Protein AF-A0A8J3AFG1-F1 (afdb_monomer_lite)

Secondary structure (DSSP, 8-state):
----S--SSSSSSHHHHHSSS-S---PPEEEPPP--S-EEEEE-PPBPHHHHHHHHHHHHHSSS-EEEES---SHHHHHHHHHHHHTT-EEEE-SS-TT-EEEE--TTS-B--SEEEE-TT-HHHHHHHHHHHTTBSS-EEEE--GGGGGS--HHHHHHHHHTT-EEEESSSTTSSSEEEEPPPPP-TT--S---TT-PPPEEEE--TT-HHHHHHHHHHHTTT-EEEEE-SSS---HHHHHHHHHHHHHTT--EEEETTEEEEPP------SEEEPPB-HHHHHHHHHHHHHH-EEEEEEEEESS--SGGGGHHHHHHHTT-EEEEEE-SS-TTEEEEEEEE--TT-TT-PPPP-EEEE-GGGGGGHHHHHHHHTT-SS-EEEES-GGGGGSSS-HHHHHHHHHHHTT-EEEEETTEEEEE---GGG----EE--TT-HHHHHHHHHHHTTSTT-EEETGGGGGGT-TTHHHHHHHHHH-THHHHHTTSTTHHHHHHHHHHHHHHHHHHHHHTT-TT--EEE-TTS-EEEHHHHHHHHHHHHHHHHH-TTSEEEESSS-BPPPSSEEEEEEEEETHHHHTTT-S--EEEEEEEETTEEEEEEEEEGGGTEEEEEETTTEEEEEETTS--EE-------SGGGPEEE-S-SHHHHHTT-HHHHHHHHTTSSEE----HHHHHHHHHTTS-SEEEES---HHHHHTHHHHHHHTTEEEE-TTS-BSS-SSSEEEEETTTHHHHGGGT-

pLDDT: mean 89.52, std 15.1, range [25.89, 98.75]

Radius of gyration: 32.54 Å; chains: 1; bounding box: 108×57×99 Å

Foldseek 3Di:
DDDDDPPDDPDPPVVVVVVVPPPPPFFDWFQQAAQLAAFFEEFAFAFAQLVLLLVLLLCQLAQDKAKEARRDDFPQNVLSVVLSVQQVWDWDADPVHRSIIIIHHDNVSETAAPEERERALRPSCLLASVLVQLRHPWKYWYAYDPVQQPPFQQQLVQQQVLVPWDKAAPDDPRGDTIIITHHPDDPPPDPDDPDPPPDQREGEGACQLHPSSVLNSLSSCQARKYKYAHDHPDDHQPLSNVQSQVSSVQQVWHWDDDDRIITIDHDRGHHDNYDYRARRLLLCLLQLLLLAASFHKYKHFFHFPDDSHLSVCVQVVQVLQPKDWDWDADPVGRRTTIIMITHGHLPDPVGFRAEDAEDESLNNLSSVLSVLLNQQSGPAKYDYFNNLSCCVPLHHVQVLSQVQCVVQQFHKDADNGGIIGGYDPLVRGAADEQECSLPLSSLSSQSSNSNRHPPHIYRNNCSVSNGGNCSVVSSVSRSQHDLCVLLVVDPCNVVVVLVVVLQVLLCVLLVVLQPDPPWDWDADPVRDIDTPSQVVSVVSSVVSCCVPPVPAFEDEDPPHGDDGPQKYKQWGSWWPVVCRVVNHQPIWIWIWMDGRHDTFKIKTGRVSQQKIWIAGVSSAIWMDGHSGHIDGAAAAPDQFQLAFEEEEQDLPLVVVVVLSVLVVVSCVRHVHYDHPDQLVVLVCRLRHVGFKYWYNFADLSSWRNSQRSLVSSQKFKDALVRHGGSPDRIIIIGHPNCCVVCSVSSD

Sequence (747 aa):
MVTDNWYRYTTTMNEAQSQQHNAATTLPLWNAPVAHTSLDATVTVPGSKSLSNRYLILAAMGSRTVELLGLLRSRDTDLMIGALRALGVQVQEDTQDPTHVWVTAPANGVLQGDITIDCGLAGTVMRFVPALAMRTSGPVTFDGDAQAYARPMKPLLDGLEQLGATITYLGEPGFLPFILTPPKQADNTNTVARNAQSTAPQVAIDASGSSQFISGLLFAGARSGLQLTHTGAHTPSLPHIRMTMADLESAHIQVDMHDNTWHVTAGQVQLPERVVVEPDLSNAAPFIGAALLAGGRVRIAHWPEHTTQPGGLLPEYIRAMGAQVTWQADATNSATGTLHVRGFGVHDTNHALHGLGDFDIAAAGEIAPSFAAMLVFADSPTTLHGIAHLRGHETNRLQALVEQITAIGGHAEEIADGIRITPVPLDAMHGTIMQSYADHRMATFGAMIGLVLEGTQVENIATTSKTMPQFVQLWQDMLQGDWVTAVAKSPWHEDIRLAMRLADAADAITTARFAALDLHVEDKPDHTPVSDADRATERAIRDILAQERPQDSIYGEELGKQASRGRRWIIDPIDGTKNYVRVLDAWATLIGLQVDDEIVLGMVSAPMLHTRWFAVRGGGAYMMREGQAPQRIHVSQVGTLDHASLSLSSLSGWKERGNRDRVIALTDQVWRLRGFGDFWQYMLLAQGAIDICAEPELDLYDMAALVPIVEEAGGVFTDLDGNPGPWGGNALATNAQLYQTVFPWFH

InterPro domains:
  IPR000760 Inositol monophosphatase-like [PF00459] (496-726)
  IPR000760 Inositol monophosphatase-like [PR00377] (528-548)
  IPR000760 Inositol monophosphatase-like [PR00377] (550-566)
  IPR000760 Inositol monophosphatase-like [PR00377] (569-585)
  IPR001986 Enolpyruvate transferase domain [PF00275] (37-473)
  IPR006264 3-phosphoshikimate 1-carboxyvinyltransferase [MF_00210] (37-481)
  IPR006264 3-phosphoshikimate 1-carboxyvinyltransferase [TIGR01356] (42-479)
  IPR006264 3-phosphoshikimate 1-carboxyvinyltransferase [cd01556] (39-478)
  IPR013792 RNA 3'-terminal phosphate cyclase/enolpyruvate transferase, alpha/beta [SSF55205] (37-477)
  IPR020583 Inositol monophosphatase, metal-binding site [PS00629] (569-582)
  IPR023193 3-phosphoshikimate 1-carboxyvinyltransferase, conserved site [PS00104] (117-131)
  IPR023193 3-phosphoshikimate 1-carboxyvinyltransferase, conserved site [PS00885] (391-409)
  IPR036968 Enolpyruvate transferase domain superfamily [G3DSA:3.65.10.10] (39-475)
  IPR036968 Enolpyruvate transferase domain superfamily [G3DSA:3.65.10.10] (49-277)

Structure (mmCIF, N/CA/C/O backbone):
data_AF-A0A8J3AFG1-F1
#
_entry.id   AF-A0A8J3AFG1-F1
#
loop_
_atom_site.group_PDB
_atom_site.id
_atom_site.type_symbol
_atom_site.label_atom_id
_atom_site.label_alt_id
_atom_site.label_comp_id
_atom_site.label_asym_id
_atom_site.label_entity_id
_atom_site.label_seq_id
_atom_site.pdbx_PDB_ins_code
_atom_site.Cartn_x
_atom_site.Cartn_y
_atom_site.Cartn_z
_atom_site.occupancy
_atom_site.B_iso_or_equiv
_atom_site.auth_seq_id
_atom_site.auth_comp_id
_atom_site.auth_asym_id
_atom_site.auth_atom_id
_atom_site.pdbx_PDB_model_num
ATOM 1 N N . MET A 1 1 ? -68.985 -14.675 2.557 1.00 30.09 1 MET A N 1
ATOM 2 C CA . MET A 1 1 ? -68.963 -15.173 1.168 1.00 30.09 1 MET A CA 1
ATOM 3 C C . MET A 1 1 ? -68.221 -14.113 0.362 1.00 30.09 1 MET A C 1
ATOM 5 O O . MET A 1 1 ? -68.695 -12.990 0.358 1.00 30.09 1 MET A O 1
ATOM 9 N N . VAL A 1 2 ? -66.953 -14.311 -0.036 1.00 26.03 2 VAL A N 1
ATOM 10 C CA . VAL A 1 2 ? -66.516 -15.304 -1.053 1.00 26.03 2 VAL A CA 1
ATOM 11 C C . VAL A 1 2 ? -67.235 -14.892 -2.353 1.00 26.03 2 VAL A C 1
ATOM 13 O O . VAL A 1 2 ? -68.458 -14.895 -2.356 1.00 26.03 2 VAL A O 1
ATOM 16 N N . THR A 1 3 ? -66.598 -14.398 -3.414 1.00 25.95 3 THR A N 1
ATOM 17 C CA . THR A 1 3 ? -65.304 -14.785 -3.989 1.00 25.95 3 THR A CA 1
ATOM 18 C C . THR A 1 3 ? -64.946 -13.890 -5.184 1.00 25.95 3 THR A C 1
ATOM 20 O O . THR A 1 3 ? -65.800 -13.183 -5.708 1.00 25.95 3 THR A O 1
ATOM 23 N N . ASP A 1 4 ? -63.698 -14.053 -5.633 1.00 31.52 4 ASP A N 1
ATOM 24 C CA . ASP A 1 4 ? -63.202 -13.868 -7.005 1.00 31.52 4 ASP A CA 1
ATOM 25 C C . ASP A 1 4 ? -62.864 -12.452 -7.475 1.00 31.52 4 ASP A C 1
ATOM 27 O O . ASP A 1 4 ? -63.695 -11.758 -8.048 1.00 31.52 4 ASP A O 1
ATOM 31 N N . ASN A 1 5 ? -61.583 -12.073 -7.295 1.00 30.69 5 ASN A N 1
ATOM 32 C CA . ASN A 1 5 ? -60.752 -11.500 -8.378 1.00 30.69 5 ASN A CA 1
ATOM 33 C C . ASN A 1 5 ? -59.281 -11.196 -7.990 1.00 30.69 5 ASN A C 1
ATOM 35 O O . ASN A 1 5 ? -58.756 -10.155 -8.365 1.00 30.69 5 ASN A O 1
ATOM 39 N N . TRP A 1 6 ? -58.571 -12.081 -7.270 1.00 25.89 6 TRP A N 1
ATOM 40 C CA . TRP A 1 6 ? -57.156 -11.822 -6.904 1.00 25.89 6 TRP A CA 1
ATOM 41 C C . TRP A 1 6 ? -56.194 -13.024 -6.993 1.00 25.89 6 TRP A C 1
ATOM 43 O O . TRP A 1 6 ? -55.147 -13.032 -6.356 1.00 25.89 6 TRP A O 1
ATOM 53 N N . TYR A 1 7 ? -56.485 -14.023 -7.832 1.00 26.14 7 TYR A N 1
ATOM 54 C CA . TYR A 1 7 ? -55.545 -15.115 -8.136 1.00 26.14 7 TYR A CA 1
ATOM 55 C C . TYR A 1 7 ? -55.229 -15.154 -9.634 1.00 26.14 7 TYR A C 1
ATOM 57 O O . TYR A 1 7 ? -55.875 -15.891 -10.376 1.00 26.14 7 TYR A O 1
ATOM 65 N N . ARG A 1 8 ? -54.262 -14.336 -10.089 1.00 27.81 8 ARG A N 1
ATOM 66 C CA . ARG A 1 8 ? -53.536 -14.542 -11.369 1.00 27.81 8 ARG A CA 1
ATOM 67 C C . ARG A 1 8 ? -52.281 -13.678 -11.595 1.00 27.81 8 ARG A C 1
ATOM 69 O O . ARG A 1 8 ? -51.837 -13.566 -12.729 1.00 27.81 8 ARG A O 1
ATOM 76 N N . TYR A 1 9 ? -51.670 -13.124 -10.544 1.00 28.69 9 TYR A N 1
ATOM 77 C CA . TYR A 1 9 ? -50.439 -12.317 -10.668 1.00 28.69 9 TYR A CA 1
ATOM 78 C C . TYR A 1 9 ? -49.296 -12.731 -9.724 1.00 28.69 9 TYR A C 1
ATOM 80 O O . TYR A 1 9 ? -48.397 -11.944 -9.459 1.00 28.69 9 TYR A O 1
ATOM 88 N N . THR A 1 10 ? -49.291 -13.972 -9.230 1.00 29.23 10 THR A N 1
ATOM 89 C CA . THR A 1 10 ? -48.293 -14.438 -8.242 1.00 29.23 10 THR A CA 1
ATOM 90 C C . THR A 1 10 ? -47.669 -15.801 -8.554 1.00 29.23 10 THR A C 1
ATOM 92 O O . THR A 1 10 ? -47.127 -16.445 -7.664 1.00 29.23 10 THR A O 1
ATOM 95 N N . THR A 1 11 ? -47.672 -16.250 -9.814 1.00 28.83 11 THR A N 1
ATOM 96 C CA . THR A 1 11 ? -47.038 -17.544 -10.170 1.00 28.83 11 THR A CA 1
ATOM 97 C C . THR A 1 11 ? -46.051 -17.474 -11.338 1.00 28.83 11 THR A C 1
ATOM 99 O O . THR A 1 11 ? -45.411 -18.466 -11.637 1.00 28.83 11 THR A O 1
ATOM 102 N N . THR A 1 12 ? -45.824 -16.305 -11.943 1.00 29.94 12 THR A N 1
ATOM 103 C CA . THR A 1 12 ? -44.826 -16.132 -13.025 1.00 29.94 12 THR A CA 1
ATOM 104 C C . THR A 1 12 ? -43.702 -15.141 -12.709 1.00 29.94 12 THR A C 1
ATOM 106 O O . THR A 1 12 ? -42.869 -14.884 -13.570 1.00 29.94 12 THR A O 1
ATOM 109 N N . MET A 1 13 ? -43.609 -14.635 -11.471 1.00 29.55 13 MET A N 1
ATOM 110 C CA . MET A 1 13 ? -42.422 -13.892 -11.004 1.00 29.55 13 MET A CA 1
ATOM 111 C C . MET A 1 13 ? -41.508 -14.698 -10.069 1.00 29.55 13 MET A C 1
ATOM 113 O O . MET A 1 13 ? -40.308 -14.447 -10.057 1.00 29.55 13 MET A O 1
ATOM 117 N N . ASN A 1 14 ? -42.013 -15.736 -9.391 1.00 29.27 14 ASN A N 1
ATOM 118 C CA . ASN A 1 14 ? -41.177 -16.579 -8.524 1.00 29.27 14 ASN A CA 1
ATOM 119 C C . ASN A 1 14 ? -40.392 -17.673 -9.268 1.00 29.27 14 ASN A C 1
ATOM 121 O O . ASN A 1 14 ? -39.404 -18.163 -8.729 1.00 29.27 14 ASN A O 1
ATOM 125 N N . GLU A 1 15 ? -40.756 -18.027 -10.505 1.00 28.22 15 GLU A N 1
ATOM 126 C CA . GLU A 1 15 ? -39.945 -18.935 -11.342 1.00 28.22 15 GLU A CA 1
ATOM 127 C C . GLU A 1 15 ? -38.916 -18.183 -12.205 1.00 28.22 15 GLU A C 1
ATOM 129 O O . GLU A 1 15 ? -37.847 -18.714 -12.491 1.00 28.22 15 GLU A O 1
ATOM 134 N N . ALA A 1 16 ? -39.161 -16.906 -12.525 1.00 29.09 16 ALA A N 1
ATOM 135 C CA . ALA A 1 16 ? -38.183 -16.064 -13.221 1.00 29.09 16 ALA A CA 1
ATOM 136 C C . ALA A 1 16 ? -37.101 -15.497 -12.278 1.00 29.09 16 ALA A C 1
ATOM 138 O O . ALA A 1 16 ? -35.957 -15.335 -12.693 1.00 29.09 16 ALA A O 1
ATOM 139 N N . GLN A 1 17 ? -37.418 -15.258 -10.997 1.00 30.44 17 GLN A N 1
ATOM 140 C CA . GLN A 1 17 ? -36.426 -14.832 -9.997 1.00 30.44 17 GLN A CA 1
ATOM 141 C C . GLN A 1 17 ? -35.637 -15.992 -9.369 1.00 30.44 17 GLN A C 1
ATOM 143 O O . GLN A 1 17 ? -34.525 -15.771 -8.897 1.00 30.44 17 GLN A O 1
ATOM 148 N N . SER A 1 18 ? -36.145 -17.229 -9.416 1.00 28.77 18 SER A N 1
ATOM 149 C CA . SER A 1 18 ? -35.394 -18.413 -8.962 1.00 28.77 18 SER A CA 1
ATOM 150 C C . SER A 1 18 ? -34.463 -19.000 -10.031 1.00 28.77 18 SER A C 1
ATOM 152 O O . SER A 1 18 ? -33.533 -19.723 -9.686 1.00 28.77 18 SER A O 1
ATOM 154 N N . GLN A 1 19 ? -34.628 -18.634 -11.309 1.00 27.70 19 GLN A N 1
ATOM 155 C CA . GLN A 1 19 ? -33.693 -19.003 -12.384 1.00 27.70 19 GLN A CA 1
ATOM 156 C C . GLN A 1 19 ? -32.634 -17.931 -12.702 1.00 27.70 19 GLN A C 1
ATOM 158 O O . GLN A 1 19 ? -31.679 -18.224 -13.414 1.00 27.70 19 GLN A O 1
ATOM 163 N N . GLN A 1 20 ? -32.732 -16.724 -12.129 1.00 30.33 20 GLN A N 1
ATOM 164 C CA . GLN A 1 20 ? -31.706 -15.671 -12.252 1.00 30.33 20 GLN A CA 1
ATOM 165 C C . GLN A 1 20 ? -30.696 -15.615 -11.090 1.00 30.33 20 GLN A C 1
ATOM 167 O O . GLN A 1 20 ? -29.796 -14.784 -11.120 1.00 30.33 20 GLN A O 1
ATOM 172 N N . HIS A 1 21 ? -30.790 -16.512 -10.101 1.00 33.62 21 HIS A N 1
ATOM 173 C CA . HIS A 1 21 ? -29.856 -16.587 -8.962 1.00 33.62 21 HIS A CA 1
ATOM 174 C C . HIS A 1 21 ? -28.822 -17.724 -9.051 1.00 33.62 21 HIS A C 1
ATOM 176 O O . HIS A 1 21 ? -28.185 -18.052 -8.058 1.00 33.62 21 HIS A O 1
ATOM 182 N N . ASN A 1 22 ? -28.630 -18.316 -10.235 1.00 30.98 22 ASN A N 1
ATOM 183 C CA . ASN A 1 22 ? -27.629 -19.369 -10.453 1.00 30.98 22 ASN A CA 1
ATOM 184 C C . ASN A 1 22 ? -26.736 -19.126 -11.682 1.00 30.98 22 ASN A C 1
ATOM 186 O O . ASN A 1 22 ? -26.196 -20.063 -12.266 1.00 30.98 22 ASN A O 1
ATOM 190 N N . ALA A 1 23 ? -26.539 -17.862 -12.060 1.00 31.33 23 ALA A N 1
ATOM 191 C CA . ALA A 1 23 ? -25.296 -17.484 -12.715 1.00 31.33 23 ALA A CA 1
ATOM 192 C C . ALA A 1 23 ? -24.310 -17.185 -11.585 1.00 31.33 23 ALA A C 1
ATOM 194 O O . ALA A 1 23 ? -24.426 -16.148 -10.938 1.00 31.33 23 ALA A O 1
ATOM 195 N N . ALA A 1 24 ? -23.401 -18.116 -11.291 1.00 37.12 24 ALA A N 1
ATOM 196 C CA . ALA A 1 24 ? -22.258 -17.818 -10.442 1.00 37.12 24 ALA A CA 1
ATOM 197 C C . ALA A 1 24 ? -21.539 -16.621 -11.072 1.00 37.12 24 ALA A C 1
ATOM 199 O O . ALA A 1 24 ? -20.916 -16.756 -12.125 1.00 37.12 24 ALA A O 1
ATOM 200 N N . THR A 1 25 ? -21.695 -15.434 -10.490 1.00 42.50 25 THR A N 1
ATOM 201 C CA . THR A 1 25 ? -20.883 -14.277 -10.843 1.00 42.50 25 THR A CA 1
ATOM 202 C C . THR A 1 25 ? -19.461 -14.676 -10.486 1.00 42.50 25 THR A C 1
ATOM 204 O O . THR A 1 25 ? -19.098 -14.687 -9.313 1.00 42.50 25 THR A O 1
ATOM 207 N N . THR A 1 26 ? -18.685 -15.115 -11.475 1.00 58.84 26 THR A N 1
ATOM 208 C CA . THR A 1 26 ? -17.271 -15.433 -11.289 1.00 58.84 26 THR A CA 1
ATOM 209 C C . THR A 1 26 ? -16.601 -14.178 -10.754 1.00 58.84 26 THR A C 1
ATOM 211 O O . THR A 1 26 ? -16.555 -13.158 -11.447 1.00 58.84 26 THR A O 1
ATOM 214 N N . LEU A 1 27 ? -16.168 -14.230 -9.494 1.00 78.19 27 LEU A N 1
ATOM 215 C CA . LEU A 1 27 ? -15.454 -13.134 -8.857 1.00 78.19 27 LEU A CA 1
ATOM 216 C C . LEU A 1 27 ? -14.168 -12.843 -9.655 1.00 78.19 27 LEU A C 1
ATOM 218 O O . LEU A 1 27 ? -13.574 -13.769 -10.212 1.00 78.19 27 LEU A O 1
ATOM 222 N N . PRO A 1 28 ? -13.742 -11.571 -9.758 1.00 86.12 28 PRO A N 1
ATOM 223 C CA . PRO A 1 28 ? -12.581 -11.211 -10.562 1.00 86.12 28 PRO A CA 1
ATOM 224 C C . PRO A 1 28 ? -11.319 -11.879 -10.008 1.00 86.12 28 PRO A C 1
ATOM 226 O O . PRO A 1 28 ? -11.083 -11.860 -8.799 1.00 86.12 28 PRO A O 1
ATOM 229 N N . LEU A 1 29 ? -10.501 -12.439 -10.896 1.00 92.38 29 LEU A N 1
ATOM 230 C CA . LEU A 1 29 ? -9.201 -13.010 -10.557 1.00 92.38 29 LEU A CA 1
ATOM 231 C C . LEU A 1 29 ? -8.110 -11.956 -10.754 1.00 92.38 29 LEU A C 1
ATOM 233 O O . LEU A 1 29 ? -8.070 -11.277 -11.779 1.00 92.38 29 LEU A O 1
ATOM 237 N N . TRP A 1 30 ? -7.217 -11.835 -9.779 1.00 94.94 30 TRP A N 1
ATOM 238 C CA . TRP A 1 30 ? -6.024 -11.000 -9.863 1.00 94.94 30 TRP A CA 1
ATOM 239 C C . TRP A 1 30 ? -4.788 -11.888 -9.967 1.00 94.94 30 TRP A C 1
ATOM 241 O O . TRP A 1 30 ? -4.571 -12.739 -9.107 1.00 94.94 30 TRP A O 1
ATOM 251 N N . ASN A 1 31 ? -3.980 -11.704 -11.009 1.00 92.25 31 ASN A N 1
ATOM 252 C CA . ASN A 1 31 ? -2.732 -12.450 -11.168 1.00 92.25 31 ASN A CA 1
ATOM 253 C C . ASN A 1 31 ? -1.741 -12.000 -10.092 1.00 92.25 31 ASN A C 1
ATOM 255 O O . ASN A 1 31 ? -1.319 -10.842 -10.094 1.00 92.25 31 ASN A O 1
ATOM 259 N N . ALA A 1 32 ? -1.384 -12.904 -9.178 1.00 93.00 32 ALA A N 1
ATOM 260 C CA . ALA A 1 32 ? -0.388 -12.608 -8.164 1.00 93.00 32 ALA A CA 1
ATOM 261 C C . ALA A 1 32 ? 1.004 -12.650 -8.821 1.00 93.00 32 ALA A C 1
ATOM 263 O O . ALA A 1 32 ? 1.359 -13.671 -9.411 1.00 93.00 32 ALA A O 1
ATOM 264 N N . PRO A 1 33 ? 1.774 -11.550 -8.781 1.00 87.38 33 PRO A N 1
ATOM 265 C CA . PRO A 1 33 ? 3.043 -11.459 -9.490 1.00 87.38 33 PRO A CA 1
ATOM 266 C C . PRO A 1 33 ? 4.114 -12.336 -8.839 1.00 87.38 33 PRO A C 1
ATOM 268 O O . PRO A 1 33 ? 4.217 -12.380 -7.613 1.00 87.38 33 PRO A O 1
ATOM 271 N N . VAL A 1 34 ? 4.947 -12.953 -9.676 1.00 87.06 34 VAL A N 1
ATOM 272 C CA . VAL A 1 34 ? 6.155 -13.674 -9.258 1.00 87.06 34 VAL A CA 1
ATOM 273 C C . VAL A 1 34 ? 7.288 -12.675 -9.044 1.00 87.06 34 VAL A C 1
ATOM 275 O O . VAL A 1 34 ? 7.452 -11.729 -9.818 1.00 87.06 34 VAL A O 1
ATOM 278 N N . ALA A 1 35 ? 8.093 -12.876 -8.003 1.00 82.81 35 ALA A N 1
ATOM 279 C CA . ALA A 1 35 ? 9.296 -12.081 -7.809 1.00 82.81 35 ALA A CA 1
ATOM 280 C C . ALA A 1 35 ? 10.469 -12.695 -8.584 1.00 82.81 35 ALA A C 1
ATOM 282 O O . ALA A 1 35 ? 11.039 -13.705 -8.182 1.00 82.81 35 ALA A O 1
ATOM 283 N N . HIS A 1 36 ? 10.854 -12.066 -9.694 1.00 72.19 36 HIS A N 1
ATOM 284 C CA . HIS A 1 36 ? 11.977 -12.529 -10.522 1.00 72.19 36 HIS A CA 1
ATOM 285 C C . HIS A 1 36 ? 13.346 -12.017 -10.045 1.00 72.19 36 HIS A C 1
ATOM 287 O O . HIS A 1 36 ? 14.385 -12.534 -10.456 1.00 72.19 36 HIS A O 1
ATOM 293 N N . THR A 1 37 ? 13.363 -11.001 -9.178 1.00 73.25 37 THR A N 1
ATOM 294 C CA . THR A 1 37 ? 14.577 -10.362 -8.659 1.00 73.25 37 THR A CA 1
ATOM 295 C C . THR A 1 37 ? 14.438 -10.040 -7.176 1.00 73.25 37 THR A C 1
ATOM 297 O O . THR A 1 37 ? 13.329 -9.823 -6.688 1.00 73.25 37 THR A O 1
ATOM 300 N N . SER A 1 38 ? 15.568 -9.933 -6.471 1.00 81.25 38 SER A N 1
ATOM 301 C CA . SER A 1 38 ? 15.594 -9.474 -5.080 1.00 81.25 38 SER A CA 1
ATOM 302 C C . SER A 1 38 ? 14.953 -8.092 -4.932 1.00 81.25 38 SER A C 1
ATOM 304 O O . SER A 1 38 ? 15.200 -7.196 -5.739 1.00 81.25 38 SER A O 1
ATOM 306 N N . LEU A 1 39 ? 14.185 -7.905 -3.862 1.00 89.19 39 LEU A N 1
ATOM 307 C CA . LEU A 1 39 ? 13.495 -6.651 -3.572 1.00 89.19 39 LEU A CA 1
ATOM 308 C C . LEU A 1 39 ? 14.467 -5.573 -3.065 1.00 89.19 39 LEU A C 1
ATOM 310 O O . LEU A 1 39 ? 15.428 -5.875 -2.354 1.00 89.19 39 LEU A O 1
ATOM 314 N N . ASP A 1 40 ? 14.189 -4.309 -3.371 1.00 87.62 40 ASP A N 1
ATOM 315 C CA . ASP A 1 40 ? 14.743 -3.151 -2.657 1.00 87.62 40 ASP A CA 1
ATOM 316 C C . ASP A 1 40 ? 13.702 -2.030 -2.664 1.00 87.62 40 ASP A C 1
ATOM 318 O O . ASP A 1 40 ? 13.593 -1.271 -3.627 1.00 87.62 40 ASP A O 1
ATOM 322 N N . ALA A 1 41 ? 12.873 -1.989 -1.622 1.00 87.69 41 ALA A N 1
ATOM 323 C CA . ALA A 1 41 ? 11.720 -1.098 -1.568 1.00 87.69 41 ALA A CA 1
ATOM 324 C C . ALA A 1 41 ? 11.519 -0.472 -0.189 1.00 87.69 41 ALA A C 1
ATOM 326 O O . ALA A 1 41 ? 11.898 -1.038 0.843 1.00 87.69 41 ALA A O 1
ATOM 327 N N . THR A 1 42 ? 10.870 0.691 -0.181 1.00 91.56 42 THR A N 1
ATOM 328 C CA . THR A 1 42 ? 10.304 1.316 1.017 1.00 91.56 42 THR A CA 1
ATOM 329 C C . THR A 1 42 ? 8.793 1.405 0.855 1.00 91.56 42 THR A C 1
ATOM 331 O O . THR A 1 42 ? 8.311 1.968 -0.122 1.00 91.56 42 THR A O 1
ATOM 334 N N . VAL A 1 43 ? 8.050 0.844 1.805 1.00 92.38 43 VAL A N 1
ATOM 335 C CA . VAL A 1 43 ? 6.588 0.797 1.807 1.00 92.38 43 VAL A CA 1
ATOM 336 C C . VAL A 1 43 ? 6.063 1.655 2.953 1.00 92.38 43 VAL A C 1
ATOM 338 O O . VAL A 1 43 ? 6.404 1.439 4.119 1.00 92.38 43 VAL A O 1
ATOM 341 N N . THR A 1 44 ? 5.196 2.609 2.622 1.00 91.00 44 THR A N 1
ATOM 342 C CA . THR A 1 44 ? 4.436 3.391 3.602 1.00 91.00 44 THR A CA 1
ATOM 343 C C . THR A 1 44 ? 3.071 2.746 3.783 1.00 91.00 44 THR A C 1
ATOM 345 O O . THR A 1 44 ? 2.174 2.904 2.954 1.00 91.00 44 THR A O 1
ATOM 348 N N . VAL A 1 45 ? 2.929 1.969 4.855 1.00 93.81 45 VAL A N 1
ATOM 349 C CA . VAL A 1 45 ? 1.672 1.285 5.177 1.00 93.81 45 VAL A CA 1
ATOM 350 C C . VAL A 1 45 ? 0.678 2.307 5.749 1.00 93.81 45 VAL A C 1
ATOM 352 O O . VAL A 1 45 ? 1.083 3.150 6.550 1.00 93.81 45 VAL A O 1
ATOM 355 N N . PRO A 1 46 ? -0.612 2.260 5.368 1.00 92.38 46 PRO A N 1
ATOM 356 C CA . PRO A 1 46 ? -1.623 3.179 5.896 1.00 92.38 46 PRO A CA 1
ATOM 357 C C . PRO A 1 46 ? -1.787 3.063 7.412 1.00 92.38 46 PRO A C 1
ATOM 359 O O . PRO A 1 46 ? -1.408 2.052 8.003 1.00 92.38 46 PRO A O 1
ATOM 362 N N . GLY A 1 47 ? -2.411 4.067 8.032 1.00 94.12 47 GLY A N 1
ATOM 363 C CA . GLY A 1 47 ? -2.673 4.081 9.470 1.00 94.12 47 GLY A CA 1
ATOM 364 C C . GLY A 1 47 ? -3.438 2.855 9.980 1.00 94.12 47 GLY A C 1
ATOM 365 O O . GLY A 1 47 ? -4.244 2.245 9.276 1.00 94.12 47 GLY A O 1
ATOM 366 N N . SER A 1 48 ? -3.221 2.510 11.245 1.00 94.62 48 SER A N 1
ATOM 367 C CA . SER A 1 48 ? -3.920 1.419 11.922 1.00 94.62 48 SER A CA 1
ATOM 368 C C . SER A 1 48 ? -5.407 1.719 12.058 1.00 94.62 48 SER A C 1
ATOM 370 O O . SER A 1 48 ? -5.806 2.717 12.672 1.00 94.62 48 SER A O 1
ATOM 372 N N . LYS A 1 49 ? -6.263 0.821 11.555 1.00 91.00 49 LYS A N 1
ATOM 373 C CA . LYS A 1 49 ? -7.724 0.944 11.717 1.00 91.00 49 LYS A CA 1
ATOM 374 C C . LYS A 1 49 ? -8.135 0.954 13.189 1.00 91.00 49 LYS A C 1
ATOM 376 O O . LYS A 1 49 ? -9.057 1.668 13.594 1.00 91.00 49 LYS A O 1
ATOM 381 N N . SER A 1 50 ? -7.468 0.113 13.976 1.00 91.00 50 SER A N 1
ATOM 382 C CA . SER A 1 50 ? -7.724 -0.061 15.401 1.00 91.00 50 SER A CA 1
ATOM 383 C C . SER A 1 50 ? -7.405 1.208 16.184 1.00 91.00 50 SER A C 1
ATOM 385 O O . SER A 1 50 ? -8.235 1.614 16.995 1.00 91.00 50 SER A O 1
ATOM 387 N N . LEU A 1 51 ? -6.263 1.849 15.925 1.00 95.38 51 LEU A N 1
ATOM 388 C CA . LEU A 1 51 ? -5.894 3.105 16.584 1.00 95.38 51 LEU A CA 1
ATOM 389 C C . LEU A 1 51 ? -6.736 4.276 16.069 1.00 95.38 51 LEU A C 1
ATOM 391 O O . LEU A 1 51 ? -7.288 5.023 16.871 1.00 95.38 51 LEU A O 1
ATOM 395 N N . SER A 1 52 ? -6.947 4.368 14.750 1.00 96.50 52 SER A N 1
ATOM 396 C CA . SER A 1 52 ? -7.764 5.420 14.122 1.00 96.50 52 SER A CA 1
ATOM 397 C C . SER A 1 52 ? -9.134 5.554 14.790 1.00 96.50 52 SER A C 1
ATOM 399 O O . SER A 1 52 ? -9.518 6.628 15.246 1.00 96.50 52 SER A O 1
ATOM 401 N N . ASN A 1 53 ? -9.859 4.440 14.925 1.00 96.38 53 ASN A N 1
ATOM 402 C CA . ASN A 1 53 ? -11.179 4.440 15.551 1.00 96.38 53 ASN A CA 1
ATOM 403 C C . ASN A 1 53 ? -11.143 4.773 17.051 1.00 96.38 53 ASN A C 1
ATOM 405 O O . ASN A 1 53 ? -12.084 5.386 17.548 1.00 96.38 53 ASN A O 1
ATOM 409 N N . ARG A 1 54 ? -10.088 4.394 17.785 1.00 97.38 54 ARG A N 1
ATOM 410 C CA . ARG A 1 54 ? -9.959 4.719 19.216 1.00 97.38 54 ARG A CA 1
ATOM 411 C C . ARG A 1 54 ? -9.638 6.192 19.430 1.00 97.38 54 ARG A C 1
ATOM 413 O O . ARG A 1 54 ? -10.286 6.826 20.259 1.00 97.38 54 ARG A O 1
ATOM 420 N N . TYR A 1 55 ? -8.725 6.760 18.646 1.00 98.00 55 TYR A N 1
ATOM 421 C CA . TYR A 1 55 ? -8.410 8.185 18.722 1.00 98.00 55 TYR A CA 1
ATOM 422 C C . TYR A 1 55 ? -9.584 9.064 18.299 1.00 98.00 55 TYR A C 1
ATOM 424 O O . TYR A 1 55 ? -9.833 10.069 18.956 1.00 98.00 55 TYR A O 1
ATOM 432 N N . LEU A 1 56 ? -10.372 8.656 17.299 1.00 98.31 56 LEU A N 1
ATOM 433 C CA . LEU A 1 56 ? -11.627 9.332 16.948 1.00 98.31 56 LEU A CA 1
ATOM 434 C C . LEU A 1 56 ? -12.604 9.385 18.140 1.00 98.31 56 LEU A C 1
ATOM 436 O O . LEU A 1 56 ? -13.131 10.453 18.458 1.00 98.31 56 LEU A O 1
ATOM 440 N N . ILE A 1 57 ? -12.805 8.262 18.841 1.00 97.56 57 ILE A N 1
ATOM 441 C CA . ILE A 1 57 ? -13.650 8.200 20.047 1.00 97.56 57 ILE A CA 1
ATOM 442 C C . ILE A 1 57 ? -13.086 9.092 21.160 1.00 97.56 57 ILE A C 1
ATOM 444 O O . ILE A 1 57 ? -13.807 9.924 21.706 1.00 97.56 57 ILE A O 1
ATOM 448 N N . LEU A 1 58 ? -11.800 8.957 21.486 1.00 97.44 58 LEU A N 1
ATOM 449 C CA . LEU A 1 58 ? -11.165 9.703 22.576 1.00 97.44 58 LEU A CA 1
ATOM 450 C C . LEU A 1 58 ? -11.119 11.212 22.304 1.00 97.44 58 LEU A C 1
ATOM 452 O O . LEU A 1 58 ? -11.373 12.001 23.215 1.00 97.44 58 LEU A O 1
ATOM 456 N N . ALA A 1 59 ? -10.875 11.624 21.059 1.00 97.25 59 ALA A N 1
ATOM 457 C CA . ALA A 1 59 ? -10.930 13.025 20.655 1.00 97.25 59 ALA A CA 1
ATOM 458 C C . ALA A 1 59 ? -12.347 13.600 20.809 1.00 97.25 59 ALA A C 1
ATOM 460 O O . ALA A 1 59 ? -12.515 14.692 21.352 1.00 97.25 59 ALA A O 1
ATOM 461 N N . ALA A 1 60 ? -13.382 12.839 20.437 1.00 96.50 60 ALA A N 1
ATOM 462 C CA . ALA A 1 60 ? -14.779 13.229 20.641 1.00 96.50 60 ALA A CA 1
ATOM 463 C C . ALA A 1 60 ? -15.193 13.298 22.124 1.00 96.50 60 ALA A C 1
ATOM 465 O O . ALA A 1 60 ? -16.151 13.990 22.474 1.00 96.50 60 ALA A O 1
ATOM 466 N N . MET A 1 61 ? -14.479 12.603 23.014 1.00 94.12 61 MET A N 1
ATOM 467 C CA . MET A 1 61 ? -14.676 12.698 24.465 1.00 94.12 61 MET A CA 1
ATOM 468 C C . MET A 1 61 ? -13.960 13.896 25.101 1.00 94.12 61 MET A C 1
ATOM 470 O O . MET A 1 61 ? -14.273 14.211 26.256 1.00 94.12 61 MET A O 1
ATOM 474 N N . GLY A 1 62 ? -13.038 14.533 24.374 1.00 93.31 62 GLY A N 1
ATOM 475 C CA . GLY A 1 62 ? -12.219 15.663 24.807 1.00 93.31 62 GLY A CA 1
ATOM 476 C C . GLY A 1 62 ? -12.978 16.972 25.019 1.00 93.31 62 GLY A C 1
ATOM 477 O O . GLY A 1 62 ? -14.203 17.046 24.905 1.00 93.31 62 GLY A O 1
ATOM 478 N N . SER A 1 63 ? -12.234 18.026 25.356 1.00 91.19 63 SER A N 1
ATOM 479 C CA . SER A 1 63 ? -12.730 19.411 25.422 1.00 91.19 63 SER A CA 1
ATOM 480 C C . SER A 1 63 ? -12.010 20.364 24.465 1.00 91.19 63 SER A C 1
ATOM 482 O O . SER A 1 63 ? -12.507 21.461 24.218 1.00 91.19 63 SER A O 1
ATOM 484 N N . ARG A 1 64 ? -10.856 19.958 23.924 1.00 94.50 64 ARG A N 1
ATOM 485 C CA . ARG A 1 64 ? -10.063 20.707 22.940 1.00 94.50 64 ARG A CA 1
ATOM 486 C C . ARG A 1 64 ? -10.027 19.977 21.602 1.00 94.50 64 ARG A C 1
ATOM 488 O O . ARG A 1 64 ? -10.158 18.755 21.570 1.00 94.50 64 ARG A O 1
ATOM 495 N N . THR A 1 65 ? -9.809 20.733 20.528 1.00 97.50 65 THR A N 1
ATOM 496 C CA . THR A 1 65 ? -9.539 20.182 19.196 1.00 97.50 65 THR A CA 1
ATOM 497 C C . THR A 1 65 ? -8.288 19.307 19.221 1.00 97.50 65 THR A C 1
ATOM 499 O O . THR A 1 65 ? -7.282 19.683 19.823 1.00 97.50 65 THR A O 1
ATOM 502 N N . VAL A 1 66 ? -8.367 18.152 18.565 1.00 98.31 66 VAL A N 1
ATOM 503 C CA . VAL A 1 66 ? -7.260 17.208 18.389 1.00 98.31 66 VAL A CA 1
ATOM 504 C C . VAL A 1 66 ? -6.967 17.071 16.900 1.00 98.31 66 VAL A C 1
ATOM 506 O O . VAL A 1 66 ? -7.876 16.810 16.113 1.00 98.31 66 VAL A O 1
ATOM 509 N N . GLU A 1 67 ? -5.704 17.245 16.533 1.00 98.19 67 GLU A N 1
ATOM 510 C CA . GLU A 1 67 ? -5.140 17.005 15.206 1.00 98.19 67 GLU A CA 1
ATOM 511 C C . GLU A 1 67 ? -4.680 15.540 15.112 1.00 98.19 67 GLU A C 1
ATOM 513 O O . GLU A 1 67 ? -3.792 15.110 15.850 1.00 98.19 67 GLU A O 1
ATOM 518 N N . LEU A 1 68 ? -5.297 14.757 14.229 1.00 97.88 68 LEU A N 1
ATOM 519 C CA . LEU A 1 68 ? -4.954 13.364 13.944 1.00 97.88 68 LEU A CA 1
ATOM 520 C C . LEU A 1 68 ? -4.225 13.293 12.598 1.00 97.88 68 LEU A C 1
ATOM 522 O O . LEU A 1 68 ? -4.789 13.666 11.572 1.00 97.88 68 LEU A O 1
ATOM 526 N N . LEU A 1 69 ? -2.987 12.799 12.602 1.00 94.31 69 LEU A N 1
ATOM 527 C CA . LEU A 1 69 ? -2.138 12.657 11.413 1.00 94.31 69 LEU A CA 1
ATOM 528 C C . LEU A 1 69 ? -2.038 11.186 11.001 1.00 94.31 69 LEU A C 1
ATOM 530 O O . LEU A 1 69 ? -1.787 10.338 11.855 1.00 94.31 69 LEU A O 1
ATOM 534 N N . GLY A 1 70 ? -2.191 10.878 9.711 1.00 92.44 70 GLY A N 1
ATOM 535 C CA . GLY A 1 70 ? -2.088 9.504 9.203 1.00 92.44 70 GLY A CA 1
ATOM 536 C C . GLY A 1 70 ? -3.292 8.617 9.538 1.00 92.44 70 GLY A C 1
ATOM 537 O O . GLY A 1 70 ? -3.170 7.393 9.570 1.00 92.44 70 GLY A O 1
ATOM 538 N N . LEU A 1 71 ? -4.462 9.211 9.803 1.00 95.81 71 LEU A N 1
ATOM 539 C CA . LEU A 1 71 ? -5.704 8.482 10.050 1.00 95.81 71 LEU A CA 1
ATOM 540 C C . LEU A 1 71 ? -6.030 7.571 8.861 1.00 95.81 71 LEU A C 1
ATOM 542 O O . LEU A 1 71 ? -6.045 8.009 7.709 1.00 95.81 71 LEU A O 1
ATOM 546 N N . LEU A 1 72 ? -6.370 6.309 9.127 1.00 93.75 72 LEU A N 1
ATOM 547 C CA . LEU A 1 72 ? -6.809 5.418 8.060 1.00 93.75 72 LEU A CA 1
ATOM 548 C C . LEU A 1 72 ? -8.087 5.956 7.413 1.00 93.75 72 LEU A C 1
ATOM 550 O O . LEU A 1 72 ? -9.084 6.182 8.102 1.00 93.75 72 LEU A O 1
ATOM 554 N N . ARG A 1 73 ? -8.102 6.053 6.083 1.00 89.38 73 ARG A N 1
ATOM 555 C CA . ARG A 1 73 ? -9.324 6.267 5.299 1.00 89.38 73 ARG A CA 1
ATOM 556 C C . ARG A 1 73 ? -9.806 4.944 4.726 1.00 89.38 73 ARG A C 1
ATOM 558 O O . ARG A 1 73 ? -9.161 4.328 3.884 1.00 89.38 73 ARG A O 1
ATOM 565 N N . SER A 1 74 ? -10.914 4.473 5.283 1.00 86.06 74 SER A N 1
ATOM 566 C CA . SER A 1 74 ? -11.565 3.202 4.986 1.00 86.06 74 SER A CA 1
ATOM 567 C C . SER A 1 74 ? -13.051 3.331 5.307 1.00 86.06 74 SER A C 1
ATOM 569 O O . SER A 1 74 ? -13.437 4.192 6.096 1.00 86.06 74 SER A O 1
ATOM 571 N N . ARG A 1 75 ? -13.883 2.416 4.798 1.00 86.12 75 ARG A N 1
ATOM 572 C CA . ARG A 1 75 ? -15.321 2.414 5.108 1.00 86.12 75 ARG A CA 1
ATOM 573 C C . ARG A 1 75 ? -15.604 2.435 6.618 1.00 86.12 75 ARG A C 1
ATOM 575 O O . ARG A 1 75 ? -16.477 3.174 7.054 1.00 86.12 75 ARG A O 1
ATOM 582 N N . ASP A 1 76 ? -14.858 1.670 7.419 1.00 89.75 76 ASP A N 1
ATOM 583 C CA . ASP A 1 76 ? -15.055 1.604 8.877 1.00 89.75 76 ASP A CA 1
ATOM 584 C C . ASP A 1 76 ? -14.757 2.949 9.566 1.00 89.75 76 ASP A C 1
ATOM 586 O O . ASP A 1 76 ? -15.487 3.352 10.472 1.00 89.75 76 ASP A O 1
ATOM 590 N N . THR A 1 77 ? -13.685 3.639 9.163 1.00 92.88 77 THR A N 1
ATOM 591 C CA . THR A 1 77 ? -13.306 4.938 9.745 1.00 92.88 77 THR A CA 1
ATOM 592 C C . THR A 1 77 ? -14.180 6.074 9.225 1.00 92.88 77 THR A C 1
ATOM 594 O O . THR A 1 77 ? -14.511 6.975 9.991 1.00 92.88 77 THR A O 1
ATOM 597 N N . ASP A 1 78 ? -14.648 5.999 7.979 1.00 94.12 78 ASP A N 1
ATOM 598 C CA . ASP A 1 78 ? -15.620 6.946 7.430 1.00 94.12 78 ASP A CA 1
ATOM 599 C C . ASP A 1 78 ? -16.990 6.812 8.120 1.00 94.12 78 ASP A C 1
ATOM 601 O O . ASP A 1 78 ? -17.608 7.824 8.453 1.00 94.12 78 ASP A O 1
ATOM 605 N N . LEU A 1 79 ? -17.434 5.583 8.424 1.00 96.06 79 LEU A N 1
ATOM 606 C CA . LEU A 1 79 ? -18.632 5.332 9.241 1.00 96.06 79 LEU A CA 1
ATOM 607 C C . LEU A 1 79 ? -18.464 5.868 10.668 1.00 96.06 79 LEU A C 1
ATOM 609 O O . LEU A 1 79 ? -19.384 6.484 11.202 1.00 96.06 79 LEU A O 1
ATOM 613 N N . MET A 1 80 ? -17.282 5.705 11.276 1.00 98.06 80 MET A N 1
ATOM 614 C CA . MET A 1 80 ? -16.976 6.302 12.581 1.00 98.06 80 MET A CA 1
ATOM 615 C C . MET A 1 80 ? -17.059 7.833 12.526 1.00 98.06 80 MET A C 1
ATOM 617 O O . MET A 1 80 ? -17.740 8.436 13.350 1.00 98.06 80 MET A O 1
ATOM 621 N N . ILE A 1 81 ? -16.434 8.473 11.534 1.00 98.19 81 ILE A N 1
ATOM 622 C CA . ILE A 1 81 ? -16.512 9.928 11.331 1.00 98.19 81 ILE A CA 1
ATOM 623 C C . ILE A 1 81 ? -17.969 10.373 11.132 1.00 98.19 81 ILE A C 1
ATOM 625 O O . ILE A 1 81 ? -18.398 11.360 11.733 1.00 98.19 81 ILE A O 1
ATOM 629 N N . GLY A 1 82 ? -18.747 9.636 10.334 1.00 98.06 82 GLY A N 1
ATOM 630 C CA . GLY A 1 82 ? -20.176 9.878 10.131 1.00 98.06 82 GLY A CA 1
ATOM 631 C C . GLY A 1 82 ? -20.974 9.808 11.435 1.00 98.06 82 GLY A C 1
ATOM 632 O O . GLY A 1 82 ? -21.763 10.709 11.722 1.00 98.06 82 GLY A O 1
ATOM 633 N N . ALA A 1 83 ? -20.710 8.799 12.268 1.00 98.38 83 ALA A N 1
ATOM 634 C CA . ALA A 1 83 ? -21.320 8.652 13.585 1.00 98.38 83 ALA A CA 1
ATOM 635 C C . ALA A 1 83 ? -20.982 9.830 14.515 1.00 98.38 83 ALA A C 1
ATOM 637 O O . ALA A 1 83 ? -21.870 10.373 15.173 1.00 98.38 83 ALA A O 1
ATOM 638 N N . LEU A 1 84 ? -19.721 10.277 14.541 1.00 98.31 84 LEU A N 1
ATOM 639 C CA . LEU A 1 84 ? -19.310 11.432 15.346 1.00 98.31 84 LEU A CA 1
ATOM 640 C C . LEU A 1 84 ? -19.979 12.727 14.870 1.00 98.31 84 LEU A C 1
ATOM 642 O O . LEU A 1 84 ? -20.477 13.494 15.695 1.00 98.31 84 LEU A O 1
ATOM 646 N N . ARG A 1 85 ? -20.063 12.942 13.553 1.00 98.19 85 ARG A N 1
ATOM 647 C CA . ARG A 1 85 ? -20.784 14.081 12.963 1.00 98.19 85 ARG A CA 1
ATOM 648 C C . ARG A 1 85 ? -22.261 14.078 13.345 1.00 98.19 85 ARG A C 1
ATOM 650 O O . ARG A 1 85 ? -22.781 15.121 13.732 1.00 98.19 85 ARG A O 1
ATOM 657 N N . ALA A 1 86 ? -22.919 12.919 13.297 1.00 97.69 86 ALA A N 1
ATOM 658 C CA . ALA A 1 86 ? -24.312 12.777 13.721 1.00 97.69 86 ALA A CA 1
ATOM 659 C C . ALA A 1 86 ? -24.498 13.114 15.212 1.00 97.69 86 ALA A C 1
ATOM 661 O O . ALA A 1 86 ? -25.477 13.757 15.579 1.00 97.69 86 ALA A O 1
ATOM 662 N N . LEU A 1 87 ? -23.521 12.761 16.056 1.00 97.56 87 LEU A N 1
ATOM 663 C CA . LEU A 1 87 ? -23.463 13.115 17.482 1.00 97.56 87 LEU A CA 1
ATOM 664 C C . LEU A 1 87 ? -23.107 14.594 17.744 1.00 97.56 87 LEU A C 1
ATOM 666 O O . LEU A 1 87 ? -22.972 14.995 18.903 1.00 97.56 87 LEU A O 1
ATOM 670 N N . GLY A 1 88 ? -22.957 15.416 16.702 1.00 96.69 88 GLY A N 1
ATOM 671 C CA . GLY A 1 88 ? -22.659 16.847 16.799 1.00 96.69 88 GLY A CA 1
ATOM 672 C C . GLY A 1 88 ? -21.172 17.187 16.949 1.00 96.69 88 GLY A C 1
ATOM 673 O O . GLY A 1 88 ? -20.834 18.349 17.174 1.00 96.69 88 GLY A O 1
ATOM 674 N N . VAL A 1 89 ? -20.271 16.208 16.830 1.00 97.94 89 VAL A N 1
ATOM 675 C CA . VAL A 1 89 ? -18.817 16.431 16.831 1.00 97.94 89 VAL A CA 1
ATOM 676 C C . VAL A 1 89 ? -18.405 17.036 15.490 1.00 97.94 89 VAL A C 1
ATOM 678 O O . VAL A 1 89 ? -18.791 16.549 14.427 1.00 97.94 89 VAL A O 1
ATOM 681 N N . GLN A 1 90 ? -17.583 18.083 15.520 1.00 98.00 90 GLN A N 1
ATOM 682 C CA . GLN A 1 90 ? -17.006 18.635 14.299 1.00 98.00 90 GLN A CA 1
ATOM 683 C C . GLN A 1 90 ? -15.785 17.810 13.906 1.00 98.00 90 GLN A C 1
ATOM 685 O O . GLN A 1 90 ? -14.835 17.690 14.678 1.00 98.00 90 GLN A O 1
ATOM 690 N N . VAL A 1 91 ? -15.818 17.255 12.699 1.00 98.06 91 VAL A N 1
ATOM 691 C CA . VAL A 1 91 ? -14.694 16.539 12.097 1.00 98.06 91 VAL A CA 1
ATOM 692 C C . VAL A 1 91 ? -14.374 17.222 10.777 1.00 98.06 91 VAL A C 1
ATOM 694 O O . VAL A 1 91 ? -15.242 17.274 9.900 1.00 98.06 91 VAL A O 1
ATOM 697 N N . GLN A 1 92 ? -13.171 17.777 10.666 1.00 97.62 92 GLN A N 1
ATOM 698 C CA . GLN A 1 92 ? -12.668 18.466 9.479 1.00 97.62 92 GLN A CA 1
ATOM 699 C C . GLN A 1 92 ? -11.499 17.673 8.910 1.00 97.62 92 GLN A C 1
ATOM 701 O O . GLN A 1 92 ? -10.540 17.417 9.630 1.00 97.62 92 GLN A O 1
ATOM 706 N N . GLU A 1 93 ? -11.577 17.279 7.647 1.00 96.25 93 GLU A N 1
ATOM 707 C CA . GLU A 1 93 ? -10.470 16.648 6.930 1.00 96.25 93 GLU A CA 1
ATOM 708 C C . GLU A 1 93 ? -9.694 17.689 6.113 1.00 96.25 93 GLU A C 1
ATOM 710 O O . GLU A 1 93 ? -10.283 18.638 5.585 1.00 96.25 93 GLU A O 1
ATOM 715 N N . ASP A 1 94 ? -8.379 17.514 5.994 1.00 92.75 94 ASP A N 1
ATOM 716 C CA . ASP A 1 94 ? -7.562 18.318 5.088 1.00 92.75 94 ASP A CA 1
ATOM 717 C C . ASP A 1 94 ? -7.930 18.007 3.625 1.00 92.75 94 ASP A C 1
ATOM 719 O O . ASP A 1 94 ? -8.180 16.862 3.240 1.00 92.75 94 ASP A O 1
ATOM 723 N N . THR A 1 95 ? -8.000 19.048 2.794 1.00 85.75 95 THR A N 1
ATOM 724 C CA . THR A 1 95 ? -8.401 18.929 1.384 1.00 85.75 95 THR A CA 1
ATOM 725 C C . THR A 1 95 ? -7.344 18.283 0.489 1.00 85.75 95 THR A C 1
ATOM 727 O O . THR A 1 95 ? -7.690 17.770 -0.573 1.00 85.75 95 THR A O 1
ATOM 730 N N . GLN A 1 96 ? -6.070 18.352 0.875 1.00 85.94 96 GLN A N 1
ATOM 731 C CA . GLN A 1 96 ? -4.943 17.770 0.145 1.00 85.94 96 GLN A CA 1
ATOM 732 C C . GLN A 1 96 ? -4.566 16.397 0.702 1.00 85.94 96 GLN A C 1
ATOM 734 O O . GLN A 1 96 ? -4.186 15.520 -0.070 1.00 85.94 96 GLN A O 1
ATOM 739 N N . ASP A 1 97 ? -4.708 16.201 2.014 1.00 87.50 97 ASP A N 1
ATOM 740 C CA . ASP A 1 97 ? -4.448 14.925 2.678 1.00 87.50 97 ASP A CA 1
ATOM 741 C C . ASP A 1 97 ? -5.641 14.488 3.547 1.00 87.50 97 ASP A C 1
ATOM 743 O O . ASP A 1 97 ? -5.717 14.817 4.731 1.00 87.50 97 ASP A O 1
ATOM 747 N N . PRO A 1 98 ? -6.561 13.666 3.019 1.00 88.69 98 PRO A N 1
ATOM 748 C CA . PRO A 1 98 ? -7.728 13.228 3.775 1.00 88.69 98 PRO A CA 1
ATOM 749 C C . PRO A 1 98 ? -7.389 12.351 4.996 1.00 88.69 98 PRO A C 1
ATOM 751 O O . PRO A 1 98 ? -8.306 12.020 5.751 1.00 88.69 98 PRO A O 1
ATOM 754 N N . THR A 1 99 ? -6.130 11.941 5.196 1.00 92.31 99 THR A N 1
ATOM 755 C CA . THR A 1 99 ? -5.662 11.239 6.405 1.00 92.31 99 THR A CA 1
ATOM 756 C C . THR A 1 99 ? -5.328 12.196 7.557 1.00 92.31 99 THR A C 1
ATOM 758 O O . THR A 1 99 ? -5.174 11.755 8.697 1.00 92.31 99 THR A O 1
ATOM 761 N N . HIS A 1 100 ? -5.262 13.501 7.289 1.00 96.56 100 HIS A N 1
ATOM 762 C CA . HIS A 1 100 ? -5.092 14.549 8.285 1.00 96.56 100 HIS A CA 1
ATOM 763 C C . HIS A 1 100 ? -6.461 15.109 8.695 1.00 96.56 100 HIS A C 1
ATOM 765 O O . HIS A 1 100 ? -7.214 15.630 7.870 1.00 96.56 100 HIS A O 1
ATOM 771 N N . VAL A 1 101 ? -6.816 14.960 9.974 1.00 97.88 101 VAL A N 1
ATOM 772 C CA . VAL A 1 101 ? -8.164 15.253 10.477 1.00 97.88 101 VAL A CA 1
ATOM 773 C C . VAL A 1 101 ? -8.124 16.029 11.792 1.00 97.88 101 VAL A C 1
ATOM 775 O O . VAL A 1 101 ? -7.461 15.620 12.739 1.00 97.88 101 VAL A O 1
ATOM 778 N N . TRP A 1 102 ? -8.919 17.093 11.900 1.00 98.44 102 TRP A N 1
ATOM 779 C CA . TRP A 1 102 ? -9.187 17.798 13.155 1.00 98.44 102 TRP A CA 1
ATOM 780 C C . TRP A 1 102 ? -10.534 17.372 13.733 1.00 98.44 102 TRP A C 1
ATOM 782 O O . TRP A 1 102 ? -11.570 17.470 13.072 1.00 98.44 102 TRP A O 1
ATOM 792 N N . VAL A 1 103 ? -10.534 16.941 14.993 1.00 98.44 103 VAL A N 1
ATOM 793 C CA . VAL A 1 103 ? -11.737 16.523 15.723 1.00 98.44 103 VAL A CA 1
ATOM 794 C C . VAL A 1 103 ? -11.988 17.481 16.880 1.00 98.44 103 VAL A C 1
ATOM 796 O O . VAL A 1 103 ? -11.136 17.648 17.749 1.00 98.44 103 VAL A O 1
ATOM 799 N N . THR A 1 104 ? -13.167 18.100 16.910 1.00 97.81 104 THR A N 1
ATOM 800 C CA . THR A 1 104 ? -13.576 19.053 17.949 1.00 97.81 104 THR A CA 1
ATOM 801 C C . THR A 1 104 ? -14.917 18.643 18.547 1.00 97.81 104 THR A C 1
ATOM 803 O O . THR A 1 104 ? -15.950 18.654 17.873 1.00 97.81 104 THR A O 1
ATOM 806 N N . ALA A 1 105 ? -14.903 18.285 19.831 1.00 93.50 105 ALA A N 1
ATOM 807 C CA . ALA A 1 105 ? -16.112 17.976 20.587 1.00 93.50 105 ALA A CA 1
ATOM 808 C C . ALA A 1 105 ? -16.995 19.232 20.785 1.00 93.50 105 ALA A C 1
ATOM 810 O O . ALA A 1 105 ? -16.477 20.353 20.802 1.00 93.50 105 ALA A O 1
ATOM 811 N N . PRO A 1 106 ? -18.321 19.081 20.979 1.00 90.19 106 PRO A N 1
ATOM 812 C CA . PRO A 1 106 ? -19.206 20.208 21.269 1.00 90.19 106 PRO A CA 1
ATOM 813 C C . PRO A 1 106 ? -18.758 21.013 22.495 1.00 90.19 106 PRO A C 1
ATOM 815 O O . PRO A 1 106 ? -18.461 20.446 23.547 1.00 90.19 106 PRO A O 1
ATOM 818 N N . ALA A 1 107 ? -18.787 22.346 22.399 1.00 84.50 107 ALA A N 1
ATOM 819 C CA . ALA A 1 107 ? -18.309 23.239 23.462 1.00 84.50 107 ALA A CA 1
ATOM 820 C C . ALA A 1 107 ? -19.072 23.094 24.796 1.00 84.50 107 ALA A C 1
ATOM 822 O O . ALA A 1 107 ? -18.515 23.328 25.865 1.00 84.50 107 ALA A O 1
ATOM 823 N N . ASN A 1 108 ? -20.346 22.688 24.748 1.00 80.56 108 ASN A N 1
ATOM 824 C CA . ASN A 1 108 ? -21.160 22.409 25.937 1.00 80.56 108 ASN A CA 1
ATOM 825 C C . ASN A 1 108 ? -20.896 21.009 26.536 1.00 80.56 108 ASN A C 1
ATOM 827 O O . ASN A 1 108 ? -21.451 20.675 27.581 1.00 80.56 108 ASN A O 1
ATOM 831 N N . GLY A 1 109 ? -20.077 20.183 25.876 1.00 79.81 109 GLY A N 1
ATOM 832 C CA . GLY A 1 109 ? -19.746 18.820 26.280 1.00 79.81 109 GLY A CA 1
ATOM 833 C C . GLY A 1 109 ? -20.900 17.817 26.188 1.00 79.81 109 GLY A C 1
ATOM 834 O O . GLY A 1 109 ? -20.748 16.707 26.706 1.00 79.81 109 GLY A O 1
ATOM 835 N N . VAL A 1 110 ? -22.031 18.184 25.578 1.00 85.00 110 VAL A N 1
ATOM 836 C CA . VAL A 1 110 ? -23.214 17.328 25.404 1.00 85.00 110 VAL A CA 1
ATOM 837 C C . VAL A 1 110 ? -23.304 16.902 23.944 1.00 85.00 110 VAL A C 1
ATOM 839 O O . VAL A 1 110 ? -23.289 17.746 23.050 1.00 85.00 110 VAL A O 1
ATOM 842 N N . LEU A 1 111 ? -23.397 15.592 23.712 1.00 93.50 111 LEU A N 1
ATOM 843 C CA . LEU A 1 111 ? -23.544 15.032 22.369 1.00 93.50 111 LEU A CA 1
ATOM 844 C C . LEU A 1 111 ? -25.014 15.042 21.939 1.00 93.50 111 LEU A C 1
ATOM 846 O O . LEU A 1 111 ? -25.922 14.951 22.769 1.00 93.50 111 LEU A O 1
ATOM 850 N N . GLN A 1 112 ? -25.253 15.145 20.638 1.00 94.56 112 GLN A N 1
ATOM 851 C CA . GLN A 1 112 ? -26.596 15.179 20.073 1.00 94.56 112 GLN A CA 1
ATOM 852 C C . GLN A 1 112 ? -27.278 13.806 20.178 1.00 94.56 112 GLN A C 1
ATOM 854 O O . GLN A 1 112 ? -26.713 12.794 19.773 1.00 94.56 112 GLN A O 1
ATOM 859 N N . GLY A 1 113 ? -28.487 13.783 20.743 1.00 94.31 113 GLY A N 1
ATOM 860 C CA . GLY A 1 113 ? -29.401 12.637 20.700 1.00 94.31 113 GLY A CA 1
ATOM 861 C C . GLY A 1 113 ? -30.490 12.796 19.637 1.00 94.31 113 GLY A C 1
ATOM 862 O O . GLY A 1 113 ? -30.453 13.731 18.840 1.00 94.31 113 GLY A O 1
ATOM 863 N N . ASP A 1 114 ? -31.466 11.888 19.652 1.00 97.00 114 ASP A N 1
ATOM 864 C CA . ASP A 1 114 ? -32.581 11.805 18.697 1.00 97.00 114 ASP A CA 1
ATOM 865 C C . ASP A 1 114 ? -32.110 11.621 17.244 1.00 97.00 114 ASP A C 1
ATOM 867 O O . ASP A 1 114 ? -32.639 12.203 16.297 1.00 97.00 114 ASP A O 1
ATOM 871 N N . ILE A 1 115 ? -31.078 10.791 17.079 1.00 97.81 115 ILE A N 1
ATOM 872 C CA . ILE A 1 115 ? -30.410 10.504 15.805 1.00 97.81 115 ILE A CA 1
ATOM 873 C C . ILE A 1 115 ? -30.357 8.999 15.527 1.00 97.81 115 ILE A C 1
ATOM 875 O O . ILE A 1 115 ? -30.579 8.166 16.411 1.00 97.81 115 ILE A O 1
ATOM 879 N N . THR A 1 116 ? -30.016 8.654 14.286 1.00 98.31 116 THR A N 1
ATOM 880 C CA . THR A 1 116 ? -29.666 7.288 13.882 1.00 98.31 116 THR A CA 1
ATOM 881 C C . THR A 1 116 ? -28.208 7.242 13.445 1.00 98.31 116 THR A C 1
ATOM 883 O O . THR A 1 116 ? -27.750 8.122 12.718 1.00 98.31 116 THR A O 1
ATOM 886 N N . ILE A 1 117 ? -27.492 6.218 13.894 1.00 98.50 117 ILE A N 1
ATOM 887 C CA . ILE A 1 117 ? -26.109 5.931 13.536 1.00 98.50 117 ILE A CA 1
ATOM 888 C C . ILE A 1 117 ? -26.097 4.687 12.654 1.00 98.50 117 ILE A C 1
ATOM 890 O O . ILE A 1 117 ? -26.500 3.607 13.090 1.00 98.50 117 ILE A O 1
ATOM 894 N N . ASP A 1 118 ? -25.615 4.860 11.425 1.00 97.69 118 ASP A N 1
ATOM 895 C CA . ASP A 1 118 ? -25.300 3.756 10.524 1.00 97.69 118 ASP A CA 1
ATOM 896 C C . ASP A 1 118 ? -23.940 3.164 10.907 1.00 97.69 118 ASP A C 1
ATOM 898 O O . ASP A 1 118 ? -22.900 3.823 10.845 1.00 97.69 118 ASP A O 1
ATOM 902 N N . CYS A 1 119 ? -23.957 1.910 11.339 1.00 96.12 119 CYS A N 1
ATOM 903 C CA . CYS A 1 119 ? -22.768 1.160 11.700 1.00 96.12 119 CYS A CA 1
ATOM 904 C C . CYS A 1 119 ? -22.147 0.427 10.506 1.00 96.12 119 CYS A C 1
ATOM 906 O O . CYS A 1 119 ? -21.052 -0.122 10.657 1.00 96.12 119 CYS A O 1
ATOM 908 N N . GLY A 1 120 ? -22.829 0.338 9.357 1.00 92.75 120 GLY A N 1
ATOM 909 C CA . GLY A 1 120 ? -22.483 -0.579 8.272 1.00 92.75 120 GLY A CA 1
ATOM 910 C C . GLY A 1 120 ? -22.213 -1.988 8.813 1.00 92.75 120 GLY A C 1
ATOM 911 O O . GLY A 1 120 ? -23.002 -2.522 9.591 1.00 92.75 120 GLY A O 1
ATOM 912 N N . LEU A 1 121 ? -21.054 -2.562 8.472 1.00 85.44 121 LEU A N 1
ATOM 913 C CA . LEU A 1 121 ? -20.511 -3.793 9.075 1.00 85.44 121 LEU A CA 1
ATOM 914 C C . LEU A 1 121 ? -19.388 -3.515 10.104 1.00 85.44 121 LEU A C 1
ATOM 916 O O . LEU A 1 121 ? -18.752 -4.439 10.629 1.00 85.44 121 LEU A O 1
ATOM 920 N N . ALA A 1 122 ? -19.123 -2.241 10.402 1.00 87.75 122 ALA A N 1
ATOM 921 C CA . ALA A 1 122 ? -17.974 -1.795 11.176 1.00 87.75 122 ALA A CA 1
ATOM 922 C C . ALA A 1 122 ? -18.141 -2.140 12.658 1.00 87.75 122 ALA A C 1
ATOM 924 O O . ALA A 1 122 ? -18.881 -1.503 13.414 1.00 87.75 122 ALA A O 1
ATOM 925 N N . GLY A 1 123 ? -17.419 -3.171 13.100 1.00 90.00 123 GLY A N 1
ATOM 926 C CA . GLY A 1 123 ? -17.545 -3.653 14.468 1.00 90.00 123 GLY A CA 1
ATOM 927 C C . GLY A 1 123 ? -17.156 -2.610 15.516 1.00 90.00 123 GLY A C 1
ATOM 928 O O . GLY A 1 123 ? -17.828 -2.488 16.533 1.00 90.00 123 GLY A O 1
ATOM 929 N N . THR A 1 124 ? -16.135 -1.808 15.233 1.00 93.12 124 THR A N 1
ATOM 930 C CA . THR A 1 124 ? -15.700 -0.707 16.097 1.00 93.12 124 THR A CA 1
ATOM 931 C C . THR A 1 124 ? -16.774 0.367 16.250 1.00 93.12 124 THR A C 1
ATOM 933 O O . THR A 1 124 ? -16.969 0.848 17.359 1.00 93.12 124 THR A O 1
ATOM 936 N N . VAL A 1 125 ? -17.527 0.697 15.195 1.00 96.62 125 VAL A N 1
ATOM 937 C CA . VAL A 1 125 ? -18.626 1.675 15.274 1.00 96.62 125 VAL A CA 1
ATOM 938 C C . VAL A 1 125 ? -19.730 1.144 16.183 1.00 96.62 125 VAL A C 1
ATOM 940 O O . VAL A 1 125 ? -20.024 1.759 17.208 1.00 96.62 125 VAL A O 1
ATOM 943 N N . MET A 1 126 ? -20.262 -0.048 15.887 1.00 96.00 126 MET A N 1
ATOM 944 C CA . MET A 1 126 ? -21.375 -0.601 16.667 1.00 96.00 126 MET A CA 1
ATOM 945 C C . MET A 1 126 ? -20.998 -0.918 18.125 1.00 96.00 126 MET A C 1
ATOM 947 O O . MET A 1 126 ? -21.893 -0.914 18.959 1.00 96.00 126 MET A O 1
ATOM 951 N N . ARG A 1 127 ? -19.714 -1.156 18.469 1.00 96.19 127 ARG A N 1
ATOM 952 C CA . ARG A 1 127 ? -19.263 -1.416 19.860 1.00 96.19 127 ARG A CA 1
ATOM 953 C C . ARG A 1 127 ? -18.700 -0.208 20.611 1.00 96.19 127 ARG A C 1
ATOM 955 O O . ARG A 1 127 ? -18.778 -0.197 21.835 1.00 96.19 127 ARG A O 1
ATOM 962 N N . PHE A 1 128 ? -18.102 0.782 19.952 1.00 97.56 128 PHE A N 1
ATOM 963 C CA . PHE A 1 128 ? -17.462 1.901 20.663 1.00 97.56 128 PHE A CA 1
ATOM 964 C C . PHE A 1 128 ? -18.370 3.122 20.752 1.00 97.56 128 PHE A C 1
ATOM 966 O O . PHE A 1 128 ? -18.414 3.778 21.788 1.00 97.56 128 PHE A O 1
ATOM 973 N N . VAL A 1 129 ? -19.148 3.408 19.709 1.00 98.19 129 VAL A N 1
ATOM 974 C CA . VAL A 1 129 ? -20.026 4.584 19.688 1.00 98.19 129 VAL A CA 1
ATOM 975 C C . VAL A 1 129 ? -21.156 4.524 20.731 1.00 98.19 129 VAL A C 1
ATOM 977 O O . VAL A 1 129 ? -21.466 5.574 21.298 1.00 98.19 129 VAL A O 1
ATOM 980 N N . PRO A 1 130 ? -21.721 3.355 21.111 1.00 97.88 130 PRO A N 1
ATOM 981 C CA . PRO A 1 130 ? -22.648 3.284 22.243 1.00 97.88 130 PRO A CA 1
ATOM 982 C C . PRO A 1 130 ? -22.093 3.859 23.555 1.00 97.88 130 PRO A C 1
ATOM 984 O O . PRO A 1 130 ? -22.855 4.407 24.349 1.00 97.88 130 PRO A O 1
ATOM 987 N N . ALA A 1 131 ? -20.771 3.821 23.767 1.00 95.06 131 ALA A N 1
ATOM 988 C CA . ALA A 1 131 ? -20.142 4.453 24.927 1.00 95.06 131 ALA A CA 1
ATOM 989 C C . ALA A 1 131 ? -20.286 5.984 24.913 1.00 95.06 131 ALA A C 1
ATOM 991 O O . ALA A 1 131 ? -20.506 6.597 25.958 1.00 95.06 131 ALA A O 1
ATOM 992 N N . LEU A 1 132 ? -20.214 6.610 23.733 1.00 95.50 132 LEU A N 1
ATOM 993 C CA . LEU A 1 132 ? -20.486 8.040 23.561 1.00 95.50 132 LEU A CA 1
ATOM 994 C C . LEU A 1 132 ? -21.975 8.348 23.752 1.00 95.50 132 LEU A C 1
ATOM 996 O O . LEU A 1 132 ? -22.327 9.354 24.374 1.00 95.50 132 LEU A O 1
ATOM 1000 N N . ALA A 1 133 ? -22.847 7.454 23.275 1.00 95.88 133 ALA A N 1
ATOM 1001 C CA . ALA A 1 133 ? -24.295 7.612 23.365 1.00 95.88 133 ALA A CA 1
ATOM 1002 C C . ALA A 1 133 ? -24.805 7.699 24.815 1.00 95.88 133 ALA A C 1
ATOM 1004 O O . ALA A 1 133 ? -25.815 8.356 25.052 1.00 95.88 133 ALA A O 1
ATOM 1005 N N . MET A 1 134 ? -24.058 7.181 25.800 1.00 93.38 134 MET A N 1
ATOM 1006 C CA . MET A 1 134 ? -24.332 7.353 27.239 1.00 93.38 134 MET A CA 1
ATOM 1007 C C . MET A 1 134 ? -24.430 8.817 27.702 1.00 93.38 134 MET A C 1
ATOM 1009 O O . MET A 1 134 ? -24.907 9.082 28.804 1.00 93.38 134 MET A O 1
ATOM 1013 N N . ARG A 1 135 ? -23.949 9.774 26.899 1.00 89.62 135 ARG A N 1
ATOM 1014 C CA . ARG A 1 135 ? -23.881 11.208 27.232 1.00 89.62 135 ARG A CA 1
ATOM 1015 C C . ARG A 1 135 ? -24.647 12.101 26.259 1.00 89.62 135 ARG A C 1
ATOM 1017 O O . ARG A 1 135 ? -24.407 13.309 26.207 1.00 89.62 135 ARG A O 1
ATOM 1024 N N . THR A 1 136 ? -25.519 11.505 25.461 1.00 94.75 136 THR A N 1
ATOM 1025 C CA . THR A 1 136 ? -26.329 12.241 24.497 1.00 94.75 136 THR A CA 1
ATOM 1026 C C . THR A 1 136 ? -27.512 12.927 25.172 1.00 94.75 136 THR A C 1
ATOM 1028 O O . THR A 1 136 ? -27.934 12.549 26.265 1.00 94.75 136 THR A O 1
ATOM 1031 N N . SER A 1 137 ? -28.046 13.968 24.536 1.00 93.44 137 SER A N 1
ATOM 1032 C CA . SER A 1 137 ? -29.220 14.700 25.028 1.00 93.44 137 SER A CA 1
ATOM 1033 C C . SER A 1 137 ? -30.536 13.915 24.923 1.00 93.44 137 SER A C 1
ATOM 1035 O O . SER A 1 137 ? -31.543 14.353 25.473 1.00 93.44 137 SER A O 1
ATOM 1037 N N . GLY A 1 138 ? -30.539 12.784 24.215 1.00 95.38 138 GLY A N 1
ATOM 1038 C CA . GLY A 1 138 ? -31.716 11.973 23.908 1.00 95.38 138 GLY A CA 1
ATOM 1039 C C . GLY A 1 138 ? -31.327 10.606 23.331 1.00 95.38 138 GLY A C 1
ATOM 1040 O O . GLY A 1 138 ? -30.140 10.343 23.15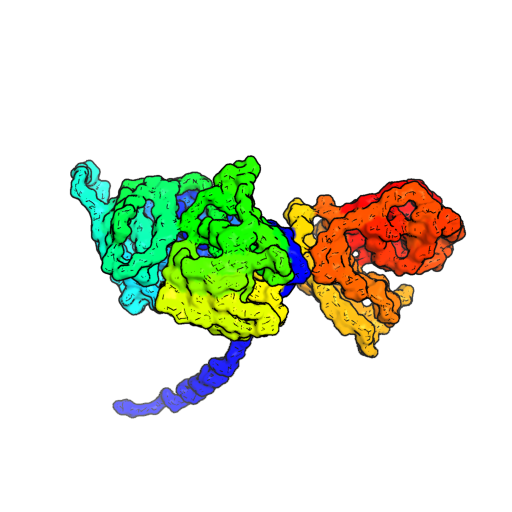8 1.00 95.38 138 GLY A O 1
ATOM 1041 N N . PRO A 1 139 ? -32.291 9.718 23.043 1.00 97.75 139 PRO A N 1
ATOM 1042 C CA . PRO A 1 139 ? -32.025 8.375 22.530 1.00 97.75 139 PRO A CA 1
ATOM 1043 C C . PRO A 1 139 ? -31.242 8.353 21.210 1.00 97.75 139 PRO A C 1
ATOM 1045 O O . PRO A 1 139 ? -31.413 9.222 20.360 1.00 97.75 139 PRO A O 1
ATOM 1048 N N . VAL A 1 140 ? -30.430 7.317 21.000 1.00 98.69 140 VAL A N 1
ATOM 1049 C CA . VAL A 1 140 ? -29.693 7.082 19.749 1.00 98.69 140 VAL A CA 1
ATOM 1050 C C . VAL A 1 140 ? -30.064 5.716 19.190 1.00 98.69 140 VAL A C 1
ATOM 1052 O O . VAL A 1 140 ? -29.956 4.707 19.888 1.00 98.69 140 VAL A O 1
ATOM 1055 N N . THR A 1 141 ? -30.484 5.680 17.928 1.00 98.75 141 THR A N 1
ATOM 1056 C CA . THR A 1 141 ? -30.741 4.430 17.201 1.00 98.75 141 THR A CA 1
ATOM 1057 C C . THR A 1 141 ? -29.461 3.964 16.522 1.00 98.75 141 THR A C 1
ATOM 1059 O O . THR A 1 141 ? -28.791 4.755 15.866 1.00 98.75 141 THR A O 1
ATOM 1062 N N . PHE A 1 142 ? -29.129 2.686 16.657 1.00 98.69 142 PHE A N 1
ATOM 1063 C CA . PHE A 1 142 ? -28.022 2.039 15.965 1.00 98.69 142 PHE A CA 1
ATOM 1064 C C . PHE A 1 142 ? -28.583 1.018 14.979 1.00 98.69 142 PHE A C 1
ATOM 1066 O O . PHE A 1 142 ? -29.332 0.121 15.374 1.00 98.69 142 PHE A O 1
ATOM 1073 N N . ASP A 1 143 ? -28.201 1.151 13.713 1.00 98.19 143 ASP A N 1
ATOM 1074 C CA . ASP A 1 143 ? -28.558 0.242 12.620 1.00 98.19 143 ASP A CA 1
ATOM 1075 C C . ASP A 1 143 ? -27.321 -0.032 11.745 1.00 98.19 143 ASP A C 1
ATOM 1077 O O . ASP A 1 143 ? -26.248 0.512 12.011 1.00 98.19 143 ASP A O 1
ATOM 1081 N N . GLY A 1 144 ? -27.418 -0.895 10.739 1.00 95.25 144 GLY A N 1
ATOM 1082 C CA . GLY A 1 144 ? -26.308 -1.178 9.831 1.00 95.25 144 GLY A CA 1
ATOM 1083 C C . GLY A 1 144 ? -26.678 -2.106 8.680 1.00 95.25 144 GLY A C 1
ATOM 1084 O O . GLY A 1 144 ? -27.848 -2.350 8.394 1.00 95.25 144 GLY A O 1
ATOM 1085 N N . ASP A 1 145 ? -25.654 -2.648 8.021 1.00 88.25 145 ASP A N 1
ATOM 1086 C CA . ASP A 1 145 ? -25.835 -3.573 6.901 1.00 88.25 145 ASP A CA 1
ATOM 1087 C C . ASP A 1 145 ? -26.551 -4.856 7.359 1.00 88.25 145 ASP A C 1
ATOM 1089 O O . ASP A 1 145 ? -26.358 -5.317 8.483 1.00 88.25 145 ASP A O 1
ATOM 1093 N N . ALA A 1 146 ? -27.268 -5.536 6.459 1.00 87.12 146 ALA A N 1
ATOM 1094 C CA . ALA A 1 146 ? -27.968 -6.787 6.786 1.00 87.12 146 ALA A CA 1
ATOM 1095 C C . ALA A 1 146 ? -27.052 -7.867 7.406 1.00 87.12 146 ALA A C 1
ATOM 1097 O O . ALA A 1 146 ? -27.466 -8.622 8.283 1.00 87.12 146 ALA A O 1
ATOM 1098 N N . GLN A 1 147 ? -25.783 -7.921 6.988 1.00 79.25 147 GLN A N 1
ATOM 1099 C CA . GLN A 1 147 ? -24.781 -8.835 7.553 1.00 79.25 147 GLN A CA 1
ATOM 1100 C C . GLN A 1 147 ? -24.413 -8.500 9.009 1.00 79.25 147 GLN A C 1
ATOM 1102 O O . GLN A 1 147 ? -23.987 -9.377 9.762 1.00 79.25 147 GLN A O 1
ATOM 1107 N N . ALA A 1 148 ? -24.569 -7.243 9.428 1.00 86.94 148 ALA A N 1
ATOM 1108 C CA . ALA A 1 148 ? -24.260 -6.800 10.781 1.00 86.94 148 ALA A CA 1
ATOM 1109 C C . ALA A 1 148 ? -25.244 -7.355 11.819 1.00 86.94 148 ALA A C 1
ATOM 1111 O O . ALA A 1 148 ? -24.866 -7.514 12.980 1.00 86.94 148 ALA A O 1
ATOM 1112 N N . TYR A 1 149 ? -26.463 -7.718 11.406 1.00 91.56 149 TYR A N 1
ATOM 1113 C CA . TYR A 1 149 ? -27.498 -8.267 12.289 1.00 91.56 149 TYR A CA 1
ATOM 1114 C C . TYR A 1 149 ? -27.124 -9.626 12.886 1.00 91.56 149 TYR A C 1
ATOM 1116 O O . TYR A 1 149 ? -27.609 -9.973 13.952 1.00 91.56 149 TYR A O 1
ATOM 1124 N N . ALA A 1 150 ? -26.195 -10.360 12.268 1.00 85.69 150 ALA A N 1
ATOM 1125 C CA . ALA A 1 150 ? -25.669 -11.608 12.819 1.00 85.69 150 ALA A CA 1
ATOM 1126 C C . ALA A 1 150 ? -24.531 -11.398 13.839 1.00 85.69 150 ALA A C 1
ATOM 1128 O O . ALA A 1 150 ? -24.003 -12.365 14.393 1.00 85.69 150 ALA A O 1
ATOM 1129 N N . ARG A 1 151 ? -24.079 -10.156 14.070 1.00 85.06 151 ARG A N 1
ATOM 1130 C CA . ARG A 1 151 ? -22.904 -9.890 14.910 1.00 85.06 151 ARG A CA 1
ATOM 1131 C C . ARG A 1 151 ? -23.303 -9.573 16.356 1.00 85.06 151 ARG A C 1
ATOM 1133 O O . ARG A 1 151 ? -23.984 -8.576 16.582 1.00 85.06 151 ARG A O 1
ATOM 1140 N N . PRO A 1 152 ? -22.807 -10.325 17.356 1.00 90.12 152 PRO A N 1
ATOM 1141 C CA . PRO A 1 152 ? -23.266 -10.194 18.735 1.00 90.12 152 PRO A CA 1
ATOM 1142 C C . PRO A 1 152 ? -22.874 -8.851 19.356 1.00 90.12 152 PRO A C 1
ATOM 1144 O O . PRO A 1 152 ? -21.747 -8.370 19.187 1.00 90.12 152 PRO A O 1
ATOM 1147 N N . MET A 1 153 ? -23.813 -8.273 20.103 1.00 95.00 153 MET A N 1
ATOM 1148 C CA . MET A 1 153 ? -23.680 -7.014 20.844 1.00 95.00 153 MET A CA 1
ATOM 1149 C C . MET A 1 153 ? -24.086 -7.145 22.312 1.00 95.00 153 MET A C 1
ATOM 1151 O O . MET A 1 153 ? -23.698 -6.309 23.128 1.00 95.00 153 MET A O 1
ATOM 1155 N N . LYS A 1 154 ? -24.821 -8.209 22.655 1.00 96.19 154 LYS A N 1
ATOM 1156 C CA . LYS A 1 154 ? -25.443 -8.407 23.965 1.00 96.19 154 LYS A CA 1
ATOM 1157 C C . LYS A 1 154 ? -24.533 -8.122 25.166 1.00 96.19 154 LYS A C 1
ATOM 1159 O O . LYS A 1 154 ? -24.954 -7.325 25.993 1.00 96.19 154 LYS A O 1
ATOM 1164 N N . PRO A 1 155 ? -23.301 -8.660 25.272 1.00 96.62 155 PRO A N 1
ATOM 1165 C CA . PRO A 1 155 ? -22.489 -8.422 26.466 1.00 96.62 155 PRO A CA 1
ATOM 1166 C C . PRO A 1 155 ? -22.151 -6.946 26.689 1.00 96.62 155 PRO A C 1
ATOM 1168 O O . PRO A 1 155 ? -22.164 -6.477 27.822 1.00 96.62 155 PRO A O 1
ATOM 1171 N N . LEU A 1 156 ? -21.893 -6.189 25.616 1.00 97.44 156 LEU A N 1
ATOM 1172 C CA . LEU A 1 156 ? -21.692 -4.744 25.718 1.00 97.44 156 LEU A CA 1
ATOM 1173 C C . LEU A 1 156 ? -22.972 -4.045 26.177 1.00 97.44 156 LEU A C 1
ATOM 1175 O O . LEU A 1 156 ? -22.916 -3.217 27.080 1.00 97.44 156 LEU A O 1
ATOM 1179 N N . LEU A 1 157 ? -24.107 -4.359 25.548 1.00 98.25 157 LEU A N 1
ATOM 1180 C CA . LEU A 1 157 ? -25.385 -3.707 25.839 1.00 98.25 157 LEU A CA 1
ATOM 1181 C C . LEU A 1 157 ? -25.834 -3.984 27.278 1.00 98.25 157 LEU A C 1
ATOM 1183 O O . LEU A 1 157 ? -26.168 -3.041 27.986 1.00 98.25 157 LEU A O 1
ATOM 1187 N N . ASP A 1 158 ? -25.704 -5.227 27.744 1.00 97.75 158 ASP A N 1
ATOM 1188 C CA . ASP A 1 158 ? -25.953 -5.616 29.136 1.00 97.75 158 ASP A CA 1
ATOM 1189 C C . ASP A 1 158 ? -25.032 -4.849 30.106 1.00 97.75 158 ASP A C 1
ATOM 1191 O O . ASP A 1 158 ? -25.442 -4.463 31.201 1.00 97.75 158 ASP A O 1
ATOM 1195 N N . GLY A 1 159 ? -23.777 -4.603 29.716 1.00 97.38 159 GLY A N 1
ATOM 1196 C CA . GLY A 1 159 ? -22.849 -3.779 30.489 1.00 97.38 159 GLY A CA 1
ATOM 1197 C C . GLY A 1 159 ? -23.256 -2.301 30.544 1.00 97.38 159 GLY A C 1
ATOM 1198 O O . GLY A 1 159 ? -23.140 -1.670 31.592 1.00 97.38 159 GLY A O 1
ATOM 1199 N N . LEU A 1 160 ? -23.778 -1.744 29.448 1.00 97.50 160 LEU A N 1
ATOM 1200 C CA . LEU A 1 160 ? -24.290 -0.368 29.407 1.00 97.50 160 LEU A CA 1
ATOM 1201 C C . LEU A 1 160 ? -25.605 -0.218 30.194 1.00 97.50 160 LEU A C 1
ATOM 1203 O O . LEU A 1 160 ? -25.812 0.811 30.838 1.00 97.50 160 LEU A O 1
ATOM 1207 N N . GLU A 1 161 ? -26.462 -1.242 30.217 1.00 97.31 161 GLU A N 1
ATOM 1208 C CA . GLU A 1 161 ? -27.649 -1.294 31.086 1.00 97.31 161 GLU A CA 1
ATOM 1209 C C . GLU A 1 161 ? -27.265 -1.317 32.570 1.00 97.31 161 GLU A C 1
ATOM 1211 O O . GLU A 1 161 ? -27.857 -0.589 33.368 1.00 97.31 161 GLU A O 1
ATOM 1216 N N . GLN A 1 162 ? -26.217 -2.062 32.946 1.00 96.62 162 GLN A N 1
ATOM 1217 C CA . GLN A 1 162 ? -25.650 -2.021 34.304 1.00 96.62 162 GLN A CA 1
ATOM 1218 C C . GLN A 1 162 ? -25.113 -0.624 34.675 1.00 96.62 162 GLN A C 1
ATOM 1220 O O . GLN A 1 162 ? -25.113 -0.255 35.849 1.00 96.62 162 GLN A O 1
ATOM 1225 N N . LEU A 1 163 ? -24.716 0.182 33.683 1.00 94.25 163 LEU A N 1
ATOM 1226 C CA . LEU A 1 163 ? -24.340 1.593 33.847 1.00 94.25 163 LEU A CA 1
ATOM 1227 C C . LEU A 1 163 ? -25.533 2.567 33.794 1.00 94.25 163 LEU A C 1
ATOM 1229 O O . LEU A 1 163 ? -25.341 3.781 33.879 1.00 94.25 163 LEU A O 1
ATOM 1233 N N . GLY A 1 164 ? -26.762 2.055 33.696 1.00 94.19 164 GLY A N 1
ATOM 1234 C CA . GLY A 1 164 ? -28.002 2.825 33.789 1.00 94.19 164 GLY A CA 1
ATOM 1235 C C . GLY A 1 164 ? -28.633 3.226 32.454 1.00 94.19 164 GLY A C 1
ATOM 1236 O O . GLY A 1 164 ? -29.613 3.974 32.464 1.00 94.19 164 GLY A O 1
ATOM 1237 N N . ALA A 1 165 ? -28.114 2.762 31.314 1.00 96.50 165 ALA A N 1
ATOM 1238 C CA . ALA A 1 165 ? -28.804 2.928 30.036 1.00 96.50 165 ALA A CA 1
ATOM 1239 C C . ALA A 1 165 ? -30.085 2.086 29.972 1.00 96.50 165 ALA A C 1
ATOM 1241 O O . ALA A 1 165 ? -30.250 1.108 30.696 1.00 96.50 165 ALA A O 1
ATOM 1242 N N . THR A 1 166 ? -30.987 2.443 29.063 1.00 98.25 166 THR A N 1
ATOM 1243 C CA . THR A 1 166 ? -32.105 1.581 28.659 1.00 98.25 166 THR A CA 1
ATOM 1244 C C . THR A 1 166 ? -31.925 1.186 27.201 1.00 98.25 166 THR A C 1
ATOM 1246 O O . THR A 1 166 ? -31.778 2.066 26.347 1.00 98.25 166 THR A O 1
ATOM 1249 N N . ILE A 1 167 ? -31.958 -0.116 26.909 1.00 98.44 167 ILE A N 1
ATOM 1250 C CA . ILE A 1 167 ? -31.794 -0.647 25.554 1.00 98.44 167 ILE A CA 1
ATOM 1251 C C . ILE A 1 167 ? -33.140 -1.165 25.047 1.00 98.44 167 ILE A C 1
ATOM 1253 O O . ILE A 1 167 ? -33.776 -2.016 25.662 1.00 98.44 167 ILE A O 1
ATOM 1257 N N . THR A 1 168 ? -33.594 -0.641 23.910 1.00 98.50 168 THR A N 1
ATOM 1258 C CA . THR A 1 168 ? -34.788 -1.135 23.211 1.00 98.50 168 THR A CA 1
ATOM 1259 C C . THR A 1 168 ? -34.359 -1.818 21.925 1.00 98.50 168 THR A C 1
ATOM 1261 O O . THR A 1 168 ? -33.914 -1.158 20.989 1.00 98.50 168 THR A O 1
ATOM 1264 N N . TYR A 1 169 ? -34.488 -3.139 21.869 1.00 98.31 169 TYR A N 1
ATOM 1265 C CA . TYR A 1 169 ? -34.192 -3.907 20.663 1.00 98.31 169 TYR A CA 1
ATOM 1266 C C . TYR A 1 169 ? -35.300 -3.712 19.624 1.00 98.31 169 TYR A C 1
ATOM 1268 O O . TYR A 1 169 ? -36.482 -3.837 19.941 1.00 98.31 169 TYR A O 1
ATOM 1276 N N . LEU A 1 170 ? -34.909 -3.399 18.389 1.00 97.44 170 LEU A N 1
ATOM 1277 C CA . LEU A 1 170 ? -35.811 -3.272 17.240 1.00 97.44 170 LEU A CA 1
ATOM 1278 C C . LEU A 1 170 ? -35.823 -4.548 16.378 1.00 97.44 170 LEU A C 1
ATOM 1280 O O . LEU A 1 170 ? -36.681 -4.697 15.510 1.00 97.44 170 LEU A O 1
ATOM 1284 N N . GLY A 1 171 ? -34.889 -5.466 16.642 1.00 95.12 171 GLY A N 1
ATOM 1285 C CA . GLY A 1 171 ? -34.793 -6.795 16.046 1.00 95.12 171 GLY A CA 1
ATOM 1286 C C . GLY A 1 171 ? -34.514 -7.873 17.096 1.00 95.12 171 GLY A C 1
ATOM 1287 O O . GLY A 1 171 ? -35.117 -7.882 18.171 1.00 95.12 171 GLY A O 1
ATOM 1288 N N . GLU A 1 172 ? -33.605 -8.798 16.781 1.00 95.94 172 GLU A N 1
ATOM 1289 C CA . GLU A 1 172 ? -33.210 -9.867 17.702 1.00 95.94 172 GLU A CA 1
ATOM 1290 C C . GLU A 1 172 ? -32.540 -9.291 18.969 1.00 95.94 172 GLU A C 1
ATOM 1292 O O . GLU A 1 172 ? -31.618 -8.473 18.863 1.00 95.94 172 GLU A O 1
ATOM 1297 N N . PRO A 1 173 ? -32.964 -9.701 20.182 1.00 97.69 173 PRO A N 1
ATOM 1298 C CA . PRO A 1 173 ? -32.330 -9.255 21.413 1.00 97.69 173 PRO A CA 1
ATOM 1299 C C . PRO A 1 173 ? -30.832 -9.551 21.428 1.00 97.69 173 PRO A C 1
ATOM 1301 O O . PRO A 1 173 ? -30.401 -10.690 21.268 1.00 97.69 173 PRO A O 1
ATOM 1304 N N . GLY A 1 174 ? -30.035 -8.521 21.687 1.00 95.06 174 GLY A N 1
ATOM 1305 C CA . GLY A 1 174 ? -28.580 -8.625 21.719 1.00 95.06 174 GLY A CA 1
ATOM 1306 C C . GLY A 1 174 ? -27.874 -8.336 20.396 1.00 95.06 174 GLY A C 1
ATOM 1307 O O . GLY A 1 174 ? -26.651 -8.497 20.340 1.00 95.06 174 GLY A O 1
ATOM 1308 N N . PHE A 1 175 ? -28.607 -7.899 19.370 1.00 96.62 175 PHE A N 1
ATOM 1309 C CA . PHE A 1 175 ? -28.103 -7.572 18.036 1.00 96.62 175 PHE A CA 1
ATOM 1310 C C . PHE A 1 175 ? -28.637 -6.211 17.554 1.00 96.62 175 PHE A C 1
ATOM 1312 O O . PHE A 1 175 ? -29.492 -5.595 18.193 1.00 96.62 175 PHE A O 1
ATOM 1319 N N . LEU A 1 176 ? -28.091 -5.719 16.439 1.00 97.25 176 LEU A N 1
ATOM 1320 C CA . LEU A 1 176 ? -28.663 -4.586 15.704 1.00 97.25 176 LEU A CA 1
ATOM 1321 C C . LEU A 1 176 ? -29.998 -4.996 15.035 1.00 97.25 176 LEU A C 1
ATOM 1323 O O . LEU A 1 176 ? -30.146 -6.167 14.680 1.00 97.25 176 LEU A O 1
ATOM 1327 N N . PRO A 1 177 ? -30.929 -4.055 14.790 1.00 98.25 177 PRO A N 1
ATOM 1328 C CA . PRO A 1 177 ? -30.921 -2.673 15.271 1.00 98.25 177 PRO A CA 1
ATOM 1329 C C . PRO A 1 177 ? -31.432 -2.534 16.718 1.00 98.25 177 PRO A C 1
ATOM 1331 O O . PRO A 1 177 ? -32.284 -3.299 17.181 1.00 98.25 177 PRO A O 1
ATOM 1334 N N . PHE A 1 178 ? -30.939 -1.522 17.438 1.00 98.62 178 PHE A N 1
ATOM 1335 C CA . PHE A 1 178 ? -31.385 -1.184 18.797 1.00 98.62 178 PHE A CA 1
ATOM 1336 C C . PHE A 1 178 ? -31.376 0.329 19.044 1.00 98.62 178 PHE A C 1
ATOM 1338 O O . PHE A 1 178 ? -30.668 1.081 18.381 1.00 98.62 178 PHE A O 1
ATOM 1345 N N . ILE A 1 179 ? -32.141 0.776 20.037 1.00 98.69 179 ILE A N 1
ATOM 1346 C CA . ILE A 1 179 ? -32.131 2.149 20.548 1.00 98.69 179 ILE A CA 1
ATOM 1347 C C . ILE A 1 179 ? -31.474 2.146 21.925 1.00 98.69 179 ILE A C 1
ATOM 1349 O O . ILE A 1 179 ? -31.904 1.409 22.813 1.00 98.69 179 ILE A O 1
ATOM 1353 N N . LEU A 1 180 ? -30.468 2.997 22.117 1.00 98.50 180 LEU A N 1
ATOM 1354 C CA . LEU A 1 180 ? -29.872 3.283 23.418 1.00 98.50 180 LEU A CA 1
ATOM 1355 C C . LEU A 1 180 ? -30.429 4.604 23.942 1.00 98.50 180 LEU A C 1
ATOM 1357 O O . LEU A 1 180 ? -30.230 5.655 23.338 1.00 98.50 180 LEU A O 1
ATOM 1361 N N . THR A 1 181 ? -31.104 4.556 25.087 1.00 98.19 181 THR A N 1
ATOM 1362 C CA . THR A 1 181 ? -31.512 5.754 25.830 1.00 98.19 181 THR A CA 1
ATOM 1363 C C . THR A 1 181 ? -30.535 5.977 26.987 1.00 98.19 181 THR A C 1
ATOM 1365 O O . THR A 1 181 ? -30.415 5.085 27.835 1.00 98.19 181 THR A O 1
ATOM 1368 N N . PRO A 1 182 ? -29.820 7.119 27.042 1.00 94.75 182 PRO A N 1
ATOM 1369 C CA . PRO A 1 182 ? -28.859 7.380 28.110 1.00 94.75 182 PRO A CA 1
ATOM 1370 C C . PRO A 1 182 ? -29.557 7.516 29.475 1.00 94.75 182 PRO A C 1
ATOM 1372 O O . PRO A 1 182 ? -30.731 7.904 29.533 1.00 94.75 182 PRO A O 1
ATOM 1375 N N . PRO A 1 183 ? -28.856 7.241 30.592 1.00 90.38 183 PRO A N 1
ATOM 1376 C CA . PRO A 1 183 ? -29.394 7.496 31.924 1.00 90.38 183 PRO A CA 1
ATOM 1377 C C . PRO A 1 183 ? -29.757 8.978 32.075 1.00 90.38 183 PRO A C 1
ATOM 1379 O O . PRO A 1 183 ? -29.004 9.861 31.657 1.00 90.38 183 PRO A O 1
ATOM 1382 N N . LYS A 1 184 ? -30.896 9.273 32.716 1.00 79.38 184 LYS A N 1
ATOM 1383 C CA . LYS A 1 184 ? -31.269 10.658 33.041 1.00 79.38 184 LYS A CA 1
ATOM 1384 C C . LYS A 1 184 ? -30.159 11.284 33.887 1.00 79.38 184 LYS A C 1
ATOM 1386 O O . LYS A 1 184 ? -29.858 10.778 34.968 1.00 79.38 184 LYS A O 1
ATOM 1391 N N . GLN A 1 185 ? -29.568 12.386 33.420 1.00 62.00 185 GLN A N 1
ATOM 1392 C CA . GLN A 1 185 ? -28.675 13.182 34.259 1.00 62.00 185 GLN A CA 1
ATOM 1393 C C . GLN A 1 185 ? -29.456 13.622 35.500 1.00 62.00 185 GLN A C 1
ATOM 1395 O O . GLN A 1 185 ? -30.512 14.240 35.382 1.00 62.00 185 GLN A O 1
ATOM 1400 N N . ALA A 1 186 ? -28.963 13.278 36.691 1.00 50.28 186 ALA A N 1
ATOM 1401 C CA . ALA A 1 186 ? -29.501 13.852 37.915 1.00 50.28 186 ALA A CA 1
ATOM 1402 C C . ALA A 1 186 ? -29.316 15.375 37.847 1.00 50.28 186 ALA A C 1
ATOM 1404 O O . ALA A 1 186 ? -28.204 15.834 37.574 1.00 50.28 186 ALA A O 1
ATOM 1405 N N . ASP A 1 187 ? -30.394 16.132 38.074 1.00 36.69 187 ASP A N 1
ATOM 1406 C CA . ASP A 1 187 ? -30.381 17.595 38.115 1.00 36.69 187 ASP A CA 1
ATOM 1407 C C . ASP A 1 187 ? -29.232 18.074 39.006 1.00 36.69 187 ASP A C 1
ATOM 1409 O O . ASP A 1 187 ? -29.228 17.911 40.229 1.00 36.69 187 ASP A O 1
ATOM 1413 N N . ASN A 1 188 ? -28.209 18.643 38.376 1.00 36.88 188 ASN A N 1
ATOM 1414 C CA . ASN A 1 188 ? -26.959 19.004 39.028 1.00 36.88 188 ASN A CA 1
ATOM 1415 C C . ASN A 1 188 ? -27.087 20.377 39.721 1.00 36.88 188 ASN A C 1
ATOM 1417 O O . ASN A 1 188 ? -26.245 21.255 39.552 1.00 36.88 188 ASN A O 1
ATOM 1421 N N . THR A 1 189 ? -28.163 20.578 40.490 1.00 31.94 189 THR A N 1
ATOM 1422 C CA . THR A 1 189 ? -28.396 21.780 41.312 1.00 31.94 189 THR A CA 1
ATOM 1423 C C . THR A 1 189 ? -28.006 21.594 42.778 1.00 31.94 189 THR A C 1
ATOM 1425 O O . THR A 1 189 ? -28.136 22.533 43.555 1.00 31.94 189 THR A O 1
ATOM 1428 N N . ASN A 1 190 ? -27.487 20.427 43.176 1.00 31.48 190 ASN A N 1
ATOM 1429 C CA . ASN A 1 190 ? -26.934 20.213 44.516 1.00 31.48 190 ASN A CA 1
ATOM 1430 C C . ASN A 1 190 ? -25.445 19.848 44.460 1.00 31.48 190 ASN A C 1
ATOM 1432 O O . ASN A 1 190 ? -25.033 18.709 44.669 1.00 31.48 190 ASN A O 1
ATOM 1436 N N . THR A 1 191 ? -24.615 20.868 44.249 1.00 38.28 191 THR A N 1
ATOM 1437 C CA . THR A 1 191 ? -23.222 20.911 44.713 1.00 38.28 191 THR A CA 1
ATOM 1438 C C . THR A 1 191 ? -23.182 20.900 46.244 1.00 38.28 191 THR A C 1
ATOM 1440 O O . THR A 1 191 ? -22.907 21.916 46.872 1.00 38.28 191 THR A O 1
ATOM 1443 N N . VAL A 1 192 ? -23.459 19.752 46.866 1.00 33.62 192 VAL A N 1
ATOM 1444 C CA . VAL A 1 192 ? -23.087 19.479 48.260 1.00 33.62 192 VAL A CA 1
ATOM 1445 C C . VAL A 1 192 ? -22.679 18.008 48.381 1.00 33.62 192 VAL A C 1
ATOM 1447 O O . VAL A 1 192 ? -23.503 17.111 48.269 1.00 33.62 192 VAL A O 1
ATOM 1450 N N . ALA A 1 193 ? -21.380 17.796 48.613 1.00 35.53 193 ALA A N 1
ATOM 1451 C CA . ALA A 1 193 ? -20.763 16.580 49.149 1.00 35.53 193 ALA A CA 1
ATOM 1452 C C . ALA A 1 193 ? -21.088 15.241 48.446 1.00 35.53 193 ALA A C 1
ATOM 1454 O O . ALA A 1 193 ? -21.855 14.422 48.952 1.00 35.53 193 ALA A O 1
ATOM 1455 N N . ARG A 1 194 ? -20.358 14.915 47.365 1.00 40.28 194 ARG A N 1
ATOM 1456 C CA . ARG A 1 194 ? -20.019 13.500 47.129 1.00 40.28 194 ARG A CA 1
ATOM 1457 C C . ARG A 1 194 ? -18.999 13.100 48.191 1.00 40.28 194 ARG A C 1
ATOM 1459 O O . ARG A 1 194 ? -17.816 13.405 48.069 1.00 40.28 194 ARG A O 1
ATOM 1466 N N . ASN A 1 195 ? -19.488 12.479 49.260 1.00 34.38 195 ASN A N 1
ATOM 1467 C CA . ASN A 1 195 ? -18.658 11.773 50.227 1.00 34.38 195 ASN A CA 1
ATOM 1468 C C . ASN A 1 195 ? -17.672 10.849 49.495 1.00 34.38 195 ASN A C 1
ATOM 1470 O O . ASN A 1 195 ? -18.025 10.217 48.497 1.00 34.38 195 ASN A O 1
ATOM 1474 N N . ALA A 1 196 ? -16.456 10.756 50.029 1.00 37.81 196 ALA A N 1
ATOM 1475 C CA . ALA A 1 196 ? -15.312 9.986 49.536 1.00 37.81 196 ALA A CA 1
ATOM 1476 C C . ALA A 1 196 ? -15.490 8.447 49.596 1.00 37.81 196 ALA A C 1
ATOM 1478 O O . ALA A 1 196 ? -14.539 7.713 49.841 1.00 37.81 196 ALA A O 1
ATOM 1479 N N . GLN A 1 197 ? -16.707 7.947 49.369 1.00 40.81 197 GLN A N 1
ATOM 1480 C CA . GLN A 1 197 ? -17.050 6.524 49.390 1.00 40.81 197 GLN A CA 1
ATOM 1481 C C . GLN A 1 197 ? -18.085 6.131 48.317 1.00 40.81 197 GLN A C 1
ATOM 1483 O O . GLN A 1 197 ? -18.828 5.171 48.493 1.00 40.81 197 GLN A O 1
ATOM 1488 N N . SER A 1 198 ? -18.166 6.853 47.194 1.00 52.66 198 SER A N 1
ATOM 1489 C CA . SER A 1 198 ? -18.868 6.320 46.019 1.00 52.66 198 SER A CA 1
ATOM 1490 C C . SER A 1 198 ? -17.928 5.343 45.323 1.00 52.66 198 SER A C 1
ATOM 1492 O O . SER A 1 198 ? -17.035 5.765 44.591 1.00 52.66 198 SER A O 1
ATOM 1494 N N . THR A 1 199 ? -18.089 4.048 45.577 1.00 67.25 199 THR A N 1
ATOM 1495 C CA . THR A 1 199 ? -17.395 3.003 44.816 1.00 67.25 199 THR A CA 1
ATOM 1496 C C . THR A 1 199 ? -17.735 3.146 43.334 1.00 67.25 199 THR A C 1
ATOM 1498 O O . THR A 1 199 ? -18.883 3.444 42.997 1.00 67.25 199 THR A O 1
ATOM 1501 N N . ALA A 1 200 ? -16.745 2.968 42.455 1.00 79.62 200 ALA A N 1
ATOM 1502 C CA . ALA A 1 200 ? -16.974 2.963 41.013 1.00 79.62 200 ALA A CA 1
ATOM 1503 C C . ALA A 1 200 ? -18.068 1.934 40.648 1.00 79.62 200 ALA A C 1
ATOM 1505 O O . ALA A 1 200 ? -18.156 0.901 41.322 1.00 79.62 200 ALA A O 1
ATOM 1506 N N . PRO A 1 201 ? -18.898 2.190 39.618 1.00 89.81 201 PRO A N 1
ATOM 1507 C CA . PRO A 1 201 ? -19.882 1.221 39.146 1.00 89.81 201 PRO A CA 1
ATOM 1508 C C . PRO A 1 201 ? -19.215 -0.126 38.861 1.00 89.81 201 PRO A C 1
ATOM 1510 O O . PRO A 1 201 ? -18.163 -0.164 38.222 1.00 89.81 201 PRO A O 1
ATOM 1513 N N . GLN A 1 202 ? -19.819 -1.211 39.341 1.00 95.25 202 GLN A N 1
ATOM 1514 C CA . GLN A 1 202 ? -19.356 -2.570 39.078 1.00 95.25 202 GLN A CA 1
ATOM 1515 C C . GLN A 1 202 ? -20.164 -3.155 37.927 1.00 95.25 202 GLN A C 1
ATOM 1517 O O . GLN A 1 202 ? -21.391 -3.194 37.994 1.00 95.25 202 GLN A O 1
ATOM 1522 N N . VAL A 1 203 ? -19.474 -3.603 36.885 1.00 96.88 203 VAL A N 1
ATOM 1523 C CA . VAL A 1 203 ? -20.071 -4.224 35.702 1.00 96.88 203 VAL A CA 1
ATOM 1524 C C . VAL A 1 203 ? -19.442 -5.592 35.507 1.00 96.88 203 VAL A C 1
ATOM 1526 O O . VAL A 1 203 ? -18.220 -5.725 35.513 1.00 96.88 203 VAL A O 1
ATOM 1529 N N . ALA A 1 204 ? -20.271 -6.609 35.302 1.00 97.19 204 ALA A N 1
ATOM 1530 C CA . ALA A 1 204 ? -19.822 -7.955 34.980 1.00 97.19 204 ALA A CA 1
ATOM 1531 C C . ALA A 1 204 ? -20.437 -8.402 33.652 1.00 97.19 204 ALA A C 1
ATOM 1533 O O . ALA A 1 204 ? -21.654 -8.322 33.470 1.00 97.19 204 ALA A O 1
ATOM 1534 N N . ILE A 1 205 ? -19.598 -8.857 32.719 1.00 96.25 205 ILE A N 1
ATOM 1535 C CA . ILE A 1 205 ? -20.033 -9.344 31.402 1.00 96.25 205 ILE A CA 1
ATOM 1536 C C . ILE A 1 205 ? -19.280 -10.617 31.020 1.00 96.25 205 ILE A C 1
ATOM 1538 O O . ILE A 1 205 ? -18.178 -10.869 31.509 1.00 96.25 205 ILE A O 1
ATOM 1542 N N . ASP A 1 206 ? -19.853 -11.420 30.130 1.00 94.31 206 ASP A N 1
ATOM 1543 C CA . ASP A 1 206 ? -19.104 -12.452 29.412 1.00 94.31 206 ASP A CA 1
ATOM 1544 C C . ASP A 1 206 ? -18.591 -11.864 28.092 1.00 94.31 206 ASP A C 1
ATOM 1546 O O . ASP A 1 206 ? -19.337 -11.690 27.127 1.00 94.31 206 ASP A O 1
ATOM 1550 N N . ALA A 1 207 ? -17.303 -11.534 28.056 1.00 90.62 207 ALA A N 1
ATOM 1551 C CA . ALA A 1 207 ? -16.638 -10.987 26.886 1.00 90.62 207 ALA A CA 1
ATOM 1552 C C . ALA A 1 207 ? -15.945 -12.046 26.008 1.00 90.62 207 ALA A C 1
ATOM 1554 O O . ALA A 1 207 ? -15.215 -11.672 25.090 1.00 90.62 207 ALA A O 1
ATOM 1555 N N . SER A 1 208 ? -16.158 -13.352 26.228 1.00 84.69 208 SER A N 1
ATOM 1556 C CA . SER A 1 208 ? -15.416 -14.417 25.529 1.00 84.69 208 SER A CA 1
ATOM 1557 C C . SER A 1 208 ? -15.553 -14.355 24.004 1.00 84.69 208 SER A C 1
ATOM 1559 O O . SER A 1 208 ? -14.633 -14.747 23.292 1.00 84.69 208 SER A O 1
ATOM 1561 N N . GLY A 1 209 ? -16.664 -13.816 23.490 1.00 80.06 209 GLY A N 1
ATOM 1562 C CA . GLY A 1 209 ? -16.890 -13.661 22.051 1.00 80.06 209 GLY A CA 1
ATOM 1563 C C . GLY A 1 209 ? -16.174 -12.474 21.390 1.00 80.06 209 GLY A C 1
ATOM 1564 O O . GLY A 1 209 ? -16.027 -12.471 20.169 1.00 80.06 209 GLY A O 1
ATOM 1565 N N . SER A 1 210 ? -15.752 -11.443 22.137 1.00 86.12 210 SER A N 1
ATOM 1566 C CA . SER A 1 210 ? -15.059 -10.279 21.558 1.00 86.12 210 SER A CA 1
ATOM 1567 C C . SER A 1 210 ? -14.404 -9.372 22.602 1.00 86.12 210 SER A C 1
ATOM 1569 O O . SER A 1 210 ? -15.045 -8.927 23.554 1.00 86.12 210 SER A O 1
ATOM 1571 N N . SER A 1 211 ? -13.158 -8.959 22.347 1.00 89.31 211 SER A N 1
ATOM 1572 C CA . SER A 1 211 ? -12.462 -7.943 23.153 1.00 89.31 211 SER A CA 1
ATOM 1573 C C . SER A 1 211 ? -13.084 -6.550 23.026 1.00 89.31 211 SER A C 1
ATOM 1575 O O . SER A 1 211 ? -12.934 -5.724 23.925 1.00 89.31 211 SER A O 1
ATOM 1577 N N . GLN A 1 212 ? -13.826 -6.286 21.944 1.00 91.94 212 GLN A N 1
ATOM 1578 C CA . GLN A 1 212 ? -14.451 -4.984 21.701 1.00 91.94 212 GLN A CA 1
ATOM 1579 C C . GLN A 1 212 ? -15.538 -4.651 22.730 1.00 91.94 212 GLN A C 1
ATOM 1581 O O . GLN A 1 212 ? -15.798 -3.472 22.956 1.00 91.94 212 GLN A O 1
ATOM 1586 N N . PHE A 1 213 ? -16.140 -5.656 23.379 1.00 95.00 213 PHE A N 1
ATOM 1587 C CA . PHE A 1 213 ? -17.091 -5.431 24.472 1.00 95.00 213 PHE A CA 1
ATOM 1588 C C . PHE A 1 213 ? -16.407 -4.784 25.676 1.00 95.00 213 PHE A C 1
ATOM 1590 O O . PHE A 1 213 ? -16.905 -3.798 26.211 1.00 95.00 213 PHE A O 1
ATOM 1597 N N . ILE A 1 214 ? -15.224 -5.288 26.041 1.00 95.94 214 ILE A N 1
ATOM 1598 C CA . ILE A 1 214 ? -14.402 -4.701 27.101 1.00 95.94 214 ILE A CA 1
ATOM 1599 C C . ILE A 1 214 ? -13.966 -3.299 26.685 1.00 95.94 214 ILE A C 1
ATOM 1601 O O . ILE A 1 214 ? -14.251 -2.353 27.408 1.00 95.94 214 ILE A O 1
ATOM 1605 N N . SER A 1 215 ? -13.374 -3.129 25.497 1.00 96.25 215 SER A N 1
ATOM 1606 C CA . SER A 1 215 ? -12.933 -1.811 25.017 1.00 96.25 215 SER A CA 1
ATOM 1607 C C . SER A 1 215 ? -14.049 -0.757 25.029 1.00 96.25 215 SER A C 1
ATOM 1609 O O . SER A 1 215 ? -13.832 0.352 25.509 1.00 96.25 215 SER A O 1
ATOM 1611 N N . GLY A 1 216 ? -15.252 -1.103 24.555 1.00 96.81 216 GLY A N 1
ATOM 1612 C CA . GLY A 1 216 ? -16.412 -0.206 24.575 1.00 96.81 216 GLY A CA 1
ATOM 1613 C C . GLY A 1 216 ? -16.814 0.215 25.992 1.00 96.81 216 GLY A C 1
ATOM 1614 O O . GLY A 1 216 ? -17.059 1.395 26.240 1.00 96.81 216 GLY A O 1
ATOM 1615 N N . LEU A 1 217 ? -16.816 -0.717 26.949 1.00 97.69 217 LEU A N 1
ATOM 1616 C CA . LEU A 1 217 ? -17.122 -0.408 28.349 1.00 97.69 217 LEU A CA 1
ATOM 1617 C C . LEU A 1 217 ? -16.010 0.393 29.034 1.00 97.69 217 LEU A C 1
ATOM 1619 O O . LEU A 1 217 ? -16.321 1.284 29.821 1.00 97.69 217 LEU A O 1
ATOM 1623 N N . LEU A 1 218 ? -14.736 0.157 28.704 1.00 97.50 218 LEU A N 1
ATOM 1624 C CA . LEU A 1 218 ? -13.634 0.991 29.194 1.00 97.50 218 LEU A CA 1
ATOM 1625 C C . LEU A 1 218 ? -13.806 2.451 28.746 1.00 97.50 218 LEU A C 1
ATOM 1627 O O . LEU A 1 218 ? -13.653 3.358 29.564 1.00 97.50 218 LEU A O 1
ATOM 1631 N N . PHE A 1 219 ? -14.217 2.689 27.492 1.00 97.19 219 PHE A N 1
ATOM 1632 C CA . PHE A 1 219 ? -14.578 4.036 27.035 1.00 97.19 219 PHE A CA 1
ATOM 1633 C C . PHE A 1 219 ? -15.771 4.608 27.806 1.00 97.19 219 PHE A C 1
ATOM 1635 O O . PHE A 1 219 ? -15.713 5.754 28.252 1.00 97.19 219 PHE A O 1
ATOM 1642 N N . ALA A 1 220 ? -16.831 3.824 28.026 1.00 95.56 220 ALA A N 1
ATOM 1643 C CA . ALA A 1 220 ? -18.005 4.282 28.777 1.00 95.56 220 ALA A CA 1
ATOM 1644 C C . ALA A 1 220 ? -17.643 4.681 30.221 1.00 95.56 220 ALA A C 1
ATOM 1646 O O . ALA A 1 220 ? -18.148 5.677 30.743 1.00 95.56 220 ALA A O 1
ATOM 1647 N N . GLY A 1 221 ? -16.716 3.944 30.838 1.00 93.94 221 GLY A N 1
ATOM 1648 C CA . GLY A 1 221 ? -16.216 4.177 32.189 1.00 93.94 221 GLY A CA 1
ATOM 1649 C C . GLY A 1 221 ? -15.238 5.344 32.336 1.00 93.94 221 GLY A C 1
ATOM 1650 O O . GLY A 1 221 ? -15.020 5.799 33.455 1.00 93.94 221 GLY A O 1
ATOM 1651 N N . ALA A 1 222 ? -14.664 5.877 31.254 1.00 93.00 222 ALA A N 1
ATOM 1652 C CA . ALA A 1 222 ? -13.538 6.814 31.337 1.00 93.00 222 ALA A CA 1
ATOM 1653 C C . ALA A 1 222 ? -13.842 8.108 32.124 1.00 93.00 222 ALA A C 1
ATOM 1655 O O . ALA A 1 222 ? -12.980 8.637 32.823 1.00 93.00 222 ALA A O 1
ATOM 1656 N N . ARG A 1 223 ? -15.081 8.621 32.062 1.00 86.06 223 ARG A N 1
ATOM 1657 C CA . ARG A 1 223 ? -15.476 9.852 32.786 1.00 86.06 223 ARG A CA 1
ATOM 1658 C C . ARG A 1 223 ? -16.104 9.597 34.155 1.00 86.06 223 ARG A C 1
ATOM 1660 O O . ARG A 1 223 ? -16.049 10.477 35.011 1.00 86.06 223 ARG A O 1
ATOM 1667 N N . SER A 1 224 ? -16.730 8.441 34.363 1.00 87.88 224 SER A N 1
ATOM 1668 C CA . SER A 1 224 ? -17.439 8.100 35.608 1.00 87.88 224 SER A CA 1
ATOM 1669 C C . SER A 1 224 ? -16.634 7.209 36.552 1.00 87.88 224 SER A C 1
ATOM 1671 O O . SER A 1 224 ? -17.003 7.077 37.718 1.00 87.88 224 SER A O 1
ATOM 1673 N N . GLY A 1 225 ? -15.557 6.602 36.057 1.00 93.00 225 GLY A N 1
ATOM 1674 C CA . GLY A 1 225 ? -14.928 5.436 36.662 1.00 93.00 225 GLY A CA 1
ATOM 1675 C C . GLY A 1 225 ? -15.732 4.166 36.378 1.00 93.00 225 GLY A C 1
ATOM 1676 O O . GLY A 1 225 ? -16.930 4.229 36.075 1.00 93.00 225 GLY A O 1
ATOM 1677 N N . LEU A 1 226 ? -15.064 3.015 36.458 1.00 95.31 226 LEU A N 1
ATOM 1678 C CA . LEU A 1 226 ? -15.651 1.694 36.219 1.00 95.31 226 LEU A CA 1
ATOM 1679 C C . LEU A 1 226 ? -14.789 0.600 36.856 1.00 95.31 226 LEU A C 1
ATOM 1681 O O . LEU A 1 226 ? -13.570 0.630 36.729 1.00 95.31 226 LEU A O 1
ATOM 1685 N N . GLN A 1 227 ? -15.419 -0.394 37.475 1.00 97.12 227 GLN A N 1
ATOM 1686 C CA . GLN A 1 227 ? -14.815 -1.700 37.720 1.00 97.12 227 GLN A CA 1
ATOM 1687 C C . GLN A 1 227 ? -15.514 -2.723 36.820 1.00 97.12 227 GLN A C 1
ATOM 1689 O O . GLN A 1 227 ? -16.690 -3.019 37.013 1.00 97.12 227 GLN A O 1
ATOM 1694 N N . LEU A 1 228 ? -14.800 -3.241 35.827 1.00 97.19 228 LEU A N 1
ATOM 1695 C CA . LEU A 1 228 ? -15.320 -4.177 34.836 1.00 97.19 228 LEU A CA 1
ATOM 1696 C C . LEU A 1 228 ? -14.718 -5.560 35.054 1.00 97.19 228 LEU A C 1
ATOM 1698 O O . LEU A 1 228 ? -13.502 -5.689 34.996 1.00 97.19 228 LEU A O 1
ATOM 1702 N N . THR A 1 229 ? -15.539 -6.591 35.220 1.00 96.56 229 THR A N 1
ATOM 1703 C CA . THR A 1 229 ? -15.086 -7.981 35.367 1.00 96.56 229 THR A CA 1
ATOM 1704 C C . THR A 1 229 ? -15.577 -8.841 34.203 1.00 96.56 229 THR A C 1
ATOM 1706 O O . THR A 1 229 ? -16.773 -8.898 33.909 1.00 96.56 229 THR A O 1
ATOM 1709 N N . HIS A 1 230 ? -14.652 -9.546 33.553 1.00 95.12 230 HIS A N 1
ATOM 1710 C CA . HIS A 1 230 ? -14.966 -10.606 32.596 1.00 95.12 230 HIS A CA 1
ATOM 1711 C C . HIS A 1 230 ? -15.266 -11.913 33.338 1.00 95.12 230 HIS A C 1
ATOM 1713 O O . HIS A 1 230 ? -14.464 -12.381 34.145 1.00 95.12 230 HIS A O 1
ATOM 1719 N N . THR A 1 231 ? -16.430 -12.495 33.059 1.00 94.19 231 THR A N 1
ATOM 1720 C CA . THR A 1 231 ? -16.965 -13.689 33.743 1.00 94.19 231 THR A CA 1
ATOM 1721 C C . THR A 1 231 ? -16.918 -14.961 32.896 1.00 94.19 231 THR A C 1
ATOM 1723 O O . THR A 1 231 ? -17.183 -16.047 33.410 1.00 94.19 231 THR A O 1
ATOM 1726 N N . GLY A 1 232 ? -16.582 -14.842 31.610 1.00 86.88 232 GLY A N 1
ATOM 1727 C CA . GLY A 1 232 ? -16.524 -15.976 30.691 1.00 86.88 232 GLY A CA 1
ATOM 1728 C C . GLY A 1 232 ? -15.289 -16.853 30.890 1.00 86.88 232 GLY A C 1
ATOM 1729 O O . GLY A 1 232 ? -14.269 -16.431 31.435 1.00 86.88 232 GLY A O 1
ATOM 1730 N N . ALA A 1 233 ? -15.366 -18.088 30.392 1.00 78.81 233 ALA A N 1
ATOM 1731 C CA . ALA A 1 233 ? -14.318 -19.096 30.568 1.00 78.81 233 ALA A CA 1
ATOM 1732 C C . ALA A 1 233 ? -13.006 -18.764 29.832 1.00 78.81 233 ALA A C 1
ATOM 1734 O O . ALA A 1 233 ? -11.936 -19.202 30.252 1.00 78.81 233 ALA A O 1
ATOM 1735 N N . HIS A 1 234 ? -13.080 -17.994 28.742 1.00 76.12 234 HIS A N 1
ATOM 1736 C CA . HIS A 1 234 ? -11.922 -17.633 27.923 1.00 76.12 234 HIS A CA 1
ATOM 1737 C C . HIS A 1 234 ? -11.781 -16.118 27.828 1.00 76.12 234 HIS A C 1
ATOM 1739 O O . HIS A 1 234 ? -12.731 -15.430 27.447 1.00 76.12 234 HIS A O 1
ATOM 1745 N N . THR A 1 235 ? -10.607 -15.592 28.163 1.00 73.94 235 THR A N 1
ATOM 1746 C CA . THR A 1 235 ? -10.324 -14.161 28.029 1.00 73.94 235 THR A CA 1
ATOM 1747 C C . THR A 1 235 ? -10.162 -13.817 26.543 1.00 73.94 235 THR A C 1
ATOM 1749 O O . THR A 1 235 ? -9.369 -14.466 25.856 1.00 73.94 235 THR A O 1
ATOM 1752 N N . PRO A 1 236 ? -10.907 -12.832 26.012 1.00 75.00 236 PRO A N 1
ATOM 1753 C CA . PRO A 1 236 ? -10.777 -12.418 24.615 1.00 75.00 236 PRO A CA 1
ATOM 1754 C C . PRO A 1 236 ? -9.429 -11.721 24.359 1.00 75.00 236 PRO A C 1
ATOM 1756 O O . PRO A 1 236 ? -8.664 -11.481 25.288 1.00 75.00 236 PRO A O 1
ATOM 1759 N N . SER A 1 237 ? -9.147 -11.361 23.099 1.00 74.44 237 SER A N 1
ATOM 1760 C CA . SER A 1 237 ? -7.873 -10.760 22.653 1.00 74.44 237 SER A CA 1
ATOM 1761 C C . SER A 1 237 ? -7.354 -9.641 23.580 1.00 74.44 237 SER A C 1
ATOM 1763 O O . SER A 1 237 ? -7.735 -8.473 23.452 1.00 74.44 237 SER A O 1
ATOM 1765 N N . LEU A 1 23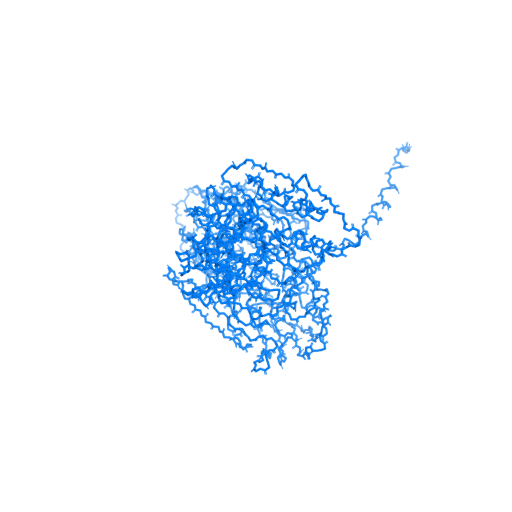8 ? -6.438 -10.008 24.485 1.00 85.31 238 LEU A N 1
ATOM 1766 C CA . LEU A 1 238 ? -5.757 -9.103 25.414 1.00 85.31 238 LEU A CA 1
ATOM 1767 C C . LEU A 1 238 ? -4.973 -7.979 24.719 1.00 85.31 238 LEU A C 1
ATOM 1769 O O . LEU A 1 238 ? -5.023 -6.862 25.229 1.00 85.31 238 LEU A O 1
ATOM 1773 N N . PRO A 1 239 ? -4.294 -8.194 23.573 1.00 85.81 239 PRO A N 1
ATOM 1774 C CA . PRO A 1 239 ? -3.594 -7.118 22.868 1.00 85.81 239 PRO A CA 1
ATOM 1775 C C . PRO A 1 239 ? -4.490 -5.917 22.543 1.00 85.81 239 PRO A C 1
ATOM 1777 O O . PRO A 1 239 ? -4.138 -4.779 22.834 1.00 85.81 239 PRO A O 1
ATOM 1780 N N . HIS A 1 240 ? -5.703 -6.155 22.037 1.00 88.25 240 HIS A N 1
ATOM 1781 C CA . HIS A 1 240 ? -6.647 -5.079 21.718 1.00 88.25 240 HIS A CA 1
ATOM 1782 C C . HIS A 1 240 ? -7.204 -4.373 22.964 1.00 88.25 240 HIS A C 1
ATOM 1784 O O . HIS A 1 240 ? -7.560 -3.190 22.901 1.00 88.25 240 HIS A O 1
ATOM 1790 N N . ILE A 1 241 ? -7.286 -5.082 24.093 1.00 92.25 241 ILE A N 1
ATOM 1791 C CA . ILE A 1 241 ? -7.674 -4.501 25.383 1.00 92.25 241 ILE A CA 1
ATOM 1792 C C . ILE A 1 241 ? -6.542 -3.613 25.901 1.00 92.25 241 ILE A C 1
ATOM 1794 O O . ILE A 1 241 ? -6.788 -2.451 26.202 1.00 92.25 241 ILE A O 1
ATOM 1798 N N . ARG A 1 242 ? -5.300 -4.110 25.900 1.00 92.38 242 ARG A N 1
ATOM 1799 C CA . ARG A 1 242 ? -4.101 -3.350 26.289 1.00 92.38 242 ARG A CA 1
ATOM 1800 C C . ARG A 1 242 ? -3.888 -2.113 25.423 1.00 92.38 242 ARG A C 1
ATOM 1802 O O . ARG A 1 242 ? -3.580 -1.062 25.963 1.00 92.38 242 ARG A O 1
ATOM 1809 N N . MET A 1 243 ? -4.139 -2.207 24.118 1.00 94.25 243 MET A N 1
ATOM 1810 C CA . MET A 1 243 ? -4.160 -1.045 23.222 1.00 94.25 243 MET A CA 1
ATOM 1811 C C . MET A 1 243 ? -5.177 0.000 23.691 1.00 94.25 243 MET A C 1
ATOM 1813 O O . MET A 1 243 ? -4.861 1.175 23.787 1.00 94.25 243 MET A O 1
ATOM 1817 N N . THR A 1 244 ? -6.379 -0.433 24.084 1.00 96.00 244 THR A N 1
ATOM 1818 C CA . THR A 1 244 ? -7.404 0.484 24.614 1.00 96.00 244 THR A CA 1
ATOM 1819 C C . THR A 1 244 ? -6.977 1.127 25.933 1.00 96.00 244 THR A C 1
ATOM 1821 O O . THR A 1 244 ? -7.255 2.301 26.148 1.00 96.00 244 THR A O 1
ATOM 1824 N N . MET A 1 245 ? -6.309 0.371 26.810 1.00 96.56 245 MET A N 1
ATOM 1825 C CA . MET A 1 245 ? -5.762 0.891 28.067 1.00 96.56 245 MET A CA 1
ATOM 1826 C C . MET A 1 245 ? -4.683 1.946 27.801 1.00 96.56 245 MET A C 1
ATOM 1828 O O . MET A 1 245 ? -4.783 3.045 28.331 1.00 96.56 245 MET A O 1
ATOM 1832 N N . ALA A 1 246 ? -3.724 1.660 26.917 1.00 95.56 246 ALA A N 1
ATOM 1833 C CA . ALA A 1 246 ? -2.673 2.604 26.539 1.00 95.56 246 ALA A CA 1
ATOM 1834 C C . ALA A 1 246 ? -3.236 3.872 25.872 1.00 95.56 246 ALA A C 1
ATOM 1836 O O . ALA A 1 246 ? -2.807 4.982 26.183 1.00 95.56 246 ALA A O 1
ATOM 1837 N N . ASP A 1 247 ? -4.245 3.734 25.006 1.00 96.38 247 ASP A N 1
ATOM 1838 C CA . ASP A 1 247 ? -4.906 4.883 24.383 1.00 96.38 247 ASP A CA 1
ATOM 1839 C C . ASP A 1 247 ? -5.654 5.733 25.427 1.00 96.38 247 ASP A C 1
ATOM 1841 O O . ASP A 1 247 ? -5.587 6.963 25.389 1.00 96.38 247 ASP A O 1
ATOM 1845 N N . LEU A 1 248 ? -6.319 5.105 26.403 1.00 97.25 248 LEU A N 1
ATOM 1846 C CA . LEU A 1 248 ? -6.936 5.803 27.537 1.00 97.25 248 LEU A CA 1
ATOM 1847 C C . LEU A 1 248 ? -5.891 6.520 28.401 1.00 97.25 248 LEU A C 1
ATOM 1849 O O . LEU A 1 248 ? -6.098 7.682 28.751 1.00 97.25 248 LEU A O 1
ATOM 1853 N N . GLU A 1 249 ? -4.756 5.884 28.682 1.00 96.25 249 GLU A N 1
ATOM 1854 C CA . GLU A 1 249 ? -3.643 6.492 29.419 1.00 96.25 249 GLU A CA 1
ATOM 1855 C C . GLU A 1 249 ? -3.072 7.705 28.676 1.00 96.25 249 GLU A C 1
ATOM 1857 O O . GLU A 1 249 ? -2.842 8.748 29.296 1.00 96.25 249 GLU A O 1
ATOM 1862 N N . SER A 1 250 ? -2.938 7.619 27.346 1.00 94.69 250 SER A N 1
ATOM 1863 C CA . SER A 1 250 ? -2.542 8.747 26.490 1.00 94.69 250 SER A CA 1
ATOM 1864 C C . SER A 1 250 ? -3.535 9.913 26.561 1.00 94.69 250 SER A C 1
ATOM 1866 O O . SER A 1 250 ? -3.149 11.069 26.405 1.00 94.69 250 SER A O 1
ATOM 1868 N N . ALA A 1 251 ? -4.802 9.617 26.871 1.00 96.44 251 ALA A N 1
ATOM 1869 C CA . ALA A 1 251 ? -5.863 10.586 27.117 1.00 96.44 251 ALA A CA 1
ATOM 1870 C C . ALA A 1 251 ? -6.040 10.944 28.610 1.00 96.44 251 ALA A C 1
ATOM 1872 O O . ALA A 1 251 ? -7.091 11.467 28.995 1.00 96.44 251 ALA A O 1
ATOM 1873 N N . HIS A 1 252 ? -5.028 10.662 29.440 1.00 95.81 252 HIS A N 1
ATOM 1874 C CA . HIS A 1 252 ? -4.960 10.920 30.884 1.00 95.81 252 HIS A CA 1
ATOM 1875 C C . HIS A 1 252 ? -5.915 10.093 31.766 1.00 95.81 252 HIS A C 1
ATOM 1877 O O . HIS A 1 252 ? -6.198 10.479 32.903 1.00 95.81 252 HIS A O 1
ATOM 1883 N N . ILE A 1 253 ? -6.382 8.939 31.285 1.00 97.06 253 ILE A N 1
ATOM 1884 C CA . ILE A 1 253 ? -7.246 8.013 32.028 1.00 97.06 253 ILE A CA 1
ATOM 1885 C C . ILE A 1 253 ? -6.471 6.749 32.388 1.00 97.06 253 ILE A C 1
ATOM 1887 O O . ILE A 1 253 ? -6.102 5.969 31.520 1.00 97.06 253 ILE A O 1
ATOM 1891 N N . GLN A 1 254 ? -6.251 6.529 33.682 1.00 96.44 254 GLN A N 1
ATOM 1892 C CA . GLN A 1 254 ? -5.566 5.333 34.173 1.00 96.44 254 GLN A CA 1
ATOM 1893 C C . GLN A 1 254 ? -6.511 4.129 34.190 1.00 96.44 254 GLN A C 1
ATOM 1895 O O . GLN A 1 254 ? -7.650 4.240 34.668 1.00 96.44 254 GLN A O 1
ATOM 1900 N N . VAL A 1 255 ? -6.026 2.987 33.695 1.00 96.50 255 VAL A N 1
ATOM 1901 C CA . VAL A 1 255 ? -6.742 1.710 33.726 1.00 96.50 255 VAL A CA 1
ATOM 1902 C C . VAL A 1 255 ? -5.835 0.629 34.303 1.00 96.50 255 VAL A C 1
ATOM 1904 O O . VAL A 1 255 ? -4.909 0.176 33.641 1.00 96.50 255 VAL A O 1
ATOM 1907 N N . ASP A 1 256 ? -6.140 0.162 35.509 1.00 95.38 256 ASP A N 1
ATOM 1908 C CA . ASP A 1 256 ? -5.422 -0.959 36.116 1.00 95.38 256 ASP A CA 1
ATOM 1909 C C . ASP A 1 256 ? -6.090 -2.282 35.732 1.00 95.38 256 ASP A C 1
ATOM 1911 O O . ASP A 1 256 ? -7.317 -2.401 35.743 1.00 95.38 256 ASP A O 1
ATOM 1915 N N . MET A 1 257 ? -5.292 -3.298 35.404 1.00 93.69 257 MET A N 1
ATOM 1916 C CA . MET A 1 257 ? -5.779 -4.643 35.090 1.00 93.69 257 MET A CA 1
ATOM 1917 C C . MET A 1 257 ? -5.243 -5.647 36.110 1.00 93.69 257 MET A C 1
ATOM 1919 O O . MET A 1 257 ? -4.031 -5.826 36.240 1.00 93.69 257 MET A O 1
ATOM 1923 N N . HIS A 1 258 ? -6.154 -6.347 36.783 1.00 90.44 258 HIS A N 1
ATOM 1924 C CA . HIS A 1 258 ? -5.850 -7.439 37.704 1.00 90.44 258 HIS A CA 1
ATOM 1925 C C . HIS A 1 258 ? -6.726 -8.646 37.371 1.00 90.44 258 HIS A C 1
ATOM 1927 O O . HIS A 1 258 ? -7.955 -8.563 37.400 1.00 90.44 258 HIS A O 1
ATOM 1933 N N . ASP A 1 259 ? -6.087 -9.768 37.038 1.00 86.81 259 ASP A N 1
ATOM 1934 C CA . ASP A 1 259 ? -6.741 -10.977 36.534 1.00 86.81 259 ASP A CA 1
ATOM 1935 C C . ASP A 1 259 ? -7.650 -10.672 35.324 1.00 86.81 259 ASP A C 1
ATOM 1937 O O . ASP A 1 259 ? -7.181 -10.193 34.293 1.00 86.81 259 ASP A O 1
ATOM 1941 N N . ASN A 1 260 ? -8.955 -10.914 35.461 1.00 90.31 260 ASN A N 1
ATOM 1942 C CA . ASN A 1 260 ? -9.995 -10.618 34.473 1.00 90.31 260 ASN A CA 1
ATOM 1943 C C . ASN A 1 260 ? -10.819 -9.373 34.856 1.00 90.31 260 ASN A C 1
ATOM 1945 O O . ASN A 1 260 ? -11.992 -9.272 34.496 1.00 90.31 260 ASN A O 1
ATOM 1949 N N . THR A 1 261 ? -10.241 -8.454 35.636 1.00 94.56 261 THR A N 1
ATOM 1950 C CA . THR A 1 261 ? -10.899 -7.220 36.083 1.00 94.56 261 THR A CA 1
ATOM 1951 C C . THR A 1 261 ? -10.101 -5.983 35.681 1.00 94.56 261 THR A C 1
ATOM 1953 O O . THR A 1 261 ? -8.888 -5.920 35.876 1.00 94.56 261 THR A O 1
ATOM 1956 N N . TRP A 1 262 ? -10.801 -4.977 35.157 1.00 96.56 262 TRP A N 1
ATOM 1957 C CA . TRP A 1 262 ? -10.261 -3.673 34.783 1.00 96.56 262 TRP A CA 1
ATOM 1958 C C . TRP A 1 262 ? -10.854 -2.580 35.665 1.00 96.56 262 TRP A C 1
ATOM 1960 O O . TRP A 1 262 ? -12.072 -2.487 35.824 1.00 96.56 262 TRP A O 1
ATOM 1970 N N . HIS A 1 263 ? -9.992 -1.732 36.208 1.00 97.00 263 HIS A N 1
ATOM 1971 C CA . HIS A 1 263 ? -10.347 -0.600 37.048 1.00 97.00 263 HIS A CA 1
ATOM 1972 C C . HIS A 1 263 ? -10.022 0.695 36.310 1.00 97.00 263 HIS A C 1
ATOM 1974 O O . HIS A 1 263 ? -8.864 1.081 36.197 1.00 97.00 263 HIS A O 1
ATOM 1980 N N . VAL A 1 264 ? -11.050 1.373 35.809 1.00 96.38 264 VAL A N 1
ATOM 1981 C CA . VAL A 1 264 ? -10.933 2.671 35.140 1.00 96.38 264 VAL A CA 1
ATOM 1982 C C . VAL A 1 264 ? -11.086 3.776 36.176 1.00 96.38 264 VAL A C 1
ATOM 1984 O O . VAL A 1 264 ? -12.114 3.866 36.857 1.00 96.38 264 VAL A O 1
ATOM 1987 N N . THR A 1 265 ? -10.087 4.649 36.274 1.00 93.56 265 THR A N 1
ATOM 1988 C CA . THR A 1 265 ? -10.158 5.841 37.126 1.00 93.56 265 THR A CA 1
ATOM 1989 C C . THR A 1 265 ? -10.974 6.932 36.437 1.00 93.56 265 THR A C 1
ATOM 1991 O O . THR A 1 265 ? -10.724 7.271 35.285 1.00 93.56 265 THR A O 1
ATOM 1994 N N . ALA A 1 266 ? -11.945 7.513 37.147 1.00 90.62 266 ALA A N 1
ATOM 1995 C CA . ALA A 1 266 ? -12.739 8.623 36.623 1.00 90.62 266 ALA A CA 1
ATOM 1996 C C . ALA A 1 266 ? -11.851 9.846 36.342 1.00 90.62 266 ALA A C 1
ATOM 1998 O O . ALA A 1 266 ? -11.176 10.337 37.250 1.00 90.62 266 ALA A O 1
ATOM 1999 N N . GLY A 1 267 ? -11.892 10.380 35.120 1.00 89.44 267 GLY A N 1
ATOM 2000 C CA . GLY A 1 267 ? -11.077 11.536 34.752 1.00 89.44 267 GLY A CA 1
ATOM 2001 C C . GLY A 1 267 ? -11.644 12.383 33.616 1.00 89.44 267 GLY A C 1
ATOM 2002 O O . GLY A 1 267 ? -12.690 12.095 33.026 1.00 89.44 267 GLY A O 1
ATOM 2003 N N . GLN A 1 268 ? -10.943 13.478 33.318 1.00 90.81 268 GLN A N 1
ATOM 2004 C CA . GLN A 1 268 ? -11.188 14.263 32.113 1.00 90.81 268 GLN A CA 1
ATOM 2005 C C . GLN A 1 268 ? -10.403 13.646 30.959 1.00 90.81 268 GLN A C 1
ATOM 2007 O O . GLN A 1 268 ? -9.186 13.777 30.905 1.00 90.81 268 GLN A O 1
ATOM 2012 N N . VAL A 1 269 ? -11.116 12.986 30.046 1.00 94.12 269 VAL A N 1
ATOM 2013 C CA . VAL A 1 269 ? -10.527 12.435 28.820 1.00 94.12 269 VAL A CA 1
ATOM 2014 C C . VAL A 1 269 ? -10.031 13.589 27.960 1.00 94.12 269 VAL A C 1
ATOM 2016 O O . VAL A 1 269 ? -10.825 14.465 27.619 1.00 94.12 269 VAL A O 1
ATOM 2019 N N . GLN A 1 270 ? -8.748 13.606 27.614 1.00 96.12 270 GLN A N 1
ATOM 2020 C CA . GLN A 1 270 ? -8.193 14.574 26.673 1.00 96.12 270 GLN A CA 1
ATOM 2021 C C . GLN A 1 270 ? -6.912 14.019 26.056 1.00 96.12 270 GLN A C 1
ATOM 2023 O O . GLN A 1 270 ? -5.912 13.878 26.750 1.00 96.12 270 GLN A O 1
ATOM 2028 N N . LEU A 1 271 ? -6.935 13.761 24.749 1.00 97.38 271 LEU A N 1
ATOM 2029 C CA . LEU A 1 271 ? -5.725 13.439 23.992 1.00 97.38 271 LEU A CA 1
ATOM 2030 C C . LEU A 1 271 ? -4.776 14.651 23.903 1.00 97.38 271 LEU A C 1
ATOM 2032 O O . LEU A 1 271 ? -5.229 15.798 24.059 1.00 97.38 271 LEU A O 1
ATOM 2036 N N . PRO A 1 272 ? -3.485 14.423 23.596 1.00 96.06 272 PRO A N 1
ATOM 2037 C CA . PRO A 1 272 ? -2.578 15.475 23.146 1.00 96.06 272 PRO A CA 1
ATOM 2038 C C . PRO A 1 272 ? -3.170 16.273 21.975 1.00 96.06 272 PRO A C 1
ATOM 2040 O O . PRO A 1 272 ? -3.993 15.761 21.222 1.00 96.06 272 PRO A O 1
ATOM 2043 N N . GLU A 1 273 ? -2.739 17.526 21.807 1.00 95.81 273 GLU A N 1
ATOM 2044 C CA . GLU A 1 273 ? -3.253 18.400 20.734 1.00 95.81 273 GLU A CA 1
ATOM 2045 C C . GLU A 1 273 ? -2.990 17.832 19.337 1.00 95.81 273 GLU A C 1
ATOM 2047 O O . GLU A 1 273 ? -3.793 18.047 18.436 1.00 95.81 273 GLU A O 1
ATOM 2052 N N . ARG A 1 274 ? -1.905 17.068 19.187 1.00 95.94 274 ARG A N 1
ATOM 2053 C CA . ARG A 1 274 ? -1.534 16.355 17.968 1.00 95.94 274 ARG A CA 1
ATOM 2054 C C . ARG A 1 274 ? -1.228 14.898 18.291 1.00 95.94 274 ARG A C 1
ATOM 2056 O O . ARG A 1 274 ? -0.416 14.628 19.176 1.00 95.94 274 ARG A O 1
ATOM 2063 N N . VAL A 1 275 ? -1.828 13.978 17.544 1.00 95.00 275 VAL A N 1
ATOM 2064 C CA . VAL A 1 275 ? -1.596 12.531 17.632 1.00 95.00 275 VAL A CA 1
ATOM 2065 C C . VAL A 1 275 ? -1.266 11.999 16.241 1.00 95.00 275 VAL A C 1
ATOM 2067 O O . VAL A 1 275 ? -2.014 12.211 15.289 1.00 95.00 275 VAL A O 1
ATOM 2070 N N . VAL A 1 276 ? -0.138 11.302 16.125 1.00 92.88 276 VAL A N 1
ATOM 2071 C CA . VAL A 1 276 ? 0.235 10.580 14.903 1.00 92.88 276 VAL A CA 1
ATOM 2072 C C . VAL A 1 276 ? -0.290 9.159 15.026 1.00 92.88 276 VAL A C 1
ATOM 2074 O O . VAL A 1 276 ? 0.054 8.449 15.968 1.00 92.88 276 VAL A O 1
ATOM 2077 N N . VAL A 1 277 ? -1.140 8.749 14.091 1.00 94.75 277 VAL A N 1
ATOM 2078 C CA . VAL A 1 277 ? -1.638 7.380 14.021 1.00 94.75 277 VAL A CA 1
ATOM 2079 C C . VAL A 1 277 ? -0.526 6.496 13.469 1.00 94.75 277 VAL A C 1
ATOM 2081 O O . VAL A 1 277 ? -0.023 6.730 12.372 1.00 94.75 277 VAL A O 1
ATOM 2084 N N . GLU A 1 278 ? -0.137 5.476 14.230 1.00 95.06 278 GLU A N 1
ATOM 2085 C CA . GLU A 1 278 ? 0.851 4.498 13.773 1.00 95.06 278 GLU A CA 1
ATOM 2086 C C . GLU A 1 278 ? 0.365 3.777 12.498 1.00 95.06 278 GLU A C 1
ATOM 2088 O O . GLU A 1 278 ? -0.845 3.538 12.356 1.00 95.06 278 GLU A O 1
ATOM 2093 N N . PRO A 1 279 ? 1.274 3.354 11.598 1.00 95.00 279 PRO A N 1
ATOM 2094 C CA . PRO A 1 279 ? 0.914 2.478 10.487 1.00 95.00 279 PRO A CA 1
ATOM 2095 C C . PRO A 1 279 ? 0.303 1.164 10.996 1.00 95.00 279 PRO A C 1
ATOM 2097 O O . PRO A 1 279 ? 0.588 0.712 12.108 1.00 95.00 279 PRO A O 1
ATOM 2100 N N . ASP A 1 280 ? -0.541 0.526 10.188 1.00 94.88 280 ASP A N 1
ATOM 2101 C CA . ASP A 1 280 ? -1.139 -0.767 10.515 1.00 94.88 280 ASP A CA 1
ATOM 2102 C C . ASP A 1 280 ? -0.077 -1.872 10.436 1.00 94.88 280 ASP A C 1
ATOM 2104 O O . ASP A 1 280 ? 0.238 -2.404 9.368 1.00 94.88 280 ASP A O 1
ATOM 2108 N N . LEU A 1 281 ? 0.495 -2.227 11.587 1.00 95.25 281 LEU A N 1
ATOM 2109 C CA . LEU A 1 281 ? 1.609 -3.177 11.634 1.00 95.25 281 LEU A CA 1
ATOM 2110 C C . LEU A 1 281 ? 1.175 -4.589 11.235 1.00 95.25 281 LEU A C 1
ATOM 2112 O O . LEU A 1 281 ? 1.989 -5.385 10.775 1.00 95.25 281 LEU A O 1
ATOM 2116 N N . SER A 1 282 ? -0.113 -4.900 11.346 1.00 93.56 282 SER A N 1
ATOM 2117 C CA . SER A 1 282 ? -0.655 -6.180 10.907 1.00 93.56 282 SER A CA 1
ATOM 2118 C C . SER A 1 282 ? -0.833 -6.241 9.386 1.00 93.56 282 SER A C 1
ATOM 2120 O O . SER A 1 282 ? -0.734 -7.331 8.825 1.00 93.56 282 SER A O 1
ATOM 2122 N N . ASN A 1 283 ? -1.044 -5.107 8.706 1.00 95.06 283 ASN A N 1
ATOM 2123 C CA . ASN A 1 283 ? -0.970 -4.990 7.240 1.00 95.06 283 ASN A CA 1
ATOM 2124 C C . ASN A 1 283 ? 0.468 -4.830 6.719 1.00 95.06 283 ASN A C 1
ATOM 2126 O O . ASN A 1 283 ? 0.696 -5.017 5.526 1.00 95.06 283 ASN A O 1
ATOM 2130 N N . ALA A 1 284 ? 1.447 -4.526 7.577 1.00 97.06 284 ALA A N 1
ATOM 2131 C CA . ALA A 1 284 ? 2.862 -4.541 7.199 1.00 97.06 284 ALA A CA 1
ATOM 2132 C C . ALA A 1 284 ? 3.404 -5.970 6.992 1.00 97.06 284 ALA A C 1
ATOM 2134 O O . ALA A 1 284 ? 4.337 -6.170 6.213 1.00 97.06 284 ALA A O 1
ATOM 2135 N N . ALA A 1 285 ? 2.797 -6.966 7.652 1.00 97.25 285 ALA A N 1
ATOM 2136 C CA . ALA A 1 285 ? 3.190 -8.375 7.598 1.00 97.25 285 ALA A CA 1
ATOM 2137 C C . ALA A 1 285 ? 3.403 -8.939 6.175 1.00 97.25 285 ALA A C 1
ATOM 2139 O O . ALA A 1 285 ? 4.458 -9.535 5.955 1.00 97.25 285 ALA A O 1
ATOM 2140 N N . PRO A 1 286 ? 2.491 -8.761 5.193 1.00 98.06 286 PRO A N 1
ATOM 2141 C CA . PRO A 1 286 ? 2.709 -9.273 3.841 1.00 98.06 286 PRO A CA 1
ATOM 2142 C C . PRO A 1 286 ? 3.916 -8.654 3.125 1.00 98.06 286 PRO A C 1
ATOM 2144 O O . PRO A 1 286 ? 4.663 -9.382 2.478 1.00 98.06 286 PRO A O 1
ATOM 2147 N N . PHE A 1 287 ? 4.160 -7.346 3.264 1.00 97.94 287 PHE A N 1
ATOM 2148 C CA . PHE A 1 287 ? 5.313 -6.678 2.635 1.00 97.94 287 PHE A CA 1
ATOM 2149 C C . PHE A 1 287 ? 6.634 -7.105 3.277 1.00 97.94 287 PHE A C 1
ATOM 2151 O O . PHE A 1 287 ? 7.620 -7.367 2.595 1.00 97.94 287 PHE A O 1
ATOM 2158 N N . ILE A 1 288 ? 6.645 -7.231 4.605 1.00 97.38 288 ILE A N 1
ATOM 2159 C CA . ILE A 1 288 ? 7.784 -7.777 5.344 1.00 97.38 288 ILE A CA 1
ATOM 2160 C C . ILE A 1 288 ? 8.060 -9.220 4.904 1.00 97.38 288 ILE A C 1
ATOM 2162 O O . ILE A 1 288 ? 9.203 -9.567 4.610 1.00 97.38 288 ILE A O 1
ATOM 2166 N N . GLY A 1 289 ? 7.019 -10.051 4.820 1.00 97.31 289 GLY A N 1
ATOM 2167 C CA . GLY A 1 289 ? 7.132 -11.438 4.381 1.00 97.31 289 GLY A CA 1
ATOM 2168 C C . GLY A 1 289 ? 7.606 -11.571 2.935 1.00 97.31 289 GLY A C 1
ATOM 2169 O O . GLY A 1 289 ? 8.356 -12.495 2.634 1.00 97.31 289 GLY A O 1
ATOM 2170 N N . ALA A 1 290 ? 7.281 -10.613 2.063 1.00 97.31 290 ALA A N 1
ATOM 2171 C CA . ALA A 1 290 ? 7.804 -10.574 0.701 1.00 97.31 290 ALA A CA 1
ATOM 2172 C C . ALA A 1 290 ? 9.340 -10.534 0.667 1.00 97.31 290 ALA A C 1
ATOM 2174 O O . ALA A 1 290 ? 9.938 -11.231 -0.145 1.00 97.31 290 ALA A O 1
ATOM 2175 N N . ALA A 1 291 ? 9.996 -9.815 1.589 1.00 96.44 291 ALA A N 1
ATOM 2176 C CA . ALA A 1 291 ? 11.459 -9.824 1.686 1.00 96.44 291 ALA A CA 1
ATOM 2177 C C . ALA A 1 291 ? 12.018 -11.214 2.025 1.00 96.44 291 ALA A C 1
ATOM 2179 O O . ALA A 1 291 ? 13.083 -11.580 1.531 1.00 96.44 291 ALA A O 1
ATOM 2180 N N . LEU A 1 292 ? 11.322 -11.989 2.865 1.00 96.81 292 LEU A N 1
ATOM 2181 C CA . LEU A 1 292 ? 11.729 -13.349 3.230 1.00 96.81 292 LEU A CA 1
ATOM 2182 C C . LEU A 1 292 ? 11.510 -14.325 2.068 1.00 96.81 292 LEU A C 1
ATOM 2184 O O . LEU A 1 292 ? 12.364 -15.176 1.837 1.00 96.81 292 LEU A O 1
ATOM 2188 N N . LEU A 1 293 ? 10.406 -14.169 1.333 1.00 96.88 293 LEU A N 1
ATOM 2189 C CA . LEU A 1 293 ? 10.010 -15.052 0.235 1.00 96.88 293 LEU A CA 1
ATOM 2190 C C . LEU A 1 293 ? 10.793 -14.800 -1.059 1.00 96.88 293 LEU A C 1
ATOM 2192 O O . LEU A 1 293 ? 11.345 -15.735 -1.634 1.00 96.88 293 LEU A O 1
ATOM 2196 N N . ALA A 1 294 ? 10.876 -13.542 -1.491 1.00 94.25 294 ALA A N 1
ATOM 2197 C CA . ALA A 1 294 ? 11.550 -13.127 -2.723 1.00 94.25 294 ALA A CA 1
ATOM 2198 C C . ALA A 1 294 ? 13.047 -12.827 -2.530 1.00 94.25 294 ALA A C 1
ATOM 2200 O O . ALA A 1 294 ? 13.813 -12.805 -3.490 1.00 94.25 294 ALA A O 1
ATOM 2201 N N . GLY A 1 295 ? 13.474 -12.580 -1.290 1.00 93.38 295 GLY A N 1
ATOM 2202 C CA . GLY A 1 295 ? 14.817 -12.098 -0.984 1.00 93.38 295 GLY A CA 1
ATOM 2203 C C . GLY A 1 295 ? 14.971 -10.593 -1.202 1.00 93.38 295 GLY A C 1
ATOM 2204 O O . GLY A 1 295 ? 14.145 -9.931 -1.828 1.00 93.38 295 GLY A O 1
ATOM 2205 N N . GLY A 1 296 ? 16.052 -10.022 -0.671 1.00 93.19 296 GLY A N 1
ATOM 2206 C CA . GLY A 1 296 ? 16.331 -8.588 -0.774 1.00 93.19 296 GLY A CA 1
ATOM 2207 C C . GLY A 1 296 ? 15.915 -7.808 0.472 1.00 93.19 296 GLY A C 1
ATOM 2208 O O . GLY A 1 296 ? 16.016 -8.320 1.586 1.00 93.19 296 GLY A O 1
ATOM 2209 N N . ARG A 1 297 ? 15.543 -6.537 0.305 1.00 94.75 297 ARG A N 1
ATOM 2210 C CA . ARG A 1 297 ? 15.289 -5.564 1.372 1.00 94.75 297 ARG A CA 1
ATOM 2211 C C . ARG A 1 297 ? 13.921 -4.909 1.213 1.00 94.75 297 ARG A C 1
ATOM 2213 O O . ARG A 1 297 ? 13.627 -4.311 0.184 1.00 94.75 297 ARG A O 1
ATOM 2220 N N . VAL A 1 298 ? 13.133 -4.936 2.279 1.00 96.50 298 VAL A N 1
ATOM 2221 C CA . VAL A 1 298 ? 11.906 -4.145 2.404 1.00 96.50 298 VAL A CA 1
ATOM 2222 C C . VAL A 1 298 ? 12.023 -3.273 3.646 1.00 96.50 298 VAL A C 1
ATOM 2224 O O . VAL A 1 298 ? 1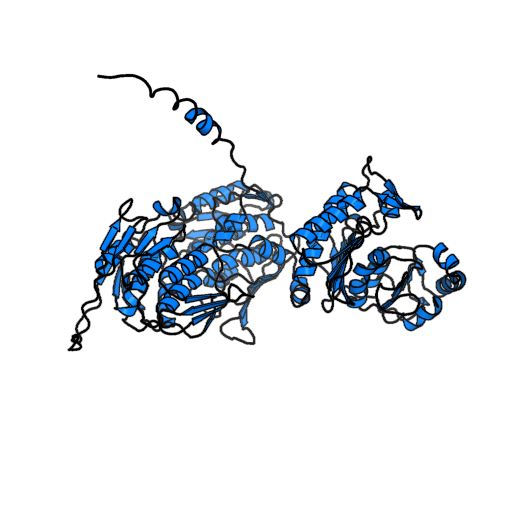2.424 -3.731 4.719 1.00 96.50 298 VAL A O 1
ATOM 2227 N N . ARG A 1 299 ? 11.710 -1.990 3.489 1.00 97.00 299 ARG A N 1
ATOM 2228 C CA . ARG A 1 299 ? 11.698 -0.989 4.554 1.00 97.00 299 ARG A CA 1
ATOM 2229 C C . ARG A 1 299 ? 10.261 -0.569 4.819 1.00 97.00 299 ARG A C 1
ATOM 2231 O O . ARG A 1 299 ? 9.565 -0.218 3.875 1.00 97.00 299 ARG A O 1
ATOM 2238 N N . ILE A 1 300 ? 9.820 -0.579 6.071 1.00 96.56 300 ILE A N 1
ATOM 2239 C CA . ILE A 1 300 ? 8.508 -0.043 6.453 1.00 96.56 300 ILE A CA 1
ATOM 2240 C C . ILE A 1 300 ? 8.720 1.321 7.097 1.00 96.56 300 ILE A C 1
ATOM 2242 O O . ILE A 1 300 ? 9.351 1.414 8.154 1.00 96.56 300 ILE A O 1
ATOM 2246 N N . ALA A 1 301 ? 8.232 2.369 6.436 1.00 91.50 301 ALA A N 1
ATOM 2247 C CA . ALA A 1 301 ? 8.331 3.739 6.927 1.00 91.50 301 ALA A CA 1
ATOM 2248 C C . ALA A 1 301 ? 7.415 3.966 8.141 1.00 91.50 301 ALA A C 1
ATOM 2250 O O . ALA A 1 301 ? 6.389 3.301 8.292 1.00 91.50 301 ALA A O 1
ATOM 2251 N N . HIS A 1 302 ? 7.784 4.932 8.985 1.00 90.75 302 HIS A N 1
ATOM 2252 C CA . HIS A 1 302 ? 7.025 5.358 10.169 1.00 90.75 302 HIS A CA 1
ATOM 2253 C C . HIS A 1 302 ? 6.738 4.242 11.186 1.00 90.75 302 HIS A C 1
ATOM 2255 O O . HIS A 1 302 ? 5.783 4.319 11.958 1.00 90.75 302 HIS A O 1
ATOM 2261 N N . TRP A 1 303 ? 7.578 3.206 11.215 1.00 95.00 303 TRP A N 1
ATOM 2262 C CA . TRP A 1 303 ? 7.522 2.159 12.221 1.00 95.00 303 TRP A CA 1
ATOM 2263 C C . TRP A 1 303 ? 7.819 2.744 13.613 1.00 95.00 303 TRP A C 1
ATOM 2265 O O . TRP A 1 303 ? 8.889 3.337 13.804 1.00 95.00 303 TRP A O 1
ATOM 2275 N N . PRO A 1 304 ? 6.920 2.577 14.594 1.00 93.56 304 PRO A N 1
ATOM 2276 C CA . PRO A 1 304 ? 7.083 3.162 15.921 1.00 93.56 304 PRO A CA 1
ATOM 2277 C C . PRO A 1 304 ? 8.191 2.464 16.723 1.00 93.56 304 PRO A C 1
ATOM 2279 O O . PRO A 1 304 ? 8.371 1.250 16.620 1.00 93.56 304 PRO A O 1
ATOM 2282 N N . GLU A 1 305 ? 8.914 3.212 17.561 1.00 91.75 305 GLU A N 1
ATOM 2283 C CA . GLU A 1 305 ? 9.906 2.637 18.491 1.00 91.75 305 GLU A CA 1
ATOM 2284 C C . GLU A 1 305 ? 9.237 1.689 19.506 1.00 91.75 305 GLU A C 1
ATOM 2286 O O . GLU A 1 305 ? 9.744 0.608 19.814 1.00 91.75 305 GLU A O 1
ATOM 2291 N N . HIS A 1 306 ? 8.053 2.078 19.982 1.00 91.06 306 HIS A N 1
ATOM 2292 C CA . HIS A 1 306 ? 7.223 1.315 20.905 1.00 91.06 306 HIS A CA 1
ATOM 2293 C C . HIS A 1 306 ? 5.779 1.303 20.415 1.00 91.06 306 HIS A C 1
ATOM 2295 O O . HIS A 1 306 ? 5.256 2.332 20.007 1.00 91.06 306 HIS A O 1
ATOM 2301 N N . THR A 1 307 ? 5.125 0.146 20.483 1.00 92.44 307 THR A N 1
ATOM 2302 C CA . THR A 1 307 ? 3.748 -0.024 20.013 1.00 92.44 307 THR A CA 1
ATOM 2303 C C . THR A 1 307 ? 3.013 -1.062 20.847 1.00 92.44 307 THR A C 1
ATOM 2305 O O . THR A 1 307 ? 3.609 -1.999 21.382 1.00 92.44 307 THR A O 1
ATOM 2308 N N . THR A 1 308 ? 1.695 -0.906 20.933 1.00 89.81 308 THR A N 1
ATOM 2309 C CA . THR A 1 308 ? 0.784 -1.910 21.501 1.00 89.81 308 THR A CA 1
ATOM 2310 C C . THR A 1 308 ? 0.085 -2.743 20.429 1.00 89.81 308 THR A C 1
ATOM 2312 O O . THR A 1 308 ? -0.697 -3.642 20.753 1.00 89.81 308 THR A O 1
ATOM 2315 N N . GLN A 1 309 ? 0.342 -2.462 19.147 1.00 92.88 309 GLN A N 1
ATOM 2316 C CA . GLN A 1 309 ? -0.246 -3.217 18.052 1.00 92.88 309 GLN A CA 1
ATOM 2317 C C . GLN A 1 309 ? 0.292 -4.655 18.037 1.00 92.88 309 GLN A C 1
ATOM 2319 O O . GLN A 1 309 ? 1.500 -4.854 18.176 1.00 92.88 309 GLN A O 1
ATOM 2324 N N . PRO A 1 310 ? -0.567 -5.663 17.793 1.00 88.25 310 PRO A N 1
ATOM 2325 C CA . PRO A 1 310 ? -0.136 -7.056 17.652 1.00 88.25 310 PRO A CA 1
ATOM 2326 C C . PRO A 1 310 ? 0.991 -7.250 16.626 1.00 88.25 310 PRO A C 1
ATOM 2328 O O . PRO A 1 310 ? 1.928 -8.009 16.868 1.00 88.25 310 PRO A O 1
ATOM 2331 N N . GLY A 1 311 ? 0.945 -6.515 15.506 1.00 91.31 311 GLY A N 1
ATOM 2332 C CA . GLY A 1 311 ? 1.995 -6.530 14.484 1.00 91.31 311 GLY A CA 1
ATOM 2333 C C . GLY A 1 311 ? 3.361 -6.015 14.962 1.00 91.31 311 GLY A C 1
ATOM 2334 O O . GLY A 1 311 ? 4.370 -6.299 14.325 1.00 91.31 311 GLY A O 1
ATOM 2335 N N . GLY A 1 312 ? 3.442 -5.339 16.112 1.00 92.94 312 GLY A N 1
ATOM 2336 C CA . GLY A 1 312 ? 4.708 -4.941 16.734 1.00 92.94 312 GLY A CA 1
ATOM 2337 C C . GLY A 1 312 ? 5.612 -6.115 17.120 1.00 92.94 312 GLY A C 1
ATOM 2338 O O . GLY A 1 312 ? 6.814 -5.927 17.273 1.00 92.94 312 GLY A O 1
ATOM 2339 N N . LEU A 1 313 ? 5.055 -7.327 17.222 1.00 93.00 313 LEU A N 1
ATOM 2340 C CA . LEU A 1 313 ? 5.791 -8.564 17.506 1.00 93.00 313 LEU A CA 1
ATOM 2341 C C . LEU A 1 313 ? 6.469 -9.159 16.256 1.00 93.00 313 LEU A C 1
ATOM 2343 O O . LEU A 1 313 ? 7.379 -9.980 16.380 1.00 93.00 313 LEU A O 1
ATOM 2347 N N . LEU A 1 314 ? 6.078 -8.712 15.051 1.00 93.50 314 LEU A N 1
ATOM 2348 C CA . LEU A 1 314 ? 6.621 -9.199 13.777 1.00 93.50 314 LEU A CA 1
ATOM 2349 C C . LEU A 1 314 ? 8.156 -9.218 13.735 1.00 93.50 314 LEU A C 1
ATOM 2351 O O . LEU A 1 314 ? 8.689 -10.269 13.380 1.00 93.50 314 LEU A O 1
ATOM 2355 N N . PRO A 1 315 ? 8.883 -8.137 14.103 1.00 95.38 315 PRO A N 1
ATOM 2356 C CA . PRO A 1 315 ? 10.339 -8.080 13.981 1.00 95.38 315 PRO A CA 1
ATOM 2357 C C . PRO A 1 315 ? 11.070 -9.202 14.719 1.00 95.38 315 PRO A C 1
ATOM 2359 O O . PRO A 1 315 ? 12.082 -9.697 14.232 1.00 95.38 315 PRO A O 1
ATOM 2362 N N . GLU A 1 316 ? 10.594 -9.600 15.900 1.00 94.06 316 GLU A N 1
ATOM 2363 C CA . GLU A 1 316 ? 11.202 -10.691 16.667 1.00 94.06 316 GLU A CA 1
ATOM 2364 C C . GLU A 1 316 ? 10.921 -12.043 16.018 1.00 94.06 316 GLU A C 1
ATOM 2366 O O . GLU A 1 316 ? 11.828 -12.863 15.874 1.00 94.06 316 GLU A O 1
ATOM 2371 N N . TYR A 1 317 ? 9.691 -12.245 15.552 1.00 94.50 317 TYR A N 1
ATOM 2372 C CA . TYR A 1 317 ? 9.270 -13.506 14.958 1.00 94.50 317 TYR A CA 1
ATOM 2373 C C . TYR A 1 317 ? 9.996 -13.790 13.639 1.00 94.50 317 TYR A C 1
ATOM 2375 O O . TYR A 1 317 ? 10.516 -14.884 13.444 1.00 94.50 317 TYR A O 1
ATOM 2383 N N . ILE A 1 318 ? 10.129 -12.797 12.755 1.00 95.88 318 ILE A N 1
ATOM 2384 C CA . ILE A 1 318 ? 10.825 -12.999 11.475 1.00 95.88 318 ILE A CA 1
ATOM 2385 C C . ILE A 1 318 ? 12.346 -13.141 11.631 1.00 95.88 318 ILE A C 1
ATOM 2387 O O . ILE A 1 318 ? 12.982 -13.787 10.799 1.00 95.88 318 ILE A O 1
ATOM 2391 N N . ARG A 1 319 ? 12.948 -12.597 12.705 1.00 96.88 319 ARG A N 1
ATOM 2392 C CA . ARG A 1 319 ? 14.356 -12.877 13.042 1.00 96.88 319 ARG A CA 1
ATOM 2393 C C . ARG A 1 319 ? 14.551 -14.354 13.362 1.00 96.88 319 ARG A C 1
ATOM 2395 O O . ARG A 1 319 ? 15.535 -14.934 12.914 1.00 96.88 319 ARG A O 1
ATOM 2402 N N . ALA A 1 320 ? 13.613 -14.962 14.091 1.00 95.38 320 ALA A N 1
ATOM 2403 C CA . ALA A 1 320 ? 13.645 -16.396 14.377 1.00 95.38 320 ALA A CA 1
ATOM 2404 C C . ALA A 1 320 ? 13.516 -17.250 13.101 1.00 95.38 320 ALA A C 1
ATOM 2406 O O . ALA A 1 320 ? 14.083 -18.334 13.040 1.00 95.38 320 ALA A O 1
ATOM 2407 N N . MET A 1 321 ? 12.861 -16.725 12.060 1.00 96.56 321 MET A N 1
ATOM 2408 C CA . MET A 1 321 ? 12.766 -17.360 10.739 1.00 96.56 321 MET A CA 1
ATOM 2409 C C . MET A 1 321 ? 14.003 -17.130 9.846 1.00 96.56 321 MET A C 1
ATOM 2411 O O . MET A 1 321 ? 14.046 -17.641 8.731 1.00 96.56 321 MET A O 1
ATOM 2415 N N . GLY A 1 322 ? 15.011 -16.373 10.303 1.00 95.31 322 GLY A N 1
ATOM 2416 C CA . GLY A 1 322 ? 16.272 -16.146 9.580 1.00 95.31 322 GLY A CA 1
ATOM 2417 C C . GLY A 1 322 ? 16.433 -14.764 8.930 1.00 95.31 322 GLY A C 1
ATOM 2418 O O . GLY A 1 322 ? 17.456 -14.504 8.296 1.00 95.31 322 GLY A O 1
ATOM 2419 N N . ALA A 1 323 ? 15.475 -13.844 9.089 1.00 96.88 323 ALA A N 1
ATOM 2420 C CA . ALA A 1 323 ? 15.593 -12.489 8.544 1.00 96.88 323 ALA A CA 1
ATOM 2421 C C . ALA A 1 323 ? 16.569 -11.607 9.345 1.00 96.88 323 ALA A C 1
ATOM 2423 O O . ALA A 1 323 ? 16.678 -11.697 10.570 1.00 96.88 323 ALA A O 1
ATOM 2424 N N . GLN A 1 324 ? 17.226 -10.664 8.666 1.00 97.50 324 GLN A N 1
ATOM 2425 C CA . GLN A 1 324 ? 17.977 -9.589 9.320 1.00 97.50 324 GLN A CA 1
ATOM 2426 C C . GLN A 1 324 ? 17.059 -8.382 9.510 1.00 97.50 324 GLN A C 1
ATOM 2428 O O . GLN A 1 324 ? 16.498 -7.877 8.539 1.00 97.50 324 GLN A O 1
ATOM 2433 N N . VAL A 1 325 ? 16.918 -7.907 10.750 1.00 97.94 325 VAL A N 1
ATOM 2434 C CA . VAL A 1 325 ? 15.981 -6.822 11.074 1.00 97.94 325 VAL A CA 1
ATOM 2435 C C . VAL A 1 325 ? 16.641 -5.757 11.935 1.00 97.94 325 VAL A C 1
ATOM 2437 O O . VAL A 1 325 ? 17.043 -6.030 13.072 1.00 97.94 325 VAL A O 1
ATOM 2440 N N . THR A 1 326 ? 16.682 -4.533 11.420 1.00 97.06 326 THR A N 1
ATOM 2441 C CA . THR A 1 326 ? 17.189 -3.341 12.112 1.00 97.06 326 THR A CA 1
ATOM 2442 C C . THR A 1 326 ? 16.141 -2.238 12.090 1.00 97.06 326 THR A C 1
ATOM 2444 O O . THR A 1 326 ? 15.385 -2.122 11.131 1.00 97.06 326 THR A O 1
ATOM 2447 N N . TRP A 1 327 ? 16.106 -1.403 13.122 1.00 96.31 327 TRP A N 1
ATOM 2448 C CA . TRP A 1 327 ? 15.251 -0.219 13.167 1.00 96.31 327 TRP A CA 1
ATOM 2449 C C . TRP A 1 327 ? 16.127 1.031 13.215 1.00 96.31 327 TRP A C 1
ATOM 2451 O O . TRP A 1 327 ? 17.159 1.035 13.889 1.00 96.31 327 TRP A O 1
ATOM 2461 N N . GLN A 1 328 ? 15.737 2.061 12.470 1.00 93.38 328 GLN A N 1
ATOM 2462 C CA . GLN A 1 328 ? 16.449 3.331 12.394 1.00 93.38 328 GLN A CA 1
ATOM 2463 C C . GLN A 1 328 ? 15.477 4.477 12.672 1.00 93.38 328 GLN A C 1
ATOM 2465 O O . GLN A 1 328 ? 14.518 4.643 11.928 1.00 93.38 328 GLN A O 1
ATOM 2470 N N . ALA A 1 329 ? 15.748 5.274 13.706 1.00 91.62 329 ALA A N 1
ATOM 2471 C CA . ALA A 1 329 ? 14.941 6.444 14.049 1.00 91.62 329 ALA A CA 1
ATOM 2472 C C . ALA A 1 329 ? 14.920 7.493 12.923 1.00 91.62 329 ALA A C 1
ATOM 2474 O O . ALA A 1 329 ? 15.931 7.709 12.241 1.00 91.62 329 ALA A O 1
ATOM 2475 N N . ASP A 1 330 ? 13.791 8.185 12.774 1.00 81.56 330 ASP A N 1
ATOM 2476 C CA . ASP A 1 330 ? 13.662 9.317 11.864 1.00 81.56 330 ASP A CA 1
ATOM 2477 C C . ASP A 1 330 ? 14.486 10.506 12.384 1.00 81.56 330 ASP A C 1
ATOM 2479 O O . ASP A 1 330 ? 14.565 10.771 13.585 1.00 81.56 330 ASP A O 1
ATOM 2483 N N . ALA A 1 331 ? 15.077 11.283 11.473 1.00 78.62 331 ALA A N 1
ATOM 2484 C CA . ALA A 1 331 ? 15.910 12.431 11.850 1.00 78.62 331 ALA A CA 1
ATOM 2485 C C . ALA A 1 331 ? 15.134 13.528 12.606 1.00 78.62 331 ALA A C 1
ATOM 2487 O O . ALA A 1 331 ? 15.728 14.316 13.341 1.00 78.62 331 ALA A O 1
ATOM 2488 N N . THR A 1 332 ? 13.818 13.603 12.400 1.00 73.44 332 THR A N 1
ATOM 2489 C CA . THR A 1 332 ? 12.936 14.648 12.933 1.00 73.44 332 THR A CA 1
ATOM 2490 C C . THR A 1 332 ? 12.084 14.188 14.116 1.00 73.44 332 THR A C 1
ATOM 2492 O O . THR A 1 332 ? 11.525 15.038 14.808 1.00 73.44 332 THR A O 1
ATOM 2495 N N . ASN A 1 333 ? 11.979 12.880 14.368 1.00 74.81 333 ASN A N 1
ATOM 2496 C CA . ASN A 1 333 ? 11.169 12.317 15.444 1.00 74.81 333 ASN A CA 1
ATOM 2497 C C . ASN A 1 333 ? 11.772 10.993 15.927 1.00 74.81 333 ASN A C 1
ATOM 2499 O O . ASN A 1 333 ? 11.729 10.006 15.209 1.00 74.81 333 ASN A O 1
ATOM 2503 N N . SER A 1 334 ? 12.292 10.949 17.155 1.00 79.62 334 SER A N 1
ATOM 2504 C CA . SER A 1 334 ? 12.906 9.725 17.687 1.00 79.62 334 SER A CA 1
ATOM 2505 C C . SER A 1 334 ? 11.902 8.615 18.008 1.00 79.62 334 SER A C 1
ATOM 2507 O O . SER A 1 334 ? 12.315 7.471 18.119 1.00 79.62 334 SER A O 1
ATOM 2509 N N . ALA A 1 335 ? 10.610 8.931 18.156 1.00 81.75 335 ALA A N 1
ATOM 2510 C CA . ALA A 1 335 ? 9.563 7.945 18.447 1.00 81.75 335 ALA A CA 1
ATOM 2511 C C . ALA A 1 335 ? 9.080 7.181 17.199 1.00 81.75 335 ALA A C 1
ATOM 2513 O O . ALA A 1 335 ? 8.398 6.162 17.323 1.00 81.75 335 ALA A O 1
ATOM 2514 N N . THR A 1 336 ? 9.424 7.658 16.000 1.00 88.06 336 THR A N 1
ATOM 2515 C CA . THR A 1 336 ? 9.123 6.999 14.726 1.00 88.06 336 THR A CA 1
ATOM 2516 C C . THR A 1 336 ? 10.413 6.717 13.974 1.00 88.06 336 THR A C 1
ATOM 2518 O O . THR A 1 336 ? 11.435 7.370 14.174 1.00 88.06 336 THR A O 1
ATOM 2521 N N . GLY A 1 337 ? 10.398 5.702 13.127 1.00 91.94 337 GLY A N 1
ATOM 2522 C CA . GLY A 1 337 ? 11.565 5.329 12.354 1.00 91.94 337 GLY A CA 1
ATOM 2523 C C . GLY A 1 337 ? 11.208 4.478 11.157 1.00 91.94 337 GLY A C 1
ATOM 2524 O O . GLY A 1 337 ? 10.048 4.292 10.805 1.00 91.94 337 GLY A O 1
ATOM 2525 N N . THR A 1 338 ? 12.226 3.908 10.539 1.00 95.25 338 THR A N 1
ATOM 2526 C CA . THR A 1 338 ? 12.077 2.934 9.467 1.00 95.25 338 THR A CA 1
ATOM 2527 C C . THR A 1 338 ? 12.493 1.559 9.977 1.00 95.25 338 THR A C 1
ATOM 2529 O O . THR A 1 338 ? 13.591 1.385 10.512 1.00 95.25 338 THR A O 1
ATOM 2532 N N . LEU A 1 339 ? 11.622 0.560 9.812 1.00 97.44 339 LEU A N 1
ATOM 2533 C CA . LEU A 1 339 ? 11.978 -0.840 10.036 1.00 97.44 339 LEU A CA 1
ATOM 2534 C C . LEU A 1 339 ? 12.609 -1.390 8.760 1.00 97.44 339 LEU A C 1
ATOM 2536 O O . LEU A 1 339 ? 11.945 -1.488 7.735 1.00 97.44 339 LEU A O 1
ATOM 2540 N N . HIS A 1 340 ? 13.875 -1.780 8.822 1.00 97.75 340 HIS A N 1
ATOM 2541 C CA . HIS A 1 340 ? 14.592 -2.404 7.719 1.00 97.75 340 HIS A CA 1
ATOM 2542 C C . HIS A 1 340 ? 14.588 -3.918 7.904 1.00 97.75 340 HIS A C 1
ATOM 2544 O O . HIS A 1 340 ? 15.129 -4.428 8.888 1.00 97.75 340 HIS A O 1
ATOM 2550 N N . VAL A 1 341 ? 14.030 -4.631 6.932 1.00 98.06 341 VAL A N 1
ATOM 2551 C CA . VAL A 1 341 ? 14.026 -6.091 6.882 1.00 98.06 341 VAL A CA 1
ATOM 2552 C C . VAL A 1 341 ? 14.798 -6.539 5.655 1.00 98.06 341 VAL A C 1
ATOM 2554 O O . VAL A 1 341 ? 14.537 -6.080 4.544 1.00 98.06 341 VAL A O 1
ATOM 2557 N N . ARG A 1 342 ? 15.742 -7.457 5.846 1.00 97.19 342 ARG A N 1
ATOM 2558 C CA . ARG A 1 342 ? 16.403 -8.172 4.761 1.00 97.19 342 ARG A CA 1
ATOM 2559 C C . ARG A 1 342 ? 16.123 -9.663 4.883 1.00 97.19 342 ARG A C 1
ATOM 2561 O O . ARG A 1 342 ? 16.423 -10.258 5.917 1.00 97.19 342 ARG A O 1
ATOM 2568 N N . GLY A 1 343 ? 15.600 -10.244 3.812 1.00 95.12 343 GLY A N 1
ATOM 2569 C CA . GLY A 1 343 ? 15.484 -11.687 3.642 1.00 95.12 343 GLY A CA 1
ATOM 2570 C C . GLY A 1 343 ? 16.354 -12.186 2.491 1.00 95.12 343 GLY A C 1
ATOM 2571 O O . GLY A 1 343 ? 16.975 -11.401 1.764 1.00 95.12 343 GLY A O 1
ATOM 2572 N N . PHE A 1 344 ? 16.426 -13.506 2.356 1.00 92.94 344 PHE A N 1
ATOM 2573 C CA . PHE A 1 344 ? 17.316 -14.172 1.400 1.00 92.94 344 PHE A CA 1
ATOM 2574 C C . PHE A 1 344 ? 16.570 -14.826 0.235 1.00 92.94 344 PHE A C 1
ATOM 2576 O O . PHE A 1 344 ? 17.162 -15.012 -0.821 1.00 9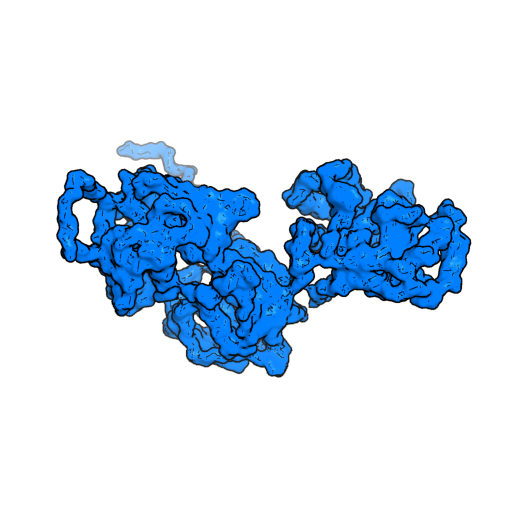2.94 344 PHE A O 1
ATOM 2583 N N . GLY A 1 345 ? 15.261 -15.038 0.377 1.00 92.38 345 GLY A N 1
ATOM 2584 C CA . GLY A 1 345 ? 14.425 -15.645 -0.647 1.00 92.38 345 GLY A CA 1
ATOM 2585 C C . GLY A 1 345 ? 14.448 -17.166 -0.570 1.00 92.38 345 GLY A C 1
ATOM 2586 O O . GLY A 1 345 ? 15.450 -17.766 -0.189 1.00 92.38 345 GLY A O 1
ATOM 2587 N N . VAL A 1 346 ? 13.345 -17.804 -0.953 1.00 92.38 346 VAL A N 1
ATOM 2588 C CA . VAL A 1 346 ? 13.197 -19.270 -0.857 1.00 92.38 346 VAL A CA 1
ATOM 2589 C C . VAL A 1 346 ? 14.075 -20.040 -1.850 1.00 92.38 346 VAL A C 1
ATOM 2591 O O . VAL A 1 346 ? 14.264 -21.244 -1.710 1.00 92.38 346 VAL A O 1
ATOM 2594 N N . HIS A 1 347 ? 14.613 -19.350 -2.857 1.00 87.88 347 HIS A N 1
ATOM 2595 C CA . HIS A 1 347 ? 15.490 -19.927 -3.874 1.00 87.88 347 HIS A CA 1
ATOM 2596 C C . HIS A 1 347 ? 16.989 -19.798 -3.537 1.00 87.88 347 HIS A C 1
ATOM 2598 O O . HIS A 1 347 ? 17.819 -20.313 -4.288 1.00 87.88 347 HIS A O 1
ATOM 2604 N N . ASP A 1 348 ? 17.369 -19.131 -2.437 1.00 85.56 348 ASP A N 1
ATOM 2605 C CA . ASP A 1 348 ? 18.774 -19.045 -2.015 1.00 85.56 348 ASP A CA 1
ATOM 2606 C C . ASP A 1 348 ? 19.217 -20.354 -1.348 1.00 85.56 348 ASP A C 1
ATOM 2608 O O . ASP A 1 348 ? 18.793 -20.709 -0.254 1.00 85.56 348 ASP A O 1
ATOM 2612 N N . THR A 1 349 ? 20.133 -21.079 -1.988 1.00 83.94 349 THR A N 1
ATOM 2613 C CA . THR A 1 349 ? 20.631 -22.362 -1.473 1.00 83.94 349 THR A CA 1
ATOM 2614 C C . THR A 1 349 ? 21.552 -22.233 -0.256 1.00 83.94 349 THR A C 1
ATOM 2616 O O . THR A 1 349 ? 21.900 -23.246 0.348 1.00 83.94 349 THR A O 1
ATOM 2619 N N . ASN A 1 350 ? 22.008 -21.025 0.088 1.00 86.12 350 ASN A N 1
ATOM 2620 C CA . ASN A 1 350 ? 22.899 -20.783 1.228 1.00 86.12 350 ASN A CA 1
ATOM 2621 C C . ASN A 1 350 ? 22.153 -20.341 2.492 1.00 86.12 350 ASN A C 1
ATOM 2623 O O . ASN A 1 350 ? 22.741 -20.358 3.574 1.00 86.12 350 ASN A O 1
ATOM 2627 N N . HIS A 1 351 ? 20.889 -19.938 2.366 1.00 89.50 351 HIS A N 1
ATOM 2628 C CA . HIS A 1 351 ? 20.087 -19.420 3.466 1.00 89.50 351 HIS A CA 1
ATOM 2629 C C . HIS A 1 351 ? 18.695 -20.038 3.409 1.00 89.50 351 HIS A C 1
ATOM 2631 O O . HIS A 1 351 ? 17.972 -19.857 2.438 1.00 89.50 351 HIS A O 1
ATOM 2637 N N . ALA A 1 352 ? 18.309 -20.746 4.465 1.00 89.88 352 ALA A N 1
ATOM 2638 C CA . ALA A 1 352 ? 16.976 -21.315 4.568 1.00 89.88 352 ALA A CA 1
ATOM 2639 C C . ALA A 1 352 ? 16.045 -20.382 5.349 1.00 89.88 352 ALA A C 1
ATOM 2641 O O . ALA A 1 352 ? 16.462 -19.705 6.291 1.00 89.88 352 ALA A O 1
ATOM 2642 N N . LEU A 1 353 ? 14.771 -20.382 4.966 1.00 95.00 353 LEU A N 1
ATOM 2643 C CA . LEU A 1 353 ? 13.700 -19.851 5.794 1.00 95.00 353 LEU A CA 1
ATOM 2644 C C . LEU A 1 353 ? 13.403 -20.874 6.896 1.00 95.00 353 LEU A C 1
ATOM 2646 O O . LEU A 1 353 ? 13.066 -22.014 6.588 1.00 95.00 353 LEU A O 1
ATOM 2650 N N . HIS A 1 354 ? 13.543 -20.499 8.166 1.00 96.94 354 HIS A N 1
ATOM 2651 C CA . HIS A 1 354 ? 13.427 -21.459 9.266 1.00 96.94 354 HIS A CA 1
ATOM 2652 C C . HIS A 1 354 ? 11.999 -21.587 9.797 1.00 96.94 354 HIS A C 1
ATOM 2654 O O . HIS A 1 354 ? 11.279 -20.597 9.957 1.00 96.94 354 HIS A O 1
ATOM 2660 N N . GLY A 1 355 ? 11.614 -22.822 10.115 1.00 96.62 355 GLY A N 1
ATOM 2661 C CA . GLY A 1 355 ? 10.419 -23.111 10.899 1.00 96.62 355 GLY A CA 1
ATOM 2662 C C . GLY A 1 355 ? 10.594 -22.699 12.361 1.00 96.62 355 GLY A C 1
ATOM 2663 O O . GLY A 1 355 ? 11.705 -22.509 12.852 1.00 96.62 355 GLY A O 1
ATOM 2664 N N . LEU A 1 356 ? 9.479 -22.571 13.075 1.00 96.62 356 LEU A N 1
ATOM 2665 C CA . LEU A 1 356 ? 9.434 -22.085 14.455 1.00 96.62 356 LEU A CA 1
ATOM 2666 C C . LEU A 1 356 ? 9.181 -23.192 15.493 1.00 96.62 356 LEU A C 1
ATOM 2668 O O . LEU A 1 356 ? 9.183 -22.903 16.687 1.00 96.62 356 LEU A O 1
ATOM 2672 N N . GLY A 1 357 ? 8.974 -24.448 15.075 1.00 97.50 357 GLY A N 1
ATOM 2673 C CA . GLY A 1 357 ? 8.586 -25.529 15.988 1.00 97.50 357 GLY A CA 1
ATOM 2674 C C . GLY A 1 357 ? 7.204 -25.281 16.599 1.00 97.50 357 GLY A C 1
ATOM 2675 O O . GLY A 1 357 ? 6.305 -24.813 15.906 1.00 97.50 357 GLY A O 1
ATOM 2676 N N . ASP A 1 358 ? 7.015 -25.592 17.882 1.00 97.62 358 ASP A N 1
ATOM 2677 C CA . ASP A 1 358 ? 5.781 -25.252 18.603 1.00 97.62 358 ASP A CA 1
ATOM 2678 C C . ASP A 1 358 ? 5.815 -23.781 19.043 1.00 97.62 358 ASP A C 1
ATOM 2680 O O . ASP A 1 358 ? 6.646 -23.377 19.859 1.00 97.62 358 ASP A O 1
ATOM 2684 N N . PHE A 1 359 ? 4.912 -22.972 18.491 1.00 97.06 359 PHE A N 1
ATOM 2685 C CA . PHE A 1 359 ? 4.968 -21.519 18.582 1.00 97.06 359 PHE A CA 1
ATOM 2686 C C . PHE A 1 359 ? 3.616 -20.917 18.983 1.00 97.06 359 PHE A C 1
ATOM 2688 O O . PHE A 1 359 ? 2.620 -21.040 18.268 1.00 97.06 359 PHE A O 1
ATOM 2695 N N . ASP A 1 360 ? 3.576 -20.237 20.130 1.00 94.31 360 ASP A N 1
ATOM 2696 C CA . ASP A 1 360 ? 2.393 -19.499 20.582 1.00 94.31 360 ASP A CA 1
ATOM 2697 C C . ASP A 1 360 ? 2.300 -18.150 19.858 1.00 94.31 360 ASP A C 1
ATOM 2699 O O . ASP A 1 360 ? 3.157 -17.278 20.018 1.00 94.31 360 ASP A O 1
ATOM 2703 N N . ILE A 1 361 ? 1.233 -17.974 19.077 1.00 92.75 361 ILE A N 1
ATOM 2704 C CA . ILE A 1 361 ? 0.939 -16.732 18.357 1.00 92.75 361 ILE A CA 1
ATOM 2705 C C . ILE A 1 361 ? -0.390 -16.111 18.816 1.00 92.75 361 ILE A C 1
ATOM 2707 O O . ILE A 1 361 ? -0.952 -15.258 18.130 1.00 92.75 361 ILE A O 1
ATOM 2711 N N . ALA A 1 362 ? -0.900 -16.466 20.002 1.00 88.75 362 ALA A N 1
ATOM 2712 C CA . ALA A 1 362 ? -2.158 -15.936 20.540 1.00 88.75 362 ALA A CA 1
ATOM 2713 C C . ALA A 1 362 ? -2.187 -14.398 20.575 1.00 88.75 362 ALA A C 1
ATOM 2715 O O . ALA A 1 362 ? -3.204 -13.773 20.262 1.00 88.75 362 ALA A O 1
ATOM 2716 N N . ALA A 1 363 ? -1.053 -13.777 20.920 1.00 85.81 363 ALA A N 1
ATOM 2717 C CA . ALA A 1 363 ? -0.910 -12.323 20.994 1.00 85.81 363 ALA A CA 1
ATOM 2718 C C . ALA A 1 363 ? -0.942 -11.633 19.618 1.00 85.81 363 ALA A C 1
ATOM 2720 O O . ALA A 1 363 ? -1.219 -10.438 19.543 1.00 85.81 363 ALA A O 1
ATOM 2721 N N . ALA A 1 364 ? -0.700 -12.374 18.538 1.00 88.44 364 ALA A N 1
ATOM 2722 C CA . ALA A 1 364 ? -0.651 -11.865 17.175 1.00 88.44 364 ALA A CA 1
ATOM 2723 C C . ALA A 1 364 ? -1.492 -12.727 16.218 1.00 88.44 364 ALA A C 1
ATOM 2725 O O . ALA A 1 364 ? -1.184 -12.847 15.038 1.00 88.44 364 ALA A O 1
ATOM 2726 N N . GLY A 1 365 ? -2.588 -13.323 16.701 1.00 88.75 365 GLY A N 1
ATOM 2727 C CA . GLY A 1 365 ? -3.364 -14.284 15.908 1.00 88.75 365 GLY A CA 1
ATOM 2728 C C . GLY A 1 365 ? -3.858 -13.725 14.571 1.00 88.75 365 GLY A C 1
ATOM 2729 O O . GLY A 1 365 ? -4.001 -14.457 13.598 1.00 88.75 365 GLY A O 1
ATOM 2730 N N . GLU A 1 366 ? -4.059 -12.410 14.466 1.00 87.25 366 GLU A N 1
ATOM 2731 C CA . GLU A 1 366 ? -4.479 -11.793 13.212 1.00 87.25 366 GLU A CA 1
ATOM 2732 C C . GLU A 1 366 ? -3.427 -11.836 12.092 1.00 87.25 366 GLU A C 1
ATOM 2734 O O . GLU A 1 366 ? -3.820 -11.854 10.933 1.00 87.25 366 GLU A O 1
ATOM 2739 N N . ILE A 1 367 ? -2.125 -11.907 12.390 1.00 92.31 367 ILE A N 1
ATOM 2740 C CA . ILE A 1 367 ? -1.069 -12.027 11.363 1.00 92.31 367 ILE A CA 1
ATOM 2741 C C . ILE A 1 367 ? -0.796 -13.483 10.954 1.00 92.31 367 ILE A C 1
ATOM 2743 O O . ILE A 1 367 ? 0.037 -13.722 10.079 1.00 92.31 367 ILE A O 1
ATOM 2747 N N . ALA A 1 368 ? -1.509 -14.458 11.537 1.00 95.50 368 ALA A N 1
ATOM 2748 C CA . ALA A 1 368 ? -1.306 -15.879 11.258 1.00 95.50 368 ALA A CA 1
ATOM 2749 C C . ALA A 1 368 ? -1.384 -16.242 9.759 1.00 95.50 368 ALA A C 1
ATOM 2751 O O . ALA A 1 368 ? -0.547 -17.034 9.334 1.00 95.50 368 ALA A O 1
ATOM 2752 N N . PRO A 1 369 ? -2.274 -15.659 8.920 1.00 97.69 369 PRO A N 1
ATOM 2753 C CA . PRO A 1 369 ? -2.251 -15.924 7.480 1.00 97.69 369 PRO A CA 1
ATOM 2754 C C . PRO A 1 369 ? -0.934 -15.516 6.804 1.00 97.69 369 PRO A C 1
ATOM 2756 O O . PRO A 1 369 ? -0.355 -16.309 6.074 1.00 97.69 369 PRO A O 1
ATOM 2759 N N . SER A 1 370 ? -0.388 -14.331 7.092 1.00 97.31 370 SER A N 1
ATOM 2760 C CA . SER A 1 370 ? 0.917 -13.925 6.543 1.00 97.31 370 SER A CA 1
ATOM 2761 C C . SER A 1 370 ? 2.055 -14.823 7.033 1.00 97.31 370 SER A C 1
ATOM 2763 O O . SER A 1 370 ? 2.974 -15.124 6.278 1.00 97.31 370 SER A O 1
ATOM 2765 N N . PHE A 1 371 ? 1.976 -15.295 8.280 1.00 95.50 371 PHE A N 1
ATOM 2766 C CA . PHE A 1 371 ? 2.924 -16.270 8.821 1.00 95.50 371 PHE A CA 1
ATOM 2767 C C . PHE A 1 371 ? 2.835 -17.612 8.113 1.00 95.50 371 PHE A C 1
ATOM 2769 O O . PHE A 1 371 ? 3.856 -18.141 7.689 1.00 95.50 371 PHE A O 1
ATOM 2776 N N . ALA A 1 372 ? 1.626 -18.132 7.925 1.00 98.06 372 ALA A N 1
ATOM 2777 C CA . ALA A 1 372 ? 1.402 -19.371 7.203 1.00 98.06 372 ALA A CA 1
ATOM 2778 C C . ALA A 1 372 ? 1.975 -19.302 5.779 1.00 98.06 372 ALA A C 1
ATOM 2780 O O . ALA A 1 372 ? 2.647 -20.240 5.368 1.00 98.06 372 ALA A O 1
ATOM 2781 N N . ALA A 1 373 ? 1.811 -18.177 5.069 1.00 98.12 373 ALA A N 1
ATOM 2782 C CA . ALA A 1 373 ? 2.395 -17.989 3.737 1.00 98.12 373 ALA A CA 1
ATOM 2783 C C . ALA A 1 373 ? 3.930 -18.102 3.724 1.00 98.12 373 ALA A C 1
ATOM 2785 O O . ALA A 1 373 ? 4.491 -18.611 2.762 1.00 98.12 373 ALA A O 1
ATOM 2786 N N . MET A 1 374 ? 4.613 -17.654 4.784 1.00 97.69 374 MET A N 1
ATOM 2787 C CA . MET A 1 374 ? 6.062 -17.838 4.931 1.00 97.69 374 MET A CA 1
ATOM 2788 C C . MET A 1 374 ? 6.407 -19.280 5.327 1.00 97.69 374 MET A C 1
ATOM 2790 O O . MET A 1 374 ? 7.277 -19.905 4.731 1.00 97.69 374 MET A O 1
ATOM 2794 N N . LEU A 1 375 ? 5.697 -19.828 6.311 1.00 97.81 375 LEU A N 1
ATOM 2795 C CA . LEU A 1 375 ? 5.965 -21.140 6.904 1.00 97.81 375 LEU A CA 1
ATOM 2796 C C . LEU A 1 375 ? 5.758 -22.315 5.944 1.00 97.81 375 LEU A C 1
ATOM 2798 O O . LEU A 1 375 ? 6.388 -23.352 6.127 1.00 97.81 375 LEU A O 1
ATOM 2802 N N . VAL A 1 376 ? 4.923 -22.158 4.913 1.00 97.81 376 VAL A N 1
ATOM 2803 C CA . VAL A 1 376 ? 4.778 -23.152 3.834 1.00 97.81 376 VAL A CA 1
ATOM 2804 C C . VAL A 1 376 ? 6.119 -23.455 3.157 1.00 97.81 376 VAL A C 1
ATOM 2806 O O . VAL A 1 376 ? 6.348 -24.593 2.758 1.00 97.81 376 VAL A O 1
ATOM 280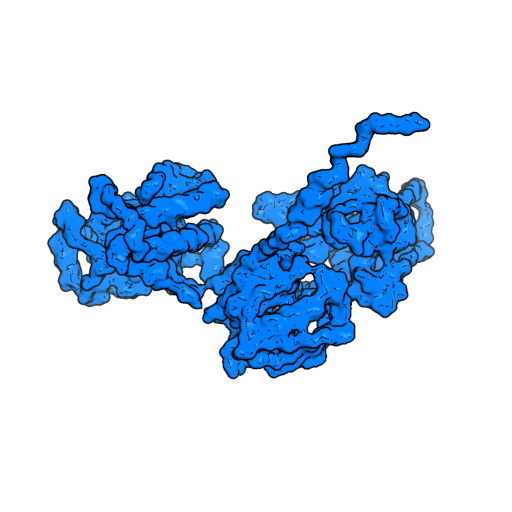9 N N . PHE A 1 377 ? 7.016 -22.468 3.079 1.00 97.19 377 PHE A N 1
ATOM 2810 C CA . PHE A 1 377 ? 8.329 -22.589 2.438 1.00 97.19 377 PHE A CA 1
ATOM 2811 C C . PHE A 1 377 ? 9.487 -22.737 3.436 1.00 97.19 377 PHE A C 1
ATOM 2813 O O . PHE A 1 377 ? 10.650 -22.601 3.056 1.00 97.19 377 PHE A O 1
ATOM 2820 N N . ALA A 1 378 ? 9.189 -22.969 4.716 1.00 97.06 378 ALA A N 1
ATOM 2821 C CA . ALA A 1 378 ? 10.213 -23.147 5.734 1.00 97.06 378 ALA A CA 1
ATOM 2822 C C . ALA A 1 378 ? 10.901 -24.523 5.629 1.00 97.06 378 ALA A C 1
ATOM 2824 O O . ALA A 1 378 ? 10.329 -25.485 5.124 1.00 97.06 378 ALA A O 1
ATOM 2825 N N . ASP A 1 379 ? 12.119 -24.641 6.157 1.00 96.06 379 ASP A N 1
ATOM 2826 C CA . ASP A 1 379 ? 12.918 -25.878 6.153 1.00 96.06 379 ASP A CA 1
ATOM 2827 C C . ASP A 1 379 ? 12.516 -26.904 7.227 1.00 96.06 379 ASP A C 1
ATOM 2829 O O . ASP A 1 379 ? 12.962 -28.054 7.211 1.00 96.06 379 ASP A O 1
ATOM 2833 N N . SER A 1 380 ? 11.679 -26.494 8.178 1.00 97.12 380 SER A N 1
ATOM 2834 C CA . SER A 1 380 ? 11.298 -27.275 9.351 1.00 97.12 380 SER A CA 1
ATOM 2835 C C . SER A 1 380 ? 9.843 -27.002 9.757 1.00 97.12 380 SER A C 1
ATOM 2837 O O . SER A 1 380 ? 9.292 -25.939 9.463 1.00 97.12 380 SER A O 1
ATOM 2839 N N . PRO A 1 381 ? 9.164 -27.978 10.389 1.00 97.94 381 PRO A N 1
ATOM 2840 C CA . PRO A 1 381 ? 7.750 -27.856 10.726 1.00 97.94 381 PRO A CA 1
ATOM 2841 C C . PRO A 1 381 ? 7.478 -26.782 11.772 1.00 97.94 381 PRO A C 1
ATOM 2843 O O . PRO A 1 381 ? 8.299 -26.512 12.649 1.00 97.94 381 PRO A O 1
ATOM 2846 N N . THR A 1 382 ? 6.277 -26.212 11.695 1.00 98.62 382 THR A N 1
ATOM 2847 C CA . THR A 1 382 ? 5.763 -25.253 12.675 1.00 98.62 382 THR A CA 1
ATOM 2848 C C . THR A 1 382 ? 4.349 -25.613 13.098 1.00 98.62 382 THR A C 1
ATOM 2850 O O . THR A 1 382 ? 3.487 -25.853 12.255 1.00 98.62 382 THR A O 1
ATOM 2853 N N . THR A 1 383 ? 4.099 -25.598 14.401 1.00 98.56 383 THR A N 1
ATOM 2854 C CA . THR A 1 383 ? 2.770 -25.676 15.002 1.00 98.56 383 THR A CA 1
ATOM 2855 C C . THR A 1 383 ? 2.440 -24.317 15.607 1.00 98.56 383 THR A C 1
ATOM 2857 O O . THR A 1 383 ? 3.067 -23.899 16.576 1.00 98.56 383 THR A O 1
ATOM 2860 N N . LEU A 1 384 ? 1.466 -23.610 15.039 1.00 97.81 384 LEU A N 1
ATOM 2861 C CA . LEU A 1 384 ? 0.968 -22.349 15.582 1.00 97.81 384 LEU A CA 1
ATOM 2862 C C . LEU A 1 384 ? -0.157 -22.629 16.586 1.00 97.81 384 LEU A C 1
ATOM 2864 O O . LEU A 1 384 ? -1.188 -23.189 16.211 1.00 97.81 384 LEU A O 1
ATOM 2868 N N . HIS A 1 385 ? 0.032 -22.203 17.834 1.00 96.12 385 HIS A N 1
ATOM 2869 C CA . HIS A 1 385 ? -0.890 -22.395 18.959 1.00 96.12 385 HIS A CA 1
ATOM 2870 C C . HIS A 1 385 ? -1.619 -21.107 19.364 1.00 96.12 385 HIS A C 1
ATOM 2872 O O . HIS A 1 385 ? -1.243 -19.999 18.969 1.00 96.12 385 HIS A O 1
ATOM 2878 N N . GLY A 1 386 ? -2.668 -21.251 20.182 1.00 90.00 386 GLY A N 1
ATOM 2879 C CA . GLY A 1 386 ? -3.363 -20.120 20.808 1.00 90.00 386 GLY A CA 1
ATOM 2880 C C . GLY A 1 386 ? -4.294 -19.319 19.884 1.00 90.00 386 GLY A C 1
ATOM 2881 O O . GLY A 1 386 ? -4.787 -18.248 20.246 1.00 90.00 386 GLY A O 1
ATOM 2882 N N . ILE A 1 387 ? -4.594 -19.847 18.698 1.00 92.12 387 ILE A N 1
ATOM 2883 C CA . ILE A 1 387 ? -5.380 -19.193 17.643 1.00 92.12 387 ILE A CA 1
ATOM 2884 C C . ILE A 1 387 ? -6.704 -19.905 17.338 1.00 92.12 387 ILE A C 1
ATOM 2886 O O . ILE A 1 387 ? -7.304 -19.683 16.293 1.00 92.12 387 ILE A O 1
ATOM 2890 N N . ALA A 1 388 ? -7.240 -20.688 18.280 1.00 88.62 388 ALA A N 1
ATOM 2891 C CA . ALA A 1 388 ? -8.552 -21.344 18.162 1.00 88.62 388 ALA A CA 1
ATOM 2892 C C . ALA A 1 388 ? -9.694 -20.392 17.742 1.00 88.62 388 ALA A C 1
ATOM 2894 O O . ALA A 1 388 ? -10.633 -20.789 17.051 1.00 88.62 388 ALA A O 1
ATOM 2895 N N . HIS A 1 389 ? -9.611 -19.132 18.177 1.00 80.12 389 HIS A N 1
ATOM 2896 C CA . HIS A 1 389 ? -10.599 -18.086 17.929 1.00 80.12 389 HIS A CA 1
ATOM 2897 C C . HIS A 1 389 ? -10.663 -17.638 16.457 1.00 80.12 389 HIS A C 1
ATOM 2899 O O . HIS A 1 389 ? -11.686 -17.097 16.039 1.00 80.12 389 HIS A O 1
ATOM 2905 N N . LEU A 1 390 ? -9.637 -17.926 15.643 1.00 87.19 390 LEU A N 1
ATOM 2906 C CA . LEU A 1 390 ? -9.617 -17.617 14.206 1.00 87.19 390 LEU A CA 1
ATOM 2907 C C . LEU A 1 390 ? -10.712 -18.337 13.404 1.00 87.19 390 LEU A C 1
ATOM 2909 O O . LEU A 1 390 ? -11.000 -17.928 12.281 1.00 87.19 390 LEU A O 1
ATOM 2913 N N . ARG A 1 391 ? -11.358 -19.362 13.975 1.00 84.81 391 ARG A N 1
ATOM 2914 C CA . ARG A 1 391 ? -12.534 -20.023 13.383 1.00 84.81 391 ARG A CA 1
ATOM 2915 C C . ARG A 1 391 ? -13.747 -19.099 13.254 1.00 84.81 391 ARG A C 1
ATOM 2917 O O . ARG A 1 391 ? -14.575 -19.308 12.378 1.00 84.81 391 ARG A O 1
ATOM 2924 N N . GLY A 1 392 ? -13.860 -18.105 14.139 1.00 71.56 392 GLY A N 1
ATOM 2925 C CA . GLY A 1 392 ? -14.983 -17.162 14.203 1.00 71.56 392 GLY A CA 1
ATOM 2926 C C . GLY A 1 392 ? -14.685 -15.782 13.610 1.00 71.56 392 GLY A C 1
ATOM 2927 O O . GLY A 1 392 ? -15.380 -14.819 13.938 1.00 71.56 392 GLY A O 1
ATOM 2928 N N . HIS A 1 393 ? -13.618 -15.655 12.818 1.00 79.12 393 HIS A N 1
ATOM 2929 C CA . HIS A 1 393 ? -13.245 -14.407 12.148 1.00 79.12 393 HIS A CA 1
ATOM 2930 C C . HIS A 1 393 ? -14.066 -14.207 10.857 1.00 79.12 393 HIS A C 1
ATOM 2932 O O . HIS A 1 393 ? -15.154 -14.760 10.722 1.00 79.12 393 HIS A O 1
ATOM 2938 N N . GLU A 1 394 ? -13.607 -13.358 9.932 1.00 78.25 394 GLU A N 1
ATOM 2939 C CA . GLU A 1 394 ? -14.272 -13.104 8.643 1.00 78.25 394 GLU A CA 1
ATOM 2940 C C . GLU A 1 394 ? -14.629 -14.385 7.878 1.00 78.25 394 GLU A C 1
ATOM 2942 O O . GLU A 1 394 ? -15.689 -14.461 7.265 1.00 78.25 394 GLU A O 1
ATOM 2947 N N . THR A 1 395 ? -13.755 -15.381 7.974 1.00 85.75 395 THR A N 1
ATOM 2948 C CA . THR A 1 395 ? -13.974 -16.770 7.579 1.00 85.75 395 THR A CA 1
ATOM 2949 C C . THR A 1 395 ? -13.412 -17.679 8.678 1.00 85.75 395 THR A C 1
ATOM 2951 O O . THR A 1 395 ? -12.738 -17.203 9.602 1.00 85.75 395 THR A O 1
ATOM 2954 N N . ASN A 1 396 ? -13.626 -18.992 8.575 1.00 92.06 396 ASN A N 1
ATOM 2955 C CA . ASN A 1 396 ? -12.843 -19.945 9.353 1.00 92.06 396 ASN A CA 1
ATOM 2956 C C . ASN A 1 396 ? -11.408 -19.973 8.803 1.00 92.06 396 ASN A C 1
ATOM 2958 O O . ASN A 1 396 ? -11.086 -20.755 7.910 1.00 92.06 396 ASN A O 1
ATOM 2962 N N . ARG A 1 397 ? -10.543 -19.094 9.321 1.00 95.81 397 ARG A N 1
ATOM 2963 C CA . ARG A 1 397 ? -9.181 -18.912 8.792 1.00 95.81 397 ARG A CA 1
ATOM 2964 C C . ARG A 1 397 ? -8.313 -20.156 8.924 1.00 95.81 397 ARG A C 1
ATOM 2966 O O . ARG A 1 397 ? -7.460 -20.359 8.074 1.00 95.81 397 ARG A O 1
ATOM 2973 N N . LEU A 1 398 ? -8.505 -20.970 9.965 1.00 97.69 398 LEU A N 1
ATOM 2974 C CA . LEU A 1 398 ? -7.706 -22.186 10.150 1.00 97.69 398 LEU A CA 1
ATOM 2975 C C . LEU A 1 398 ? -8.012 -23.194 9.041 1.00 97.69 398 LEU A C 1
ATOM 2977 O O . LEU A 1 398 ? -7.100 -23.640 8.348 1.00 97.69 398 LEU A O 1
ATOM 2981 N N . GLN A 1 399 ? -9.298 -23.455 8.811 1.00 98.00 399 GLN A N 1
ATOM 2982 C CA . GLN A 1 399 ? -9.751 -24.311 7.721 1.00 98.00 399 GLN A CA 1
ATOM 2983 C C . GLN A 1 399 ? -9.340 -23.749 6.355 1.00 98.00 399 GLN A C 1
ATOM 2985 O O . GLN A 1 399 ? -8.777 -24.478 5.543 1.00 98.00 399 GLN A O 1
ATOM 2990 N N . ALA A 1 400 ? -9.568 -22.454 6.112 1.00 97.94 400 ALA A N 1
ATOM 2991 C CA . ALA A 1 400 ? -9.216 -21.815 4.848 1.00 97.94 400 ALA A CA 1
ATOM 2992 C C . ALA A 1 400 ? -7.709 -21.919 4.560 1.00 97.94 400 ALA A C 1
ATOM 2994 O O . ALA A 1 400 ? -7.321 -22.241 3.443 1.00 97.94 400 ALA A O 1
ATOM 2995 N N . LEU A 1 401 ? -6.844 -21.711 5.560 1.00 98.62 401 LEU A N 1
ATOM 2996 C CA . LEU A 1 401 ? -5.400 -21.897 5.401 1.00 98.62 401 LEU A CA 1
ATOM 2997 C C . LEU A 1 401 ? -5.047 -23.347 5.058 1.00 98.62 401 LEU A C 1
ATOM 2999 O O . LEU A 1 401 ? -4.276 -23.564 4.131 1.00 98.62 401 LEU A O 1
ATOM 3003 N N . VAL A 1 402 ? -5.626 -24.336 5.745 1.00 98.75 402 VAL A N 1
ATOM 3004 C CA . VAL A 1 402 ? -5.398 -25.757 5.427 1.00 98.75 402 VAL A CA 1
ATOM 3005 C C . VAL A 1 402 ? -5.810 -26.076 3.990 1.00 98.75 402 VAL A C 1
ATOM 3007 O O . VAL A 1 402 ? -5.038 -26.693 3.255 1.00 98.75 402 VAL A O 1
ATOM 3010 N N . GLU A 1 403 ? -6.992 -25.628 3.566 1.00 98.56 403 GLU A N 1
ATOM 3011 C CA . GLU A 1 403 ? -7.504 -25.839 2.209 1.00 98.56 403 GLU A CA 1
ATOM 3012 C C . GLU A 1 403 ? -6.589 -25.202 1.154 1.00 98.56 403 GLU A C 1
ATOM 3014 O O . GLU A 1 403 ? -6.180 -25.882 0.214 1.00 98.56 403 GLU A O 1
ATOM 3019 N N . GLN A 1 404 ? -6.216 -23.929 1.328 1.00 98.50 404 GLN A N 1
ATOM 3020 C CA . GLN A 1 404 ? -5.390 -23.207 0.355 1.00 98.50 404 GLN A CA 1
ATOM 3021 C C . GLN A 1 404 ? -3.940 -23.719 0.312 1.00 98.50 404 GLN A C 1
ATOM 3023 O O . GLN A 1 404 ? -3.365 -23.817 -0.769 1.00 98.50 404 GLN A O 1
ATOM 3028 N N . ILE A 1 405 ? -3.357 -24.112 1.452 1.00 98.75 405 ILE A N 1
ATOM 3029 C CA . ILE A 1 405 ? -2.023 -24.739 1.501 1.00 98.75 405 ILE A CA 1
ATOM 3030 C C . ILE A 1 405 ? -2.045 -26.108 0.814 1.00 98.75 405 ILE A C 1
ATOM 3032 O O . ILE A 1 405 ? -1.138 -26.433 0.051 1.00 98.75 405 ILE A O 1
ATOM 3036 N N . THR A 1 406 ? -3.088 -26.907 1.041 1.00 98.44 406 THR A N 1
ATOM 3037 C CA . THR A 1 406 ? -3.232 -28.215 0.384 1.00 98.44 406 THR A CA 1
ATOM 3038 C C . THR A 1 406 ? -3.421 -28.056 -1.128 1.00 98.44 406 THR A C 1
ATOM 3040 O O . THR A 1 406 ? -2.881 -28.842 -1.905 1.00 98.44 406 THR A O 1
ATOM 3043 N N . ALA A 1 407 ? -4.143 -27.019 -1.567 1.00 98.00 407 ALA A N 1
ATOM 3044 C CA . ALA A 1 407 ? -4.434 -26.760 -2.978 1.00 98.00 407 ALA A CA 1
ATOM 3045 C C . ALA A 1 407 ? -3.197 -26.429 -3.831 1.00 98.00 407 ALA A C 1
ATOM 3047 O O . ALA A 1 407 ? -3.243 -26.630 -5.042 1.00 98.00 407 ALA A O 1
ATOM 3048 N N . ILE A 1 408 ? -2.110 -25.949 -3.220 1.00 98.19 408 ILE A N 1
ATOM 3049 C CA . ILE A 1 408 ? -0.817 -25.717 -3.887 1.00 98.19 408 ILE A CA 1
ATOM 3050 C C . ILE A 1 408 ? 0.154 -26.892 -3.755 1.00 98.19 408 ILE A C 1
ATOM 3052 O O . ILE A 1 408 ? 1.323 -26.745 -4.096 1.00 98.19 408 ILE A O 1
ATOM 3056 N N . GLY A 1 409 ? -0.288 -28.037 -3.225 1.00 98.06 409 GLY A N 1
ATOM 3057 C CA . GLY A 1 409 ? 0.567 -29.201 -2.970 1.00 98.06 409 GLY A CA 1
ATOM 3058 C C . GLY A 1 409 ? 1.343 -29.152 -1.647 1.00 98.06 409 GLY A C 1
ATOM 3059 O O . GLY A 1 409 ? 2.160 -30.034 -1.393 1.00 98.06 409 GLY A O 1
ATOM 3060 N N . GLY A 1 410 ? 1.096 -28.158 -0.787 1.00 98.19 410 GLY A N 1
ATOM 3061 C CA . GLY A 1 410 ? 1.667 -28.082 0.560 1.00 98.19 410 GLY A CA 1
ATOM 3062 C C . GLY A 1 410 ? 0.977 -29.014 1.565 1.00 98.19 410 GLY A C 1
ATOM 3063 O O . GLY A 1 410 ? -0.015 -29.676 1.256 1.00 98.19 410 GLY A O 1
ATOM 3064 N N . HIS A 1 411 ? 1.488 -29.056 2.801 1.00 98.56 411 HIS A N 1
ATOM 3065 C CA . HIS A 1 411 ? 0.916 -29.877 3.873 1.00 98.56 411 HIS A CA 1
ATOM 3066 C C . HIS A 1 411 ? 0.630 -29.058 5.135 1.00 98.56 411 HIS A C 1
ATOM 3068 O O . HIS A 1 411 ? 1.545 -28.545 5.787 1.00 98.56 411 HIS A O 1
ATOM 3074 N N . ALA A 1 412 ? -0.648 -28.976 5.503 1.00 98.50 412 ALA A N 1
ATOM 3075 C CA . ALA A 1 412 ? -1.088 -28.369 6.748 1.00 98.50 412 ALA A CA 1
ATOM 3076 C C . ALA A 1 412 ? -2.251 -29.147 7.374 1.00 98.50 412 ALA A C 1
ATOM 3078 O O . ALA A 1 412 ? -3.063 -29.748 6.674 1.00 98.50 412 ALA A O 1
ATOM 3079 N N . GLU A 1 413 ? -2.337 -29.106 8.699 1.00 98.50 413 GLU A N 1
ATOM 3080 C CA . GLU A 1 413 ? -3.363 -29.779 9.491 1.00 98.50 413 GLU A CA 1
ATOM 3081 C C . GLU A 1 413 ? -3.928 -28.811 10.533 1.00 98.50 413 GLU A C 1
ATOM 3083 O O . GLU A 1 413 ? -3.183 -28.170 11.279 1.00 98.50 413 GLU A O 1
ATOM 3088 N N . GLU A 1 414 ? -5.253 -28.708 10.612 1.00 98.06 414 GLU A N 1
ATOM 3089 C CA . GLU A 1 414 ? -5.902 -27.977 11.698 1.00 98.06 414 GLU A CA 1
ATOM 3090 C C . GLU A 1 414 ? -5.795 -28.788 13.000 1.00 98.06 414 GLU A C 1
ATOM 3092 O O . GLU A 1 414 ? -6.086 -29.985 13.029 1.00 98.06 414 GLU A O 1
ATOM 3097 N N . ILE A 1 415 ? -5.411 -28.130 14.094 1.00 97.50 415 ILE A N 1
ATOM 3098 C CA . ILE A 1 415 ? -5.364 -28.714 15.440 1.00 97.50 415 ILE A CA 1
ATOM 3099 C C . ILE A 1 415 ? -6.346 -27.993 16.373 1.00 97.50 415 ILE A C 1
ATOM 3101 O O . ILE A 1 415 ? -6.932 -26.966 16.028 1.00 97.50 415 ILE A O 1
ATOM 3105 N N . ALA A 1 416 ? -6.541 -28.521 17.585 1.00 94.31 416 ALA A N 1
ATOM 3106 C CA . ALA A 1 416 ? -7.548 -28.016 18.522 1.00 94.31 416 ALA A CA 1
ATOM 3107 C C . ALA A 1 416 ? -7.456 -26.494 18.750 1.00 94.31 416 ALA A C 1
ATOM 3109 O O . ALA A 1 416 ? -8.476 -25.800 18.708 1.00 94.31 416 ALA A O 1
ATOM 3110 N N . ASP A 1 417 ? -6.245 -25.962 18.914 1.00 93.00 417 ASP A N 1
ATOM 3111 C CA . ASP A 1 417 ? -6.004 -24.551 19.203 1.00 93.00 417 ASP A CA 1
ATOM 3112 C C . ASP A 1 417 ? -5.233 -23.785 18.114 1.00 93.00 417 ASP A C 1
ATOM 3114 O O . ASP A 1 417 ? -4.832 -22.646 18.351 1.00 93.00 417 ASP A O 1
ATOM 3118 N N . GLY A 1 418 ? -5.092 -24.349 16.910 1.00 96.75 418 GLY A N 1
ATOM 3119 C CA . GLY A 1 418 ? -4.442 -23.669 15.790 1.00 96.75 418 GLY A CA 1
ATOM 3120 C C . GLY A 1 418 ? -4.162 -24.540 14.568 1.00 96.75 418 GLY A C 1
ATOM 3121 O O . GLY A 1 418 ? -5.053 -25.254 14.113 1.00 96.75 418 GLY A O 1
ATOM 3122 N N . ILE A 1 419 ? -2.959 -24.445 13.999 1.00 98.50 419 ILE A N 1
ATOM 3123 C CA . ILE A 1 419 ? -2.596 -25.102 12.730 1.00 98.50 419 ILE A CA 1
ATOM 3124 C C . ILE A 1 419 ? -1.150 -25.599 12.757 1.00 98.50 419 ILE A C 1
ATOM 3126 O O . ILE A 1 419 ? -0.254 -24.906 13.234 1.00 98.50 419 ILE A O 1
ATOM 3130 N N . ARG A 1 420 ? -0.910 -26.789 12.209 1.00 98.62 420 ARG A N 1
ATOM 3131 C CA . ARG A 1 420 ? 0.423 -27.334 11.953 1.00 98.62 420 ARG A CA 1
ATOM 3132 C C . ARG A 1 420 ? 0.734 -27.253 10.464 1.00 98.62 420 ARG A C 1
ATOM 3134 O O . ARG A 1 420 ? -0.073 -27.693 9.657 1.00 98.62 420 ARG A O 1
ATOM 3141 N N . ILE A 1 421 ? 1.904 -26.738 10.108 1.00 98.69 421 ILE A N 1
ATOM 3142 C CA . ILE A 1 421 ? 2.400 -26.626 8.731 1.00 98.69 421 ILE A CA 1
ATOM 3143 C C . ILE A 1 421 ? 3.697 -27.430 8.641 1.00 98.69 421 ILE A C 1
ATOM 3145 O O . ILE A 1 421 ? 4.613 -27.236 9.447 1.00 98.69 421 ILE A O 1
ATOM 3149 N N . THR A 1 422 ? 3.764 -28.363 7.693 1.00 98.38 422 THR A N 1
ATOM 3150 C CA . THR A 1 422 ? 4.939 -29.221 7.486 1.00 98.38 422 THR A CA 1
ATOM 3151 C C . THR A 1 422 ? 5.582 -28.905 6.136 1.00 98.38 422 THR A C 1
ATOM 3153 O O . THR A 1 422 ? 4.859 -28.839 5.141 1.00 98.38 422 THR A O 1
ATOM 3156 N N . PRO A 1 423 ? 6.919 -28.756 6.081 1.00 95.75 423 PRO A N 1
ATOM 3157 C CA . PRO A 1 423 ? 7.643 -28.503 4.847 1.00 95.75 423 PRO A CA 1
ATOM 3158 C C . PRO A 1 423 ? 7.369 -29.564 3.789 1.00 95.75 423 PRO A C 1
ATOM 3160 O O . PRO A 1 423 ? 7.404 -30.766 4.069 1.00 95.75 423 PRO A O 1
ATOM 3163 N N . VAL A 1 424 ? 7.165 -29.105 2.562 1.00 97.12 424 VAL A N 1
ATOM 3164 C CA . VAL A 1 424 ? 7.103 -29.939 1.363 1.00 97.12 424 VAL A CA 1
ATOM 3165 C C . VAL A 1 424 ? 8.138 -29.390 0.370 1.00 97.12 424 VAL A C 1
ATOM 3167 O O . VAL A 1 424 ? 8.342 -28.176 0.333 1.00 97.12 424 VAL A O 1
ATOM 3170 N N . PRO A 1 425 ? 8.831 -30.243 -0.408 1.00 94.50 425 PRO A N 1
ATOM 3171 C CA . PRO A 1 425 ? 9.730 -29.777 -1.459 1.00 94.50 425 PRO A CA 1
ATOM 3172 C C . PRO A 1 425 ? 9.034 -28.817 -2.432 1.00 94.50 425 PRO A C 1
ATOM 3174 O O . PRO A 1 425 ? 7.908 -29.067 -2.858 1.00 94.50 425 PRO A O 1
ATOM 3177 N N . LEU A 1 426 ? 9.711 -27.723 -2.788 1.00 94.00 426 LEU A N 1
ATOM 3178 C CA . LEU A 1 426 ? 9.134 -26.674 -3.635 1.00 94.00 426 LEU A CA 1
ATOM 3179 C C . LEU A 1 426 ? 8.736 -27.184 -5.031 1.00 94.00 426 LEU A C 1
ATOM 3181 O O . LEU A 1 426 ? 7.759 -26.715 -5.602 1.00 94.00 426 LEU A O 1
ATOM 3185 N N . ASP A 1 427 ? 9.452 -28.175 -5.563 1.00 94.62 427 ASP A N 1
ATOM 3186 C CA . ASP A 1 427 ? 9.167 -28.823 -6.850 1.00 94.62 427 ASP A CA 1
ATOM 3187 C C . ASP A 1 427 ? 7.909 -29.710 -6.837 1.00 94.62 427 ASP A C 1
ATOM 3189 O O . ASP A 1 427 ? 7.424 -30.105 -7.897 1.00 94.62 427 ASP A O 1
ATOM 3193 N N . ALA A 1 428 ? 7.359 -30.001 -5.656 1.00 96.38 428 ALA A N 1
ATOM 3194 C CA . ALA A 1 428 ? 6.069 -30.661 -5.493 1.00 96.38 428 ALA A CA 1
ATOM 3195 C C . ALA A 1 428 ? 4.896 -29.670 -5.360 1.00 96.38 428 ALA A C 1
ATOM 3197 O O . ALA A 1 428 ? 3.748 -30.107 -5.264 1.00 96.38 428 ALA A O 1
ATOM 3198 N N . MET A 1 429 ? 5.167 -28.359 -5.352 1.00 97.94 429 MET A N 1
ATOM 3199 C CA . MET A 1 429 ? 4.152 -27.313 -5.243 1.00 97.94 429 MET A CA 1
ATOM 3200 C C . MET A 1 429 ? 3.842 -26.659 -6.593 1.00 97.94 429 MET A C 1
ATOM 3202 O O . MET A 1 429 ? 4.647 -26.695 -7.523 1.00 97.94 429 MET A O 1
ATOM 3206 N N . HIS A 1 430 ? 2.669 -26.033 -6.709 1.00 97.94 430 HIS A N 1
ATOM 3207 C CA . HIS A 1 430 ? 2.252 -25.330 -7.925 1.00 97.94 430 HIS A CA 1
ATOM 3208 C C . HIS A 1 430 ? 1.334 -24.139 -7.630 1.00 97.94 430 HIS A C 1
ATOM 3210 O O . HIS A 1 430 ? 0.611 -24.128 -6.634 1.00 97.94 430 HIS A O 1
ATOM 3216 N N . GLY A 1 431 ? 1.318 -23.147 -8.525 1.00 96.50 431 GLY A N 1
ATOM 3217 C CA . GLY A 1 431 ? 0.332 -22.069 -8.473 1.00 96.50 431 GLY A CA 1
ATOM 3218 C C . GLY A 1 431 ? -1.089 -22.577 -8.734 1.00 96.50 431 GLY A C 1
ATOM 3219 O O . GLY A 1 431 ? -1.301 -23.591 -9.405 1.00 96.50 431 GLY A O 1
ATOM 3220 N N . THR A 1 432 ? -2.078 -21.889 -8.168 1.00 97.62 432 THR A N 1
ATOM 3221 C CA . THR A 1 432 ? -3.508 -22.172 -8.365 1.00 97.62 432 THR A CA 1
ATOM 3222 C C . THR A 1 432 ? -4.351 -20.924 -8.086 1.00 97.62 432 THR A C 1
ATOM 3224 O O . THR A 1 432 ? -3.823 -19.874 -7.706 1.00 97.62 432 THR A O 1
ATOM 3227 N N . ILE A 1 433 ? -5.670 -21.025 -8.256 1.00 98.00 433 ILE A N 1
ATOM 3228 C CA . ILE A 1 433 ? -6.603 -19.978 -7.833 1.00 98.00 433 ILE A CA 1
ATOM 3229 C C . ILE A 1 433 ? -6.769 -20.038 -6.312 1.00 98.00 433 ILE A C 1
ATOM 3231 O O . ILE A 1 433 ? -7.355 -20.974 -5.771 1.00 98.00 433 ILE A O 1
ATOM 3235 N N . MET A 1 434 ? -6.291 -18.996 -5.644 1.00 96.81 434 MET A N 1
ATOM 3236 C CA . MET A 1 434 ? -6.421 -18.755 -4.217 1.00 96.81 434 MET A CA 1
ATOM 3237 C C . MET A 1 434 ? -7.759 -18.102 -3.900 1.00 96.81 434 MET A C 1
ATOM 3239 O O . MET A 1 434 ? -8.050 -16.985 -4.337 1.00 96.81 434 MET A O 1
ATOM 3243 N N . GLN A 1 435 ? -8.561 -18.785 -3.098 1.00 97.25 435 GLN A N 1
ATOM 3244 C CA . GLN A 1 435 ? -9.846 -18.287 -2.624 1.00 97.25 435 GLN A CA 1
ATOM 3245 C C . GLN A 1 435 ? -9.618 -17.289 -1.482 1.00 97.25 435 GLN A C 1
ATOM 3247 O O . GLN A 1 435 ? -8.956 -17.602 -0.491 1.00 97.25 435 GLN A O 1
ATOM 3252 N N . SER A 1 436 ? -10.164 -16.075 -1.600 1.00 94.06 436 SER A N 1
ATOM 3253 C CA . SER A 1 436 ? -10.038 -15.067 -0.537 1.00 94.06 436 SER A CA 1
ATOM 3254 C C . SER A 1 436 ? -11.082 -15.213 0.562 1.00 94.06 436 SER A C 1
ATOM 3256 O O . SER A 1 436 ? -10.883 -14.674 1.646 1.00 94.06 436 SER A O 1
ATOM 3258 N N . TYR A 1 437 ? -12.196 -15.913 0.312 1.00 92.88 437 TYR A N 1
ATOM 3259 C CA . TYR A 1 437 ? -13.311 -16.060 1.261 1.00 92.88 437 TYR A CA 1
ATOM 3260 C C . TYR A 1 437 ? -13.855 -14.709 1.775 1.00 92.88 437 TYR A C 1
ATOM 3262 O O . TYR A 1 437 ? -14.317 -14.614 2.911 1.00 92.88 437 TYR A O 1
ATOM 3270 N N . ALA A 1 438 ? -13.755 -13.646 0.960 1.00 86.94 438 ALA A N 1
ATOM 3271 C CA . ALA A 1 438 ? -14.029 -12.258 1.361 1.00 86.94 438 ALA A CA 1
ATOM 3272 C C . ALA A 1 438 ? -13.227 -11.789 2.602 1.00 86.94 438 ALA A C 1
ATOM 3274 O O . ALA A 1 438 ? -13.642 -10.892 3.344 1.00 86.94 438 ALA A O 1
ATOM 3275 N N . ASP A 1 439 ? -12.056 -12.388 2.829 1.00 89.19 439 ASP A N 1
ATOM 3276 C CA . ASP A 1 439 ? -11.128 -12.048 3.897 1.00 89.19 439 ASP A CA 1
ATOM 3277 C C . ASP A 1 439 ? -9.840 -11.446 3.322 1.00 89.19 439 ASP A C 1
ATOM 3279 O O . ASP A 1 439 ? -9.019 -12.119 2.697 1.00 89.19 439 ASP A O 1
ATOM 3283 N N . HIS A 1 440 ? -9.630 -10.160 3.611 1.00 91.25 440 HIS A N 1
ATOM 3284 C CA . HIS A 1 440 ? -8.408 -9.419 3.291 1.00 91.25 440 HIS A CA 1
ATOM 3285 C C . HIS A 1 440 ? -7.108 -10.160 3.625 1.00 91.25 440 HIS A C 1
ATOM 3287 O O . HIS A 1 440 ? -6.156 -10.070 2.856 1.00 91.25 440 HIS A O 1
ATOM 3293 N N . ARG A 1 441 ? -7.054 -10.917 4.728 1.00 95.38 441 ARG A N 1
ATOM 3294 C CA . ARG A 1 441 ? -5.822 -11.605 5.140 1.00 95.38 441 ARG A CA 1
ATOM 3295 C C . ARG A 1 441 ? -5.557 -12.877 4.340 1.00 95.38 441 ARG A C 1
ATOM 3297 O O . ARG A 1 441 ? -4.398 -13.201 4.089 1.00 95.38 441 ARG A O 1
ATOM 3304 N N . MET A 1 442 ? -6.615 -13.558 3.897 1.00 97.81 442 MET A N 1
ATOM 3305 C CA . MET A 1 442 ? -6.505 -14.679 2.957 1.00 97.81 442 MET A CA 1
ATOM 3306 C C . MET A 1 442 ? -6.131 -14.186 1.555 1.00 97.81 442 MET A C 1
ATOM 3308 O O . MET A 1 442 ? -5.318 -14.809 0.878 1.00 97.81 442 MET A O 1
ATOM 3312 N N . ALA A 1 443 ? -6.631 -13.015 1.150 1.00 97.50 443 ALA A N 1
ATOM 3313 C CA . ALA A 1 443 ? -6.218 -12.381 -0.098 1.00 97.50 443 ALA A CA 1
ATOM 3314 C C . ALA A 1 443 ? -4.716 -12.026 -0.096 1.00 97.50 443 ALA A C 1
ATOM 3316 O O . ALA A 1 443 ? -4.005 -12.341 -1.049 1.00 97.50 443 ALA A O 1
ATOM 3317 N N . THR A 1 444 ? -4.198 -11.451 1.001 1.00 97.94 444 THR A N 1
ATOM 3318 C CA . THR A 1 444 ? -2.754 -11.186 1.136 1.00 97.94 444 THR A CA 1
ATOM 3319 C C . THR A 1 444 ? -1.922 -12.463 1.267 1.00 97.94 444 THR A C 1
ATOM 3321 O O . THR A 1 444 ? -0.798 -12.484 0.778 1.00 97.94 444 THR A O 1
ATOM 3324 N N . PHE A 1 445 ? -2.456 -13.535 1.873 1.00 98.50 445 PHE A N 1
ATOM 3325 C CA . PHE A 1 445 ? -1.815 -14.858 1.857 1.00 98.50 445 PHE A CA 1
ATOM 3326 C C . PHE A 1 445 ? -1.598 -15.324 0.411 1.00 98.50 445 PHE A C 1
ATOM 3328 O O . PHE A 1 445 ? -0.472 -15.637 0.039 1.00 98.50 445 PHE A O 1
ATOM 3335 N N . GLY A 1 446 ? -2.635 -15.271 -0.432 1.00 98.31 446 GLY A N 1
ATOM 3336 C CA . GLY A 1 446 ? -2.521 -15.644 -1.844 1.00 98.31 446 GLY A CA 1
ATOM 3337 C C . GLY A 1 446 ? -1.530 -14.773 -2.626 1.00 98.31 446 GLY A C 1
ATOM 3338 O O . GLY A 1 446 ? -0.749 -15.296 -3.417 1.00 98.31 446 GLY A O 1
ATOM 3339 N N . ALA A 1 447 ? -1.494 -13.462 -2.354 1.00 98.19 447 ALA A N 1
ATOM 3340 C CA . ALA A 1 447 ? -0.515 -12.555 -2.958 1.00 98.19 447 ALA A CA 1
ATOM 3341 C C . ALA A 1 447 ? 0.934 -12.923 -2.591 1.00 98.19 447 ALA A C 1
ATOM 3343 O O . ALA A 1 447 ? 1.810 -12.888 -3.452 1.00 98.19 447 ALA A O 1
ATOM 3344 N N . MET A 1 448 ? 1.178 -13.316 -1.336 1.00 98.56 448 MET A N 1
ATOM 3345 C CA . MET A 1 448 ? 2.488 -13.782 -0.873 1.00 98.56 448 MET A CA 1
ATOM 3346 C C . MET A 1 448 ? 2.890 -15.110 -1.520 1.00 98.56 448 MET A C 1
ATOM 3348 O O . MET A 1 448 ? 4.031 -15.235 -1.954 1.00 98.56 448 MET A O 1
ATOM 3352 N N . ILE A 1 449 ? 1.969 -16.077 -1.628 1.00 98.44 449 ILE A N 1
ATOM 3353 C CA . ILE A 1 449 ? 2.243 -17.346 -2.321 1.00 98.44 449 ILE A CA 1
ATOM 3354 C C . ILE A 1 449 ? 2.641 -17.098 -3.783 1.00 98.44 449 ILE A C 1
ATOM 3356 O O . ILE A 1 449 ? 3.587 -17.717 -4.271 1.00 98.44 449 ILE A O 1
ATOM 3360 N N . GLY A 1 450 ? 1.976 -16.159 -4.463 1.00 97.00 450 GLY A N 1
ATOM 3361 C CA . GLY A 1 450 ? 2.268 -15.831 -5.860 1.00 97.00 450 GLY A CA 1
ATOM 3362 C C . GLY A 1 450 ? 3.665 -15.271 -6.119 1.00 97.00 450 GLY A C 1
ATOM 3363 O O . GLY A 1 450 ? 4.159 -15.432 -7.228 1.00 97.00 450 GLY A O 1
ATOM 3364 N N . LEU A 1 451 ? 4.346 -14.720 -5.104 1.00 96.81 451 LEU A N 1
ATOM 3365 C CA . LEU A 1 451 ? 5.751 -14.309 -5.241 1.00 96.81 451 LEU A CA 1
ATOM 3366 C C . LEU A 1 451 ? 6.675 -15.481 -5.572 1.00 96.81 451 LEU A C 1
ATOM 3368 O O . LEU A 1 451 ? 7.722 -15.263 -6.176 1.00 96.81 451 LEU A O 1
ATOM 3372 N N . VAL A 1 452 ? 6.298 -16.688 -5.141 1.00 95.81 452 VAL A N 1
ATOM 3373 C CA . VAL A 1 452 ? 7.095 -17.913 -5.261 1.00 95.81 452 VAL A CA 1
ATOM 3374 C C . VAL A 1 452 ? 6.511 -18.856 -6.312 1.00 95.81 452 VAL A C 1
ATOM 3376 O O . VAL A 1 452 ? 7.249 -19.413 -7.121 1.00 95.81 452 VAL A O 1
ATOM 3379 N N . LEU A 1 453 ? 5.191 -19.062 -6.298 1.00 96.12 453 LEU A N 1
ATOM 3380 C CA . LEU A 1 453 ? 4.518 -20.039 -7.152 1.00 96.12 453 LEU A CA 1
ATOM 3381 C C . LEU A 1 453 ? 3.877 -19.359 -8.363 1.00 96.12 453 LEU A C 1
ATOM 3383 O O . LEU A 1 453 ? 2.799 -18.763 -8.271 1.00 96.12 453 LEU A O 1
ATOM 3387 N N . GLU A 1 454 ? 4.535 -19.500 -9.512 1.00 92.62 454 GLU A N 1
ATOM 3388 C CA . GLU A 1 454 ? 4.044 -19.020 -10.802 1.00 92.62 454 GLU A CA 1
ATOM 3389 C C . GLU A 1 454 ? 2.652 -19.583 -11.137 1.00 92.62 454 GLU A C 1
ATOM 3391 O O . GLU A 1 454 ? 2.331 -20.736 -10.847 1.00 92.62 454 GLU A O 1
ATOM 3396 N N . GLY A 1 455 ? 1.805 -18.743 -11.741 1.00 88.00 455 GLY A N 1
ATOM 3397 C CA . GLY A 1 455 ? 0.424 -19.092 -12.087 1.00 88.00 455 GLY A CA 1
ATOM 3398 C C . GLY A 1 455 ? -0.581 -18.945 -10.939 1.00 88.00 455 GLY A C 1
ATOM 3399 O O . GLY A 1 455 ? -1.755 -19.261 -11.120 1.00 88.00 455 GLY A O 1
ATOM 3400 N N . THR A 1 456 ? -0.160 -18.449 -9.770 1.00 97.50 456 THR A N 1
ATOM 3401 C CA . THR A 1 456 ? -1.081 -18.142 -8.668 1.00 97.50 456 THR A CA 1
ATOM 3402 C C . THR A 1 456 ? -1.976 -16.949 -9.012 1.00 97.50 456 THR A C 1
ATOM 3404 O O . THR A 1 456 ? -1.509 -15.886 -9.422 1.00 97.50 456 THR A O 1
ATOM 3407 N N . GLN A 1 457 ? -3.281 -17.097 -8.794 1.00 97.25 457 GLN A N 1
ATOM 3408 C CA . GLN A 1 457 ? -4.265 -16.025 -8.966 1.00 97.25 457 GLN A CA 1
ATOM 3409 C C . GLN A 1 457 ? -5.064 -15.863 -7.676 1.00 97.25 457 GLN A C 1
ATOM 3411 O O . GLN A 1 457 ? -5.416 -16.857 -7.060 1.00 97.25 457 GLN A O 1
ATOM 3416 N N . VAL A 1 458 ? -5.386 -14.642 -7.256 1.00 97.75 458 VAL A N 1
ATOM 3417 C CA . VAL A 1 458 ? -6.218 -14.388 -6.071 1.00 97.75 458 VAL A CA 1
ATOM 3418 C C . VAL A 1 458 ? -7.621 -13.995 -6.502 1.00 97.75 458 VAL A C 1
ATOM 3420 O O . VAL A 1 458 ? -7.813 -13.015 -7.225 1.00 97.75 458 VAL A O 1
ATOM 3423 N N . GLU A 1 459 ? -8.615 -14.732 -6.024 1.00 96.69 459 GLU A N 1
ATOM 3424 C CA . GLU A 1 459 ? -10.016 -14.377 -6.195 1.00 96.69 459 GLU A CA 1
ATOM 3425 C C . GLU A 1 459 ? -10.364 -13.140 -5.359 1.00 96.69 459 GLU A C 1
ATOM 3427 O O . GLU A 1 459 ? -10.188 -13.123 -4.141 1.00 96.69 459 GLU A O 1
ATOM 3432 N N . ASN A 1 460 ? -10.919 -12.114 -6.005 1.00 90.94 460 ASN A N 1
ATOM 3433 C CA . ASN A 1 460 ? -11.421 -10.899 -5.371 1.00 90.94 460 ASN A CA 1
ATOM 3434 C C . ASN A 1 460 ? -10.378 -10.182 -4.491 1.00 90.94 460 ASN A C 1
ATOM 3436 O O . ASN A 1 460 ? -10.625 -9.892 -3.318 1.00 90.94 460 ASN A O 1
ATOM 3440 N N . ILE A 1 461 ? -9.218 -9.836 -5.066 1.00 94.12 461 ILE A N 1
ATOM 3441 C CA . ILE A 1 461 ? -8.168 -9.078 -4.356 1.00 94.12 461 ILE A CA 1
ATOM 3442 C C . ILE A 1 461 ? -8.690 -7.768 -3.740 1.00 94.12 461 ILE A C 1
ATOM 3444 O O . ILE A 1 461 ? -8.195 -7.330 -2.708 1.00 94.12 461 ILE A O 1
ATOM 3448 N N . ALA A 1 462 ? -9.750 -7.179 -4.308 1.00 88.12 462 ALA A N 1
ATOM 3449 C CA . ALA A 1 462 ? -10.392 -5.966 -3.804 1.00 88.12 462 ALA A CA 1
ATOM 3450 C C . ALA A 1 462 ? -10.920 -6.099 -2.362 1.00 88.12 462 ALA A C 1
ATOM 3452 O O . ALA A 1 462 ? -11.134 -5.084 -1.692 1.00 88.12 462 ALA A O 1
ATOM 3453 N N . THR A 1 463 ? -11.080 -7.319 -1.835 1.00 87.19 463 THR A N 1
ATOM 3454 C CA . THR A 1 463 ? -11.433 -7.538 -0.427 1.00 87.19 463 THR A CA 1
ATOM 3455 C C . THR A 1 463 ? -10.390 -6.987 0.556 1.00 87.19 463 THR A C 1
ATOM 3457 O O . THR A 1 463 ? -10.724 -6.769 1.723 1.00 87.19 463 THR A O 1
ATOM 3460 N N . THR A 1 464 ? -9.154 -6.704 0.117 1.00 89.81 464 THR A N 1
ATOM 3461 C CA . THR A 1 464 ? -8.141 -6.013 0.936 1.00 89.81 464 THR A CA 1
ATOM 3462 C C . THR A 1 464 ? -8.551 -4.592 1.313 1.00 89.81 464 THR A C 1
ATOM 3464 O O . THR A 1 464 ? -8.102 -4.085 2.341 1.00 89.81 464 THR A O 1
ATOM 3467 N N . SER A 1 465 ? -9.467 -3.967 0.563 1.00 83.81 465 SER A N 1
ATOM 3468 C CA . SER A 1 465 ? -9.974 -2.613 0.833 1.00 83.81 465 SER A CA 1
ATOM 3469 C C . SER A 1 465 ? -10.617 -2.424 2.204 1.00 83.81 465 SER A C 1
ATOM 3471 O O . SER A 1 465 ? -10.730 -1.296 2.681 1.00 83.81 465 SER A O 1
ATOM 3473 N N . LYS A 1 466 ? -10.952 -3.520 2.892 1.00 79.75 466 LYS A N 1
ATOM 3474 C CA . LYS A 1 466 ? -11.393 -3.501 4.288 1.00 79.75 466 LYS A CA 1
ATOM 3475 C C . LYS A 1 466 ? -10.398 -2.811 5.230 1.00 79.75 466 LYS A C 1
ATOM 3477 O O . LYS A 1 466 ? -10.824 -2.175 6.194 1.00 79.75 466 LYS A O 1
ATOM 3482 N N . THR A 1 467 ? -9.097 -2.979 5.001 1.00 82.88 467 THR A N 1
ATOM 3483 C CA . THR A 1 467 ? -8.037 -2.413 5.858 1.00 82.88 467 THR A CA 1
ATOM 3484 C C . THR A 1 467 ? -6.929 -1.720 5.072 1.00 82.88 467 THR A C 1
ATOM 3486 O O . THR A 1 467 ? -6.204 -0.920 5.652 1.00 82.88 467 THR A O 1
ATOM 3489 N N . MET A 1 468 ? -6.808 -1.992 3.771 1.00 88.94 468 MET A N 1
ATOM 3490 C CA . MET A 1 468 ? -5.787 -1.425 2.894 1.00 88.94 468 MET A CA 1
ATOM 3491 C C . MET A 1 468 ? -6.301 -1.338 1.438 1.00 88.94 468 MET A C 1
ATOM 3493 O O . MET A 1 468 ? -5.999 -2.209 0.613 1.00 88.94 468 MET A O 1
ATOM 3497 N N . PRO A 1 469 ? -7.107 -0.307 1.104 1.00 83.06 469 PRO A N 1
ATOM 3498 C CA . PRO A 1 469 ? -7.619 -0.055 -0.254 1.00 83.06 469 PRO A CA 1
ATOM 3499 C C . PRO A 1 469 ? -6.557 -0.061 -1.356 1.00 83.06 469 PRO A C 1
ATOM 3501 O O . PRO A 1 469 ? -6.788 -0.583 -2.441 1.00 83.06 469 PRO A O 1
ATOM 3504 N N . GLN A 1 470 ? -5.376 0.461 -1.054 1.00 85.25 470 GLN A N 1
ATOM 3505 C CA . GLN A 1 470 ? -4.243 0.609 -1.964 1.00 85.25 470 GLN A CA 1
ATOM 3506 C C . GLN A 1 470 ? -3.318 -0.617 -2.011 1.00 85.25 470 GLN A C 1
ATOM 3508 O O . GLN A 1 470 ? -2.207 -0.504 -2.520 1.00 85.25 470 GLN A O 1
ATOM 3513 N N . PHE A 1 471 ? -3.723 -1.776 -1.473 1.00 92.69 471 PHE A N 1
ATOM 3514 C CA . PHE A 1 471 ? -2.838 -2.946 -1.371 1.00 92.69 471 PHE A CA 1
ATOM 3515 C C . PHE A 1 471 ? -2.180 -3.314 -2.704 1.00 92.69 471 PHE A C 1
ATOM 3517 O O . PHE A 1 471 ? -0.964 -3.452 -2.750 1.00 92.69 471 PHE A O 1
ATOM 3524 N N . VAL A 1 472 ? -2.966 -3.430 -3.782 1.00 88.69 472 VAL A N 1
ATOM 3525 C CA . VAL A 1 472 ? -2.455 -3.823 -5.107 1.00 88.69 472 VAL A CA 1
ATOM 3526 C C . VAL A 1 472 ? -1.392 -2.842 -5.599 1.00 88.69 472 VAL A C 1
ATOM 3528 O O . VAL A 1 472 ? -0.336 -3.278 -6.047 1.00 88.69 472 VAL A O 1
ATOM 3531 N N . GLN A 1 473 ? -1.637 -1.536 -5.446 1.00 83.06 473 GLN A N 1
ATOM 3532 C CA . GLN A 1 473 ? -0.680 -0.500 -5.831 1.00 83.06 473 GLN A CA 1
ATOM 3533 C C . GLN A 1 473 ? 0.611 -0.608 -5.014 1.00 83.06 473 GLN A C 1
ATOM 3535 O O . GLN A 1 473 ? 1.690 -0.681 -5.589 1.00 83.06 473 GLN A O 1
ATOM 3540 N N . LEU A 1 474 ? 0.511 -0.683 -3.682 1.00 86.81 474 LEU A N 1
ATOM 3541 C CA . LEU A 1 474 ? 1.681 -0.806 -2.806 1.00 86.81 474 LEU A CA 1
ATOM 3542 C C . LEU A 1 474 ? 2.476 -2.090 -3.081 1.00 86.81 474 LEU A C 1
ATOM 3544 O O . LEU A 1 474 ? 3.702 -2.092 -2.995 1.00 86.81 474 LEU A O 1
ATOM 3548 N N . TRP A 1 475 ? 1.785 -3.186 -3.403 1.00 93.88 475 TRP A N 1
ATOM 3549 C CA . TRP A 1 475 ? 2.405 -4.467 -3.732 1.00 93.88 475 TRP A CA 1
ATOM 3550 C C . TRP A 1 475 ? 3.190 -4.385 -5.040 1.00 93.88 475 TRP A C 1
ATOM 3552 O O . TRP A 1 475 ? 4.334 -4.825 -5.097 1.00 93.88 475 TRP A O 1
ATOM 3562 N N . GLN A 1 476 ? 2.606 -3.775 -6.072 1.00 85.75 476 GLN A N 1
ATOM 3563 C CA . GLN A 1 476 ? 3.271 -3.546 -7.354 1.00 85.75 476 GLN A CA 1
ATOM 3564 C C . GLN A 1 476 ? 4.453 -2.581 -7.216 1.00 85.75 476 GLN A C 1
ATOM 3566 O O . GLN A 1 476 ? 5.540 -2.891 -7.698 1.00 85.75 476 GLN A O 1
ATOM 3571 N N . ASP A 1 477 ? 4.280 -1.469 -6.497 1.00 81.38 477 ASP A N 1
ATOM 3572 C CA . ASP A 1 477 ? 5.343 -0.492 -6.232 1.00 81.38 477 ASP A CA 1
ATOM 3573 C C . ASP A 1 477 ? 6.544 -1.147 -5.529 1.00 81.38 477 ASP A C 1
ATOM 3575 O O . ASP A 1 477 ? 7.694 -0.932 -5.916 1.00 81.38 477 ASP A O 1
ATOM 3579 N N . MET A 1 478 ? 6.286 -1.997 -4.526 1.00 88.94 478 MET A N 1
ATOM 3580 C CA . MET A 1 478 ? 7.330 -2.745 -3.818 1.00 88.94 478 MET A CA 1
ATOM 3581 C C . MET A 1 478 ? 8.137 -3.644 -4.765 1.00 88.94 478 MET A C 1
ATOM 3583 O O . MET A 1 478 ? 9.353 -3.758 -4.617 1.00 88.94 478 MET A O 1
ATOM 3587 N N . LEU A 1 479 ? 7.475 -4.284 -5.729 1.00 84.25 479 LEU A N 1
ATOM 3588 C CA . LEU A 1 479 ? 8.119 -5.190 -6.682 1.00 84.25 479 LEU A CA 1
ATOM 3589 C C . LEU A 1 479 ? 8.922 -4.450 -7.761 1.00 84.25 479 LEU A C 1
ATOM 3591 O O . LEU A 1 479 ? 9.818 -5.042 -8.355 1.00 84.25 479 LEU A O 1
ATOM 3595 N N . GLN A 1 480 ? 8.638 -3.167 -7.998 1.00 71.00 480 GLN A N 1
ATOM 3596 C CA . GLN A 1 480 ? 9.305 -2.358 -9.024 1.00 71.00 480 GLN A CA 1
ATOM 3597 C C . GLN A 1 480 ? 10.595 -1.656 -8.538 1.00 71.00 480 GLN A C 1
ATOM 3599 O O . GLN A 1 480 ? 11.426 -1.303 -9.375 1.00 71.00 480 GLN A O 1
ATOM 3604 N N . GLY A 1 481 ? 10.817 -1.497 -7.225 1.00 54.09 481 GLY A N 1
ATOM 3605 C CA . GLY A 1 481 ? 12.103 -1.087 -6.625 1.00 54.09 481 GLY A CA 1
ATOM 3606 C C . GLY A 1 481 ? 12.424 0.426 -6.535 1.00 54.09 481 GLY A C 1
ATOM 3607 O O . GLY A 1 481 ? 11.655 1.292 -6.940 1.00 54.09 481 GLY A O 1
ATOM 3608 N N . ASP A 1 482 ? 13.604 0.745 -5.983 1.00 45.38 482 ASP A N 1
ATOM 3609 C CA . ASP A 1 482 ? 14.067 2.057 -5.464 1.00 45.38 482 ASP A CA 1
ATOM 3610 C C . ASP A 1 482 ? 14.256 3.228 -6.469 1.00 45.38 482 ASP A C 1
ATOM 3612 O O . ASP A 1 482 ? 14.615 4.337 -6.057 1.00 45.38 482 ASP A O 1
ATOM 3616 N N . TRP A 1 483 ? 13.992 3.063 -7.775 1.00 53.25 483 TRP A N 1
ATOM 3617 C CA . TRP A 1 483 ? 13.928 4.214 -8.709 1.00 53.25 483 TRP A CA 1
ATOM 3618 C C . TRP A 1 483 ? 12.808 5.186 -8.309 1.00 53.25 483 TRP A C 1
ATOM 3620 O O . TRP A 1 483 ? 12.907 6.399 -8.520 1.00 53.25 483 TRP A O 1
ATOM 3630 N N . VAL A 1 484 ? 11.803 4.651 -7.613 1.00 51.66 484 VAL A N 1
ATOM 3631 C CA . VAL A 1 484 ? 10.750 5.393 -6.934 1.00 51.66 484 VAL A CA 1
ATOM 3632 C C . VAL A 1 484 ? 11.332 6.388 -5.926 1.00 51.66 484 VAL A C 1
ATOM 3634 O O . VAL A 1 484 ? 10.772 7.451 -5.786 1.00 51.66 484 VAL A O 1
ATOM 3637 N N . THR A 1 485 ? 12.480 6.199 -5.273 1.00 48.16 485 THR A N 1
ATOM 3638 C CA . THR A 1 485 ? 12.919 7.163 -4.237 1.00 48.16 485 THR A CA 1
ATOM 3639 C C . THR A 1 485 ? 13.455 8.492 -4.808 1.00 48.16 485 THR A C 1
ATOM 3641 O O . THR A 1 485 ? 13.313 9.540 -4.169 1.00 48.16 485 THR A O 1
ATOM 3644 N N . ALA A 1 486 ? 14.046 8.490 -6.010 1.00 50.19 486 ALA A N 1
ATOM 3645 C CA . ALA A 1 486 ? 14.466 9.714 -6.711 1.00 50.19 486 ALA A CA 1
ATOM 3646 C C . ALA A 1 486 ? 13.309 10.335 -7.511 1.00 50.19 486 ALA A C 1
ATOM 3648 O O . ALA A 1 486 ? 13.108 11.548 -7.482 1.00 50.19 486 ALA A O 1
ATOM 3649 N N . VAL A 1 487 ? 12.502 9.489 -8.155 1.00 59.72 487 VAL A N 1
ATOM 3650 C CA . VAL A 1 487 ? 11.356 9.894 -8.975 1.00 59.72 487 VAL A CA 1
ATOM 3651 C C . VAL A 1 487 ? 10.129 10.275 -8.129 1.00 59.72 487 VAL A C 1
ATOM 3653 O O . VAL A 1 487 ? 9.440 11.225 -8.470 1.00 59.72 487 VAL A O 1
ATOM 3656 N N . ALA A 1 488 ? 9.879 9.643 -6.981 1.00 55.09 488 ALA A N 1
ATOM 3657 C CA . ALA A 1 488 ? 8.779 9.981 -6.059 1.00 55.09 488 ALA A CA 1
ATOM 3658 C C . ALA A 1 488 ? 9.025 11.253 -5.249 1.00 55.09 488 ALA A C 1
ATOM 3660 O O . ALA A 1 488 ? 8.085 11.824 -4.709 1.00 55.09 488 ALA A O 1
ATOM 3661 N N . LYS A 1 489 ? 10.275 11.725 -5.172 1.00 60.78 489 LYS A N 1
ATOM 3662 C CA . LYS A 1 489 ? 10.576 13.077 -4.676 1.00 60.78 489 LYS A CA 1
ATOM 3663 C C . LYS A 1 489 ? 10.380 14.145 -5.752 1.00 60.78 489 LYS A C 1
ATOM 3665 O O . LYS A 1 489 ? 10.392 15.330 -5.427 1.00 60.78 489 LYS A O 1
ATOM 3670 N N . SER A 1 490 ? 10.237 13.742 -7.015 1.00 73.56 490 SER A N 1
ATOM 3671 C CA . SER A 1 490 ? 9.971 14.659 -8.114 1.00 73.56 490 SER A CA 1
ATOM 3672 C C . SER A 1 490 ? 8.503 15.092 -8.087 1.00 73.56 490 SER A C 1
ATOM 3674 O O . SER A 1 490 ? 7.625 14.252 -7.865 1.00 73.56 490 SER A O 1
ATOM 3676 N N . PRO A 1 491 ? 8.191 16.367 -8.383 1.00 82.56 491 PRO A N 1
ATOM 3677 C CA . PRO A 1 491 ? 6.804 16.798 -8.573 1.00 82.56 491 PRO A CA 1
ATOM 3678 C C . PRO A 1 491 ? 6.086 16.018 -9.692 1.00 82.56 491 PRO A C 1
ATOM 3680 O O . PRO A 1 491 ? 4.859 15.998 -9.730 1.00 82.56 491 PRO A O 1
ATOM 3683 N N . TRP A 1 492 ? 6.831 15.325 -10.561 1.00 87.44 492 TRP A N 1
ATOM 3684 C CA . TRP A 1 492 ? 6.329 14.581 -11.720 1.00 87.44 492 TRP A CA 1
ATOM 3685 C C . TRP A 1 492 ? 6.020 13.095 -11.444 1.00 87.44 492 TRP A C 1
ATOM 3687 O O . TRP A 1 492 ? 5.769 12.339 -12.380 1.00 87.44 492 TRP A O 1
ATOM 3697 N N . HIS A 1 493 ? 6.046 12.640 -10.184 1.00 79.25 493 HIS A N 1
ATOM 3698 C CA . HIS A 1 493 ? 5.913 11.213 -9.838 1.00 79.25 493 HIS A CA 1
ATOM 3699 C C . HIS A 1 493 ? 4.609 10.535 -10.317 1.00 79.25 493 HIS A C 1
ATOM 3701 O O . HIS A 1 493 ? 4.637 9.410 -10.814 1.00 79.25 493 HIS A O 1
ATOM 3707 N N . GLU A 1 494 ? 3.465 11.214 -10.216 1.00 80.94 494 GLU A N 1
ATOM 3708 C CA . GLU A 1 494 ? 2.187 10.699 -10.719 1.00 80.94 494 GLU A CA 1
ATOM 3709 C C . GLU A 1 494 ? 2.152 10.701 -12.249 1.00 80.94 494 GLU A C 1
ATOM 3711 O O . GLU A 1 494 ? 1.537 9.828 -12.859 1.00 80.94 494 GLU A O 1
ATOM 3716 N N . ASP A 1 495 ? 2.838 11.656 -12.883 1.00 93.19 495 ASP A N 1
ATOM 3717 C CA . ASP A 1 495 ? 2.880 11.773 -14.340 1.00 93.19 495 ASP A CA 1
ATOM 3718 C C . ASP A 1 495 ? 3.712 10.645 -14.964 1.00 93.19 495 ASP A C 1
ATOM 3720 O O . ASP A 1 495 ? 3.302 10.062 -15.963 1.00 93.19 495 ASP A O 1
ATOM 3724 N N . ILE A 1 496 ? 4.828 10.245 -14.351 1.00 90.31 496 ILE A N 1
ATOM 3725 C CA . ILE A 1 496 ? 5.625 9.104 -14.837 1.00 90.31 496 ILE A CA 1
ATOM 3726 C C . ILE A 1 496 ? 4.964 7.753 -14.570 1.00 90.31 496 ILE A C 1
ATOM 3728 O O . ILE A 1 496 ? 5.045 6.864 -15.415 1.00 90.31 496 ILE A O 1
ATOM 3732 N N . ARG A 1 497 ? 4.224 7.604 -13.465 1.00 83.94 497 ARG A N 1
ATOM 3733 C CA . ARG A 1 497 ? 3.360 6.431 -13.243 1.00 83.94 497 ARG A CA 1
ATOM 3734 C C . ARG A 1 497 ? 2.249 6.338 -14.281 1.00 83.94 497 ARG A C 1
ATOM 3736 O O . ARG A 1 497 ? 1.940 5.250 -14.766 1.00 83.94 497 ARG A O 1
ATOM 3743 N N . LEU A 1 498 ? 1.652 7.471 -14.641 1.00 90.94 498 LEU A N 1
ATOM 3744 C CA . LEU A 1 498 ? 0.694 7.531 -15.737 1.00 90.94 498 LEU A CA 1
ATOM 3745 C C . LEU A 1 498 ? 1.368 7.173 -17.068 1.00 90.94 498 LEU A C 1
ATOM 3747 O O . LEU A 1 498 ? 0.865 6.297 -17.760 1.00 90.94 498 LEU A O 1
ATOM 3751 N N . ALA A 1 499 ? 2.533 7.743 -17.384 1.00 95.56 499 ALA A N 1
ATOM 3752 C CA . ALA A 1 499 ? 3.276 7.436 -18.608 1.00 95.56 499 ALA A CA 1
ATOM 3753 C C . ALA A 1 499 ? 3.637 5.946 -18.737 1.00 95.56 499 ALA A C 1
ATOM 3755 O O . ALA A 1 499 ? 3.539 5.397 -19.830 1.00 95.56 499 ALA A O 1
ATOM 3756 N N . MET A 1 500 ? 3.980 5.269 -17.634 1.00 91.56 500 MET A N 1
ATOM 3757 C CA . MET A 1 500 ? 4.187 3.812 -17.616 1.00 91.56 500 MET A CA 1
ATOM 3758 C C . MET A 1 500 ? 2.926 3.050 -18.037 1.00 91.56 500 MET A C 1
ATOM 3760 O O . MET A 1 500 ? 3.008 2.166 -18.881 1.00 91.56 500 MET A O 1
ATOM 3764 N N . ARG A 1 501 ? 1.752 3.429 -17.519 1.00 91.50 501 ARG A N 1
ATOM 3765 C CA . ARG A 1 501 ? 0.475 2.800 -17.903 1.00 91.50 501 ARG A CA 1
ATOM 3766 C C . ARG A 1 501 ? 0.068 3.115 -19.341 1.00 91.50 501 ARG A C 1
ATOM 3768 O O . ARG A 1 501 ? -0.501 2.260 -20.013 1.00 91.50 501 ARG A O 1
ATOM 3775 N N . LEU A 1 502 ? 0.363 4.324 -19.824 1.00 95.94 502 LEU A N 1
ATOM 3776 C CA . LEU A 1 502 ? 0.178 4.680 -21.233 1.00 95.94 502 LEU A CA 1
ATOM 3777 C C . LEU A 1 502 ? 1.069 3.811 -22.132 1.00 95.94 502 LEU A C 1
ATOM 3779 O O . LEU A 1 502 ? 0.590 3.308 -23.145 1.00 95.94 502 LEU A O 1
ATOM 3783 N N . ALA A 1 503 ? 2.323 3.584 -21.731 1.00 96.06 503 ALA A N 1
ATOM 3784 C CA . ALA A 1 503 ? 3.236 2.676 -22.418 1.00 96.06 503 ALA A CA 1
ATOM 3785 C C . ALA A 1 503 ? 2.749 1.217 -22.367 1.00 96.06 503 ALA A C 1
ATOM 3787 O O . ALA A 1 503 ? 2.786 0.546 -23.388 1.00 96.06 503 ALA A O 1
ATOM 3788 N N . ASP A 1 504 ? 2.213 0.736 -21.239 1.00 90.31 504 ASP A N 1
ATOM 3789 C CA . ASP A 1 504 ? 1.623 -0.611 -21.147 1.00 90.31 504 ASP A CA 1
ATOM 3790 C C . ASP A 1 504 ? 0.454 -0.792 -22.130 1.00 90.31 504 ASP A C 1
ATOM 3792 O O . ASP A 1 504 ? 0.346 -1.817 -22.806 1.00 90.31 504 ASP A O 1
ATOM 3796 N N . ALA A 1 505 ? -0.419 0.216 -22.233 1.00 87.00 505 ALA A N 1
ATOM 3797 C CA . ALA A 1 505 ? -1.534 0.203 -23.175 1.00 87.00 505 ALA A CA 1
ATOM 3798 C C . ALA A 1 505 ? -1.055 0.239 -24.634 1.00 87.00 505 ALA A C 1
ATOM 3800 O O . ALA A 1 505 ? -1.617 -0.459 -25.481 1.00 87.00 505 ALA A O 1
ATOM 3801 N N . ALA A 1 506 ? -0.014 1.025 -24.920 1.00 95.56 506 ALA A N 1
ATOM 3802 C CA . ALA A 1 506 ? 0.602 1.089 -26.237 1.00 95.56 506 ALA A CA 1
ATOM 3803 C C . ALA A 1 506 ? 1.252 -0.242 -26.623 1.00 95.56 506 ALA A C 1
ATOM 3805 O O . ALA A 1 506 ? 0.917 -0.792 -27.669 1.00 95.56 506 ALA A O 1
ATOM 3806 N N . ASP A 1 507 ? 2.098 -0.802 -25.754 1.00 93.81 507 ASP A N 1
ATOM 3807 C CA . ASP A 1 507 ? 2.809 -2.064 -25.972 1.00 93.81 507 ASP A CA 1
ATOM 3808 C C . ASP A 1 507 ? 1.840 -3.212 -26.277 1.00 93.81 507 ASP A C 1
ATOM 3810 O O . ASP A 1 507 ? 2.099 -4.018 -27.174 1.00 93.81 507 ASP A O 1
ATOM 3814 N N . ALA A 1 508 ? 0.702 -3.273 -25.576 1.00 89.00 508 ALA A N 1
ATOM 3815 C CA . ALA A 1 508 ? -0.323 -4.288 -25.806 1.00 89.00 508 ALA A CA 1
ATOM 3816 C C . ALA A 1 508 ? -0.905 -4.228 -27.230 1.00 89.00 508 ALA A C 1
ATOM 3818 O O . ALA A 1 508 ? -1.169 -5.269 -27.835 1.00 89.00 508 ALA A O 1
ATOM 3819 N N . ILE A 1 509 ? -1.096 -3.025 -27.780 1.00 92.44 509 ILE A N 1
ATOM 3820 C CA . ILE A 1 509 ? -1.662 -2.818 -29.120 1.00 92.44 509 ILE A CA 1
ATOM 3821 C C . ILE A 1 509 ? -0.588 -3.015 -30.189 1.00 92.44 509 ILE A C 1
ATOM 3823 O O . ILE A 1 509 ? -0.782 -3.794 -31.127 1.00 92.44 509 ILE A O 1
ATOM 3827 N N . THR A 1 510 ? 0.549 -2.333 -30.048 1.00 94.62 510 THR A N 1
ATOM 3828 C CA . THR A 1 510 ? 1.628 -2.338 -31.041 1.00 94.62 510 THR A CA 1
ATOM 3829 C C . THR A 1 510 ? 2.236 -3.728 -31.190 1.00 94.62 510 THR A C 1
ATOM 3831 O O . THR A 1 510 ? 2.446 -4.170 -32.318 1.00 94.62 510 THR A O 1
ATOM 3834 N N . THR A 1 511 ? 2.419 -4.476 -30.098 1.00 91.50 511 THR A N 1
ATOM 3835 C CA . THR A 1 511 ? 2.913 -5.863 -30.145 1.00 91.50 511 THR A CA 1
ATOM 3836 C C . THR A 1 511 ? 1.902 -6.809 -30.787 1.00 91.50 511 THR A C 1
ATOM 3838 O O . THR A 1 511 ? 2.282 -7.657 -31.589 1.00 91.50 511 THR A O 1
ATOM 3841 N N . ALA A 1 512 ? 0.605 -6.656 -30.495 1.00 89.06 512 ALA A N 1
ATOM 3842 C CA . ALA A 1 512 ? -0.433 -7.510 -31.075 1.00 89.06 512 ALA A CA 1
ATOM 3843 C C . ALA A 1 512 ? -0.607 -7.306 -32.591 1.00 89.06 512 ALA A C 1
ATOM 3845 O O . ALA A 1 512 ? -1.006 -8.234 -33.296 1.00 89.06 512 ALA A O 1
ATOM 3846 N N . ARG A 1 513 ? -0.333 -6.096 -33.097 1.00 92.62 513 ARG A N 1
ATOM 3847 C CA . ARG A 1 513 ? -0.400 -5.768 -34.531 1.00 92.62 513 ARG A CA 1
ATOM 3848 C C . ARG A 1 513 ? 0.928 -5.983 -35.268 1.00 92.62 513 ARG A C 1
ATOM 3850 O O . ARG A 1 513 ? 0.918 -6.084 -36.495 1.00 92.62 513 ARG A O 1
ATOM 3857 N N . PHE A 1 514 ? 2.052 -6.104 -34.560 1.00 92.81 514 PHE A N 1
ATOM 3858 C CA . PHE A 1 514 ? 3.361 -6.295 -35.184 1.00 92.81 514 PHE A CA 1
ATOM 3859 C C . PHE A 1 514 ? 3.408 -7.635 -35.931 1.00 92.81 514 PHE A C 1
ATOM 3861 O O . PHE A 1 514 ? 3.010 -8.672 -35.404 1.00 92.81 514 PHE A O 1
ATOM 3868 N N . ALA A 1 515 ? 3.865 -7.608 -37.187 1.00 88.75 515 ALA A N 1
ATOM 3869 C CA . ALA A 1 515 ? 3.856 -8.750 -38.110 1.00 88.75 515 ALA A CA 1
ATOM 3870 C C . ALA A 1 515 ? 2.464 -9.349 -38.434 1.00 88.75 515 ALA A C 1
ATOM 3872 O O . ALA A 1 515 ? 2.385 -10.448 -38.993 1.00 88.75 515 ALA A O 1
ATOM 3873 N N . ALA A 1 516 ? 1.363 -8.650 -38.128 1.00 86.38 516 ALA A N 1
ATOM 3874 C CA . ALA A 1 516 ? 0.023 -9.116 -38.470 1.00 86.38 516 ALA A CA 1
ATOM 3875 C C . ALA A 1 516 ? -0.173 -9.189 -39.996 1.00 86.38 516 ALA A C 1
ATOM 3877 O O . ALA A 1 516 ? 0.140 -8.254 -40.732 1.00 86.38 516 ALA A O 1
ATOM 3878 N N . LEU A 1 517 ? -0.732 -10.305 -40.480 1.00 80.94 517 LEU A N 1
ATOM 3879 C CA . LEU A 1 517 ? -0.979 -10.527 -41.915 1.00 80.94 517 LEU A CA 1
ATOM 3880 C C . LEU A 1 517 ? -2.016 -9.560 -42.505 1.00 80.94 517 LEU A C 1
ATOM 3882 O O . LEU A 1 517 ? -2.048 -9.358 -43.717 1.00 80.94 517 LEU A O 1
ATOM 3886 N N . ASP A 1 518 ? -2.874 -9.005 -41.655 1.00 86.44 518 ASP A N 1
ATOM 3887 C CA . ASP A 1 518 ? -3.925 -8.049 -41.986 1.00 86.44 518 ASP A CA 1
ATOM 3888 C C . ASP A 1 518 ? -3.600 -6.629 -41.485 1.00 86.44 518 ASP A C 1
ATOM 3890 O O . ASP A 1 518 ? -4.515 -5.836 -41.257 1.00 86.44 518 ASP A O 1
ATOM 3894 N N . LEU A 1 519 ? -2.315 -6.300 -41.283 1.00 87.00 519 LEU A N 1
ATOM 3895 C CA . LEU A 1 519 ? -1.884 -4.933 -40.981 1.00 87.00 519 LEU A CA 1
ATOM 3896 C C . LEU A 1 519 ? -2.275 -4.003 -42.137 1.00 87.00 519 LEU A C 1
ATOM 3898 O O . LEU A 1 519 ? -1.879 -4.224 -43.285 1.00 87.00 519 LEU A O 1
ATOM 3902 N N . HIS A 1 520 ? -3.056 -2.965 -41.841 1.00 87.06 520 HIS A N 1
ATOM 3903 C CA . HIS A 1 520 ? -3.501 -2.004 -42.848 1.00 87.06 520 HIS A CA 1
ATOM 3904 C C . HIS A 1 520 ? -2.568 -0.798 -42.836 1.00 87.06 520 HIS A C 1
ATOM 3906 O O . HIS A 1 520 ? -2.436 -0.141 -41.808 1.00 87.06 520 HIS A O 1
ATOM 3912 N N . VAL A 1 521 ? -1.926 -0.518 -43.972 1.00 88.50 521 VAL A N 1
ATOM 3913 C CA . VAL A 1 521 ? -0.947 0.568 -44.125 1.00 88.50 521 VAL A CA 1
ATOM 3914 C C . VAL A 1 521 ? -1.433 1.545 -45.193 1.00 88.50 521 VAL A C 1
ATOM 3916 O O . VAL A 1 521 ? -1.786 1.141 -46.302 1.00 88.50 521 VAL A O 1
ATOM 3919 N N . GLU A 1 522 ? -1.439 2.831 -44.858 1.00 86.12 522 GLU A N 1
ATOM 3920 C CA . GLU A 1 522 ? -1.786 3.945 -45.743 1.00 86.12 522 GLU A CA 1
ATOM 3921 C C . GLU A 1 522 ? -0.588 4.893 -45.878 1.00 86.12 522 GLU A C 1
ATOM 3923 O O . GLU A 1 522 ? 0.189 5.046 -44.940 1.00 86.12 522 GLU A O 1
ATOM 3928 N N . ASP A 1 523 ? -0.451 5.564 -47.024 1.00 84.31 523 ASP A N 1
ATOM 3929 C CA . ASP A 1 523 ? 0.528 6.644 -47.187 1.00 84.31 523 ASP A CA 1
ATOM 3930 C C . ASP A 1 523 ? -0.106 7.992 -46.799 1.00 84.31 523 ASP A C 1
ATOM 3932 O O . ASP A 1 523 ? -1.173 8.365 -47.307 1.00 84.31 523 ASP A O 1
ATOM 3936 N N . LYS A 1 524 ? 0.568 8.754 -45.932 1.00 81.00 524 LYS A N 1
ATOM 3937 C CA . LYS A 1 524 ? 0.254 10.157 -45.632 1.00 81.00 524 LYS A CA 1
ATOM 3938 C C . LYS A 1 524 ? 0.557 11.048 -46.862 1.00 81.00 524 LYS A C 1
ATOM 3940 O O . LYS A 1 524 ? 1.263 10.629 -47.784 1.00 81.00 524 LYS A O 1
ATOM 3945 N N . PRO A 1 525 ? 0.045 12.298 -46.924 1.00 77.31 525 PRO A N 1
ATOM 3946 C CA . PRO A 1 525 ? 0.290 13.216 -48.048 1.00 77.31 525 PRO A CA 1
ATOM 3947 C C . PRO A 1 525 ? 1.767 13.532 -48.345 1.00 77.31 525 PRO A C 1
ATOM 3949 O O . PRO A 1 525 ? 2.080 13.949 -49.457 1.00 77.31 525 PRO A O 1
ATOM 3952 N N . ASP A 1 526 ? 2.655 13.349 -47.370 1.00 73.31 526 ASP A N 1
ATOM 3953 C CA . ASP A 1 526 ? 4.113 13.494 -47.471 1.00 73.31 526 ASP A CA 1
ATOM 3954 C C . ASP A 1 526 ? 4.837 12.174 -47.823 1.00 73.31 526 ASP A C 1
ATOM 3956 O O . ASP A 1 526 ? 6.065 12.117 -47.826 1.00 73.31 526 ASP A O 1
ATOM 3960 N N . HIS A 1 527 ? 4.081 11.122 -48.167 1.00 73.69 527 HIS A N 1
ATOM 3961 C CA . HIS A 1 527 ? 4.554 9.772 -48.492 1.00 73.69 527 HIS A CA 1
ATOM 3962 C C . HIS A 1 527 ? 5.200 9.004 -47.329 1.00 73.69 527 HIS A C 1
ATOM 3964 O O . HIS A 1 527 ? 5.906 8.014 -47.557 1.00 73.69 527 HIS A O 1
ATOM 3970 N N . THR A 1 528 ? 4.963 9.422 -46.087 1.00 79.50 528 THR A N 1
ATOM 3971 C CA . THR A 1 528 ? 5.288 8.606 -44.913 1.00 79.50 528 THR A CA 1
ATOM 3972 C C . THR A 1 528 ? 4.174 7.580 -44.645 1.00 79.50 528 THR A C 1
ATOM 3974 O O . THR A 1 528 ? 2.998 7.889 -44.846 1.00 79.50 528 THR A O 1
ATOM 3977 N N . PRO A 1 529 ? 4.502 6.334 -44.258 1.00 82.12 529 PRO A N 1
ATOM 3978 C CA . PRO A 1 529 ? 3.488 5.327 -43.953 1.00 82.12 529 PRO A CA 1
ATOM 3979 C C . PRO A 1 529 ? 2.830 5.591 -42.591 1.00 82.12 529 PRO A C 1
ATOM 3981 O O . PRO A 1 529 ? 3.497 6.041 -41.668 1.00 82.12 529 PRO A O 1
ATOM 3984 N N . VAL A 1 530 ? 1.551 5.238 -42.461 1.00 88.88 530 VAL A N 1
ATOM 3985 C CA . VAL A 1 530 ? 0.813 5.097 -41.195 1.00 88.88 530 VAL A CA 1
ATOM 3986 C C . VAL A 1 530 ? 0.082 3.761 -41.195 1.00 88.88 530 VAL A C 1
ATOM 3988 O O . VAL A 1 530 ? -0.514 3.374 -42.203 1.00 88.88 530 VAL A O 1
ATOM 3991 N N . SER A 1 531 ? 0.100 3.048 -40.075 1.00 88.69 531 SER A N 1
ATOM 3992 C CA . SER A 1 531 ? -0.648 1.808 -39.901 1.00 88.69 531 SER A CA 1
ATOM 3993 C C . SER A 1 531 ? -1.928 2.002 -39.084 1.00 88.69 531 SER A C 1
ATOM 3995 O O . SER A 1 531 ? -2.131 2.989 -38.372 1.00 88.69 531 SER A O 1
ATOM 3997 N N . ASP A 1 532 ? -2.835 1.031 -39.156 1.00 87.88 532 ASP A N 1
ATOM 3998 C CA . ASP A 1 532 ? -3.982 0.988 -38.253 1.00 87.88 532 ASP A CA 1
ATOM 3999 C C . ASP A 1 532 ? -3.572 0.793 -36.781 1.00 87.88 532 ASP A C 1
ATOM 4001 O O . ASP A 1 532 ? -4.324 1.202 -35.892 1.00 87.88 532 ASP A O 1
ATOM 4005 N N . ALA A 1 533 ? -2.371 0.256 -36.519 1.00 91.69 533 ALA A N 1
ATOM 4006 C CA . ALA A 1 533 ? -1.789 0.177 -35.181 1.00 91.69 533 ALA A CA 1
ATOM 4007 C C . ALA A 1 533 ? -1.475 1.570 -34.610 1.00 91.69 533 ALA A C 1
ATOM 4009 O O . ALA A 1 533 ? -1.837 1.833 -33.466 1.00 91.69 533 ALA A O 1
ATOM 4010 N N . ASP A 1 534 ? -0.925 2.489 -35.410 1.00 93.56 534 ASP A N 1
ATOM 4011 C CA . ASP A 1 534 ? -0.624 3.867 -34.987 1.00 93.56 534 ASP A CA 1
ATOM 4012 C C . ASP A 1 534 ? -1.872 4.576 -34.451 1.00 93.56 534 ASP A C 1
ATOM 4014 O O . ASP A 1 534 ? -1.937 5.055 -33.314 1.00 93.56 534 ASP A O 1
ATOM 4018 N N . ARG A 1 535 ? -2.941 4.549 -35.256 1.00 94.00 535 ARG A N 1
ATOM 4019 C CA . ARG A 1 535 ? -4.223 5.180 -34.917 1.00 94.00 535 ARG A CA 1
ATOM 4020 C C . ARG A 1 535 ? -4.913 4.511 -33.727 1.00 94.00 535 ARG A C 1
ATOM 4022 O O . ARG A 1 535 ? -5.683 5.178 -33.030 1.00 94.00 535 ARG A O 1
ATOM 4029 N N . ALA A 1 536 ? -4.731 3.203 -33.536 1.00 94.38 536 ALA A N 1
ATOM 4030 C CA . ALA A 1 536 ? -5.302 2.465 -32.412 1.00 94.38 536 ALA A CA 1
ATOM 4031 C C . ALA A 1 536 ? -4.560 2.783 -31.106 1.00 94.38 536 ALA A C 1
ATOM 4033 O O . ALA A 1 536 ? -5.205 3.092 -30.101 1.00 94.38 536 ALA A O 1
ATOM 4034 N N . THR A 1 537 ? -3.228 2.789 -31.148 1.00 96.25 537 THR A N 1
ATOM 4035 C CA . THR A 1 537 ? -2.350 3.126 -30.025 1.00 96.25 537 THR A CA 1
ATOM 4036 C C . THR A 1 537 ? -2.604 4.542 -29.530 1.00 96.25 537 THR A C 1
ATOM 4038 O O . THR A 1 537 ? -2.899 4.741 -28.350 1.00 96.25 537 THR A O 1
ATOM 4041 N N . GLU A 1 538 ? -2.601 5.535 -30.425 1.00 97.31 538 GLU A N 1
ATOM 4042 C CA . GLU A 1 538 ? -2.839 6.920 -30.016 1.00 97.31 538 GLU A CA 1
ATOM 4043 C C . GLU A 1 538 ? -4.242 7.105 -29.416 1.00 97.31 538 GLU A C 1
ATOM 4045 O O . GLU A 1 538 ? -4.423 7.860 -28.459 1.00 97.31 538 GLU A O 1
ATOM 4050 N N . ARG A 1 539 ? -5.250 6.393 -29.932 1.00 97.62 539 ARG A N 1
ATOM 4051 C CA . ARG A 1 539 ? -6.614 6.441 -29.389 1.00 97.62 539 ARG A CA 1
ATOM 4052 C C . ARG A 1 539 ? -6.680 5.893 -27.969 1.00 97.62 539 ARG A C 1
ATOM 4054 O O . ARG A 1 539 ? -7.266 6.547 -27.115 1.00 97.62 539 ARG A O 1
ATOM 4061 N N . ALA A 1 540 ? -6.040 4.756 -27.707 1.00 94.81 540 ALA A N 1
ATOM 4062 C CA . ALA A 1 540 ? -5.991 4.172 -26.370 1.00 94.81 540 ALA A CA 1
ATOM 4063 C C . ALA A 1 540 ? -5.293 5.100 -25.363 1.00 94.81 540 ALA A C 1
ATOM 4065 O O . ALA A 1 540 ? -5.815 5.334 -24.273 1.00 94.81 540 ALA A O 1
ATOM 4066 N N . ILE A 1 541 ? -4.164 5.701 -25.754 1.00 97.06 541 ILE A N 1
ATOM 4067 C CA . ILE A 1 541 ? -3.459 6.698 -24.933 1.00 97.06 541 ILE A CA 1
ATOM 4068 C C . ILE A 1 541 ? -4.371 7.899 -24.642 1.00 97.06 541 ILE A C 1
ATOM 4070 O O . ILE A 1 541 ? -4.488 8.335 -23.495 1.00 97.06 541 ILE A O 1
ATOM 4074 N N . ARG A 1 542 ? -5.065 8.421 -25.661 1.00 97.50 542 ARG A N 1
ATOM 4075 C CA . ARG A 1 542 ? -6.009 9.540 -25.510 1.00 97.50 542 ARG A CA 1
ATOM 4076 C C . ARG A 1 542 ? -7.182 9.208 -24.597 1.00 97.50 542 ARG A C 1
ATOM 4078 O O . ARG A 1 542 ? -7.585 10.078 -23.831 1.00 97.50 542 ARG A O 1
ATOM 4085 N N . ASP A 1 543 ? -7.719 7.994 -24.661 1.00 94.75 543 ASP A N 1
ATOM 4086 C CA . ASP A 1 543 ? -8.845 7.571 -23.826 1.00 94.75 543 ASP A CA 1
ATOM 4087 C C . ASP A 1 543 ? -8.455 7.530 -22.340 1.00 94.75 543 ASP A C 1
ATOM 4089 O O . ASP A 1 543 ? -9.207 8.022 -21.495 1.00 94.75 543 ASP A O 1
ATOM 4093 N N . ILE A 1 544 ? -7.255 7.030 -22.020 1.00 92.00 544 ILE A N 1
ATOM 4094 C CA . ILE A 1 544 ? -6.711 7.048 -20.651 1.00 92.00 544 ILE A CA 1
ATOM 4095 C C . ILE A 1 544 ? -6.486 8.495 -20.189 1.00 92.00 544 ILE A C 1
ATOM 4097 O O . ILE A 1 544 ? -6.946 8.889 -19.115 1.00 92.00 544 ILE A O 1
ATOM 4101 N N . LEU A 1 545 ? -5.843 9.326 -21.017 1.00 95.31 545 LEU A N 1
ATOM 4102 C CA . LEU A 1 545 ? -5.603 10.737 -20.697 1.00 95.31 545 LEU A CA 1
ATOM 4103 C C . LEU A 1 545 ? -6.905 11.526 -20.505 1.00 95.31 545 LEU A C 1
ATOM 4105 O O . LEU A 1 545 ? -6.990 12.351 -19.600 1.00 95.31 545 LEU A O 1
ATOM 4109 N N . ALA A 1 546 ? -7.944 11.260 -21.296 1.00 93.25 546 ALA A N 1
ATOM 4110 C CA . ALA A 1 546 ? -9.240 11.921 -21.156 1.00 93.25 546 ALA A CA 1
ATOM 4111 C C . ALA A 1 546 ? -9.930 11.592 -19.822 1.00 93.25 546 ALA A C 1
ATOM 4113 O O . ALA A 1 546 ? -10.638 12.439 -19.275 1.00 93.25 546 ALA A O 1
ATOM 4114 N N . GLN A 1 547 ? -9.727 10.383 -19.296 1.00 87.50 547 GLN A N 1
ATOM 4115 C CA . GLN A 1 547 ? -10.283 9.958 -18.011 1.00 87.50 547 GLN A CA 1
ATOM 4116 C C . GLN A 1 547 ? -9.486 10.519 -16.830 1.00 87.50 547 GLN A C 1
ATOM 4118 O O . GLN A 1 547 ? -10.072 10.977 -15.850 1.00 87.50 547 GLN A O 1
ATOM 4123 N N . GLU A 1 548 ? -8.156 10.507 -16.922 1.00 90.06 548 GLU A N 1
ATOM 4124 C CA . GLU A 1 548 ? -7.280 10.770 -15.776 1.00 90.06 548 GLU A CA 1
ATOM 4125 C C . GLU A 1 548 ? -6.683 12.181 -15.733 1.00 90.06 548 GLU A C 1
ATOM 4127 O O . GLU A 1 548 ? -6.313 12.678 -14.665 1.00 90.06 548 GLU A O 1
ATOM 4132 N N . ARG A 1 549 ? -6.566 12.835 -16.890 1.00 92.25 549 ARG A N 1
ATOM 4133 C CA . ARG A 1 549 ? -6.014 14.185 -17.071 1.00 92.25 549 ARG A CA 1
ATOM 4134 C C . ARG A 1 549 ? -6.881 15.009 -18.039 1.00 92.25 549 ARG A C 1
ATOM 4136 O O . ARG A 1 549 ? -6.359 15.577 -18.996 1.00 92.25 549 ARG A O 1
ATOM 4143 N N . PRO A 1 550 ? -8.196 15.174 -17.784 1.00 92.25 550 PRO A N 1
ATOM 4144 C CA . PRO A 1 550 ? -9.118 15.858 -18.704 1.00 92.25 550 PRO A CA 1
ATOM 4145 C C . PRO A 1 550 ? -8.782 17.336 -18.978 1.00 92.25 550 PRO A C 1
ATOM 4147 O O . PRO A 1 550 ? -9.369 17.949 -19.871 1.00 92.25 550 PRO A O 1
ATOM 4150 N N . GLN A 1 551 ? -7.890 17.937 -18.184 1.00 92.56 551 GLN A N 1
ATOM 4151 C CA . GLN A 1 551 ? -7.449 19.323 -18.352 1.00 92.56 551 GLN A CA 1
ATOM 4152 C C . GLN A 1 551 ? -6.185 19.460 -19.211 1.00 92.56 551 GLN A C 1
ATOM 4154 O O . GLN A 1 551 ? -5.950 20.546 -19.750 1.00 92.56 551 GLN A O 1
ATOM 4159 N N . ASP A 1 552 ? -5.402 18.389 -19.361 1.00 95.75 552 ASP A N 1
ATOM 4160 C CA . ASP A 1 552 ? -4.176 18.409 -20.150 1.00 95.75 552 ASP A CA 1
ATOM 4161 C C . ASP A 1 552 ? -4.523 18.355 -21.645 1.00 95.75 552 ASP A C 1
ATOM 4163 O O . ASP A 1 552 ? -5.466 17.691 -22.079 1.00 95.75 552 ASP A O 1
ATOM 4167 N N . SER A 1 553 ? -3.759 19.083 -22.456 1.00 96.44 553 SER A N 1
ATOM 4168 C CA . SER A 1 553 ? -3.898 19.038 -23.915 1.00 96.44 553 SER A CA 1
ATOM 4169 C C . SER A 1 553 ? -3.090 17.887 -24.516 1.00 96.44 553 SER A C 1
ATOM 4171 O O . SER A 1 553 ? -2.149 17.394 -23.900 1.00 96.44 553 SER A O 1
ATOM 4173 N N . ILE A 1 554 ? -3.432 17.461 -25.732 1.00 97.00 554 ILE A N 1
ATOM 4174 C CA . ILE A 1 554 ? -2.720 16.372 -26.420 1.00 97.00 554 ILE A CA 1
ATOM 4175 C C . ILE A 1 554 ? -2.223 16.840 -27.789 1.00 97.00 554 ILE A C 1
ATOM 4177 O O . ILE A 1 554 ? -2.977 17.420 -28.578 1.00 97.00 554 ILE A O 1
ATOM 4181 N N . TYR A 1 555 ? -0.956 16.567 -28.077 1.00 96.75 555 TYR A N 1
ATOM 4182 C CA . TYR A 1 555 ? -0.293 16.757 -29.360 1.00 96.75 555 TYR A CA 1
ATOM 4183 C C . TYR A 1 555 ? 0.162 15.386 -29.858 1.00 96.75 555 TYR A C 1
ATOM 4185 O O . TYR A 1 555 ? 1.215 14.904 -29.464 1.00 96.75 555 TYR A O 1
ATOM 4193 N N . GLY A 1 556 ? -0.677 14.736 -30.660 1.00 95.94 556 GLY A N 1
ATOM 4194 C CA . GLY A 1 556 ? -0.367 13.429 -31.235 1.00 95.94 556 GLY A CA 1
ATOM 4195 C C . GLY A 1 556 ? -0.002 13.535 -32.709 1.00 95.94 556 GLY A C 1
ATOM 4196 O O . GLY A 1 556 ? -0.417 14.491 -33.381 1.00 95.94 556 GLY A O 1
ATOM 4197 N N . GLU A 1 557 ? 0.756 12.557 -33.188 1.00 93.81 557 GLU A N 1
ATOM 4198 C CA . GLU A 1 557 ? 1.121 12.412 -34.595 1.00 93.81 557 GLU A CA 1
ATOM 4199 C C . GLU A 1 557 ? -0.108 12.181 -35.499 1.00 93.81 557 GLU A C 1
ATOM 4201 O O . GLU A 1 557 ? -0.279 12.888 -36.495 1.00 93.81 557 GLU A O 1
ATOM 4206 N N . GLU A 1 558 ? -1.020 11.274 -35.132 1.00 90.94 558 GLU A N 1
ATOM 4207 C CA . GLU A 1 558 ? -2.044 10.731 -36.037 1.00 90.94 558 GLU A CA 1
ATOM 4208 C C . GLU A 1 558 ? -3.440 11.323 -35.874 1.00 90.94 558 GLU A C 1
ATOM 4210 O O . GLU A 1 558 ? -4.171 11.513 -36.853 1.00 90.94 558 GLU A O 1
ATOM 4215 N N . LEU A 1 559 ? -3.874 11.589 -34.639 1.00 90.31 559 LEU A N 1
ATOM 4216 C CA . LEU A 1 559 ? -5.241 12.056 -34.355 1.00 90.31 559 LEU A CA 1
ATOM 4217 C C . LEU A 1 559 ? -5.299 13.562 -34.068 1.00 90.31 559 LEU A C 1
ATOM 4219 O O . LEU A 1 559 ? -6.341 14.093 -33.672 1.00 90.31 559 LEU A O 1
ATOM 4223 N N . GLY A 1 560 ? -4.196 14.268 -34.319 1.00 89.81 560 GLY A N 1
ATOM 4224 C CA . GLY A 1 560 ? -4.136 15.720 -34.392 1.00 89.81 560 GLY A CA 1
ATOM 4225 C C . GLY A 1 560 ? -3.655 16.423 -33.123 1.00 89.81 560 GLY A C 1
ATOM 4226 O O . GLY A 1 560 ? -3.331 15.835 -32.092 1.00 89.81 560 GLY A O 1
ATOM 4227 N N . LYS A 1 561 ? -3.607 17.751 -33.210 1.00 91.81 561 LYS A N 1
ATOM 4228 C CA . LYS A 1 561 ? -2.871 18.607 -32.276 1.00 91.81 561 LYS A CA 1
ATOM 4229 C C . LYS A 1 561 ? -3.833 19.564 -31.569 1.00 91.81 561 LYS A C 1
ATOM 4231 O O . LYS A 1 561 ? -4.593 20.277 -32.224 1.00 91.81 561 LYS A O 1
ATOM 4236 N N . GLN A 1 562 ? -3.802 19.608 -30.239 1.00 88.69 562 GLN A N 1
ATOM 4237 C CA . GLN A 1 562 ? -4.560 20.571 -29.432 1.00 88.69 562 GLN A CA 1
ATOM 4238 C C . GLN A 1 562 ? -3.659 21.723 -28.973 1.00 88.69 562 GLN A C 1
ATOM 4240 O O . GLN A 1 562 ? -2.485 21.523 -28.657 1.00 88.69 562 GLN A O 1
ATOM 4245 N N . ALA A 1 563 ? -4.195 22.946 -28.912 1.00 82.50 563 ALA A N 1
ATOM 4246 C CA . ALA A 1 563 ? -3.473 24.091 -28.352 1.00 82.50 563 ALA A CA 1
ATOM 4247 C C . ALA A 1 563 ? -3.131 23.853 -26.868 1.00 82.50 563 ALA A C 1
ATOM 4249 O O . ALA A 1 563 ? -3.970 23.346 -26.121 1.00 82.50 563 ALA A O 1
ATOM 4250 N N . SER A 1 564 ? -1.907 24.209 -26.460 1.00 80.00 564 SER A N 1
ATOM 4251 C CA . SER A 1 564 ? -1.440 24.010 -25.087 1.00 80.00 564 SER A CA 1
ATOM 4252 C C . SER A 1 564 ? -2.244 24.888 -24.139 1.00 80.00 564 SER A C 1
ATOM 4254 O O . SER A 1 564 ? -2.554 26.037 -24.458 1.00 80.00 564 SER A O 1
ATOM 4256 N N . ARG A 1 565 ? -2.578 24.339 -22.972 1.00 82.19 565 ARG A N 1
ATOM 4257 C CA . ARG A 1 565 ? -3.238 25.052 -21.868 1.00 82.19 565 ARG A CA 1
ATOM 4258 C C . ARG A 1 565 ? -2.341 25.120 -20.628 1.00 82.19 565 ARG A C 1
ATOM 4260 O O . ARG A 1 565 ? -2.844 25.124 -19.513 1.00 82.19 565 ARG A O 1
ATOM 4267 N N . GLY A 1 566 ? -1.023 25.109 -20.830 1.00 87.62 566 GLY A N 1
ATOM 4268 C CA . GLY A 1 566 ? -0.007 25.026 -19.773 1.00 87.62 566 GLY A CA 1
ATOM 4269 C C . GLY A 1 566 ? 0.523 23.607 -19.566 1.00 87.62 566 GLY A C 1
ATOM 4270 O O . GLY A 1 566 ? 1.689 23.438 -19.251 1.00 87.62 566 GLY A O 1
ATOM 4271 N N . ARG A 1 567 ? -0.279 22.565 -19.824 1.00 95.50 567 ARG A N 1
ATOM 4272 C CA . ARG A 1 567 ? 0.171 21.162 -19.800 1.00 95.50 567 ARG A CA 1
ATOM 4273 C C . ARG A 1 567 ? -0.240 20.427 -21.069 1.00 95.50 567 ARG A C 1
ATOM 4275 O O . ARG A 1 567 ? -1.380 20.568 -21.538 1.00 95.50 567 ARG A O 1
ATOM 4282 N N . ARG A 1 568 ? 0.688 19.671 -21.657 1.00 97.06 568 ARG A N 1
ATOM 4283 C CA . ARG A 1 568 ? 0.480 18.989 -22.937 1.00 97.06 568 ARG A CA 1
ATOM 4284 C C . ARG A 1 568 ? 1.240 17.667 -23.026 1.00 97.06 568 ARG A C 1
ATOM 4286 O O . ARG A 1 568 ? 2.461 17.657 -22.933 1.00 97.06 568 ARG A O 1
ATOM 4293 N N . TRP A 1 569 ? 0.526 16.585 -23.314 1.00 98.25 569 TRP A N 1
ATOM 4294 C CA . TRP A 1 569 ? 1.111 15.290 -23.664 1.00 98.25 569 TRP A CA 1
ATOM 4295 C C . TRP A 1 569 ? 1.443 15.256 -25.154 1.00 98.25 569 TRP A C 1
ATOM 4297 O O . TRP A 1 569 ? 0.590 15.576 -25.983 1.00 98.25 569 TRP A O 1
ATOM 4307 N N . ILE A 1 570 ? 2.679 14.904 -25.486 1.00 98.44 570 ILE A N 1
ATOM 4308 C CA . ILE A 1 570 ? 3.200 14.815 -26.850 1.00 98.44 570 ILE A CA 1
ATOM 4309 C C . ILE A 1 570 ? 3.434 13.337 -27.150 1.00 98.44 570 ILE A C 1
ATOM 4311 O O . ILE A 1 570 ? 4.178 12.688 -26.418 1.00 98.44 570 ILE A O 1
ATOM 4315 N N . ILE A 1 571 ? 2.764 12.810 -28.172 1.00 98.38 571 ILE A N 1
ATOM 4316 C CA . ILE A 1 571 ? 2.675 11.369 -28.416 1.00 98.38 571 ILE A CA 1
ATOM 4317 C C . ILE A 1 571 ? 3.089 11.046 -29.848 1.00 98.38 571 ILE A C 1
ATOM 4319 O O . ILE A 1 571 ? 2.487 11.569 -30.789 1.00 98.38 571 ILE A O 1
ATOM 4323 N N . ASP A 1 572 ? 4.043 10.133 -29.968 1.00 98.00 572 ASP A N 1
ATOM 4324 C CA . ASP A 1 572 ? 4.319 9.360 -31.173 1.00 98.00 572 ASP A CA 1
ATOM 4325 C C . ASP A 1 572 ? 3.937 7.893 -30.885 1.00 98.00 572 ASP A C 1
ATOM 4327 O O . ASP A 1 572 ? 4.530 7.264 -29.995 1.00 98.00 572 ASP A O 1
ATOM 4331 N N . PRO A 1 573 ? 2.893 7.350 -31.534 1.00 96.81 573 PRO A N 1
ATOM 4332 C CA . PRO A 1 573 ? 2.467 5.982 -31.293 1.00 96.81 573 PRO A CA 1
ATOM 4333 C C . PRO A 1 573 ? 3.495 4.936 -31.758 1.00 96.81 573 PRO A C 1
ATOM 4335 O O . PRO A 1 573 ? 3.619 3.916 -31.067 1.00 96.81 573 PRO A O 1
ATOM 4338 N N . ILE A 1 574 ? 4.208 5.158 -32.872 1.00 97.31 574 ILE A N 1
ATOM 4339 C CA . ILE A 1 574 ? 5.230 4.254 -33.428 1.00 97.31 574 ILE A CA 1
ATOM 4340 C C . ILE A 1 574 ? 6.314 5.064 -34.167 1.00 97.31 574 ILE A C 1
ATOM 4342 O O . ILE A 1 574 ? 6.342 5.167 -35.402 1.00 97.31 574 ILE A O 1
ATOM 4346 N N . ASP A 1 575 ? 7.321 5.486 -33.411 1.00 96.12 575 ASP A N 1
ATOM 4347 C CA . ASP A 1 575 ? 8.541 6.038 -33.974 1.00 96.12 575 ASP A CA 1
ATOM 4348 C C . ASP A 1 575 ? 9.338 4.918 -34.658 1.00 96.12 575 ASP A C 1
ATOM 4350 O O . ASP A 1 575 ? 9.515 3.810 -34.127 1.00 96.12 575 ASP A O 1
ATOM 4354 N N . GLY A 1 576 ? 9.777 5.184 -35.887 1.00 92.94 576 GLY A N 1
ATOM 4355 C CA . GLY A 1 576 ? 10.293 4.157 -36.786 1.00 92.94 576 GLY A CA 1
ATOM 4356 C C . GLY A 1 576 ? 9.197 3.337 -37.483 1.00 92.94 576 GLY A C 1
ATOM 4357 O O . GLY A 1 576 ? 9.412 2.160 -37.784 1.00 92.94 576 GLY A O 1
ATOM 4358 N N . THR A 1 577 ? 8.038 3.921 -37.825 1.00 90.94 577 THR A N 1
ATOM 4359 C CA . THR A 1 577 ? 6.952 3.228 -38.565 1.00 90.94 577 THR A CA 1
ATOM 4360 C C . THR A 1 577 ? 7.452 2.473 -39.814 1.00 90.94 577 THR A C 1
ATOM 4362 O O . THR A 1 577 ? 6.984 1.378 -40.128 1.00 90.94 577 THR A O 1
ATOM 4365 N N . LYS A 1 578 ? 8.476 2.984 -40.519 1.00 90.50 578 LYS A N 1
ATOM 4366 C CA . LYS A 1 578 ? 9.115 2.285 -41.659 1.00 90.50 578 LYS A CA 1
ATOM 4367 C C . LYS A 1 578 ? 9.766 0.949 -41.265 1.00 90.50 578 LYS A C 1
ATOM 4369 O O . LYS A 1 578 ? 9.770 0.022 -42.080 1.00 90.50 578 LYS A O 1
ATOM 4374 N N . ASN A 1 579 ? 10.313 0.849 -40.055 1.00 92.81 579 ASN A N 1
ATOM 4375 C CA . ASN A 1 579 ? 10.842 -0.386 -39.477 1.00 92.81 579 ASN A CA 1
ATOM 4376 C C . ASN A 1 579 ? 9.691 -1.307 -39.062 1.00 92.81 579 ASN A C 1
ATOM 4378 O O . ASN A 1 579 ? 9.705 -2.486 -39.420 1.00 92.81 579 ASN A O 1
ATOM 4382 N N . TYR A 1 580 ? 8.658 -0.752 -38.422 1.00 93.44 580 TYR A N 1
ATOM 4383 C CA . TYR A 1 580 ? 7.463 -1.482 -37.992 1.00 93.44 580 TYR A CA 1
ATOM 4384 C C . TYR A 1 580 ? 6.783 -2.232 -39.148 1.00 93.44 580 TYR A C 1
ATOM 4386 O O . TYR A 1 580 ? 6.631 -3.453 -39.102 1.00 93.44 580 TYR A O 1
ATOM 4394 N N . VAL A 1 581 ? 6.475 -1.538 -40.252 1.00 92.12 581 VAL A N 1
ATOM 4395 C CA . VAL A 1 581 ? 5.827 -2.143 -41.437 1.00 92.12 581 VAL A CA 1
ATOM 4396 C C . VAL A 1 581 ? 6.718 -3.154 -42.169 1.00 92.12 581 VAL A C 1
ATOM 4398 O O . VAL A 1 581 ? 6.234 -3.941 -42.982 1.00 92.12 581 VAL A O 1
ATOM 4401 N N . ARG A 1 582 ? 8.030 -3.140 -41.904 1.00 91.19 582 ARG A N 1
ATOM 4402 C CA . ARG A 1 582 ? 9.011 -4.087 -42.456 1.00 91.19 582 ARG A CA 1
ATOM 4403 C C . ARG A 1 582 ? 9.369 -5.217 -41.498 1.00 91.19 582 ARG A C 1
ATOM 4405 O O . ARG A 1 582 ? 10.200 -6.047 -41.863 1.00 91.19 582 ARG A O 1
ATOM 4412 N N . VAL A 1 583 ? 8.738 -5.269 -40.324 1.00 92.12 583 VAL A N 1
ATOM 4413 C CA . VAL A 1 583 ? 9.002 -6.275 -39.288 1.00 92.12 583 VAL A CA 1
ATOM 4414 C C . VAL A 1 583 ? 10.466 -6.238 -38.826 1.00 92.12 583 VAL A C 1
ATOM 4416 O O . VAL A 1 583 ? 11.116 -7.263 -38.644 1.00 92.12 583 VAL A O 1
ATOM 4419 N N . LEU A 1 584 ? 11.017 -5.030 -38.694 1.00 94.06 584 LEU A N 1
ATOM 4420 C CA . LEU A 1 584 ? 12.286 -4.797 -38.011 1.00 94.06 584 LEU A CA 1
ATOM 4421 C C . LEU A 1 584 ? 11.989 -4.386 -36.571 1.00 94.06 584 LEU A C 1
ATOM 4423 O O . LEU A 1 584 ? 11.145 -3.527 -36.356 1.00 94.06 584 LEU A O 1
ATOM 4427 N N . ASP A 1 585 ? 12.710 -4.950 -35.606 1.00 94.62 585 ASP A N 1
ATOM 4428 C CA . ASP A 1 585 ? 12.419 -4.798 -34.169 1.00 94.62 585 ASP A CA 1
ATOM 4429 C C . ASP A 1 585 ? 12.693 -3.387 -33.607 1.00 94.62 585 ASP A C 1
ATOM 4431 O O . ASP A 1 585 ? 12.304 -3.069 -32.487 1.00 94.62 585 ASP A O 1
ATOM 4435 N N . ALA A 1 586 ? 13.387 -2.531 -34.363 1.00 94.62 586 ALA A N 1
ATOM 4436 C CA . ALA A 1 586 ? 13.779 -1.191 -33.934 1.00 94.62 586 ALA A CA 1
ATOM 4437 C C . ALA A 1 586 ? 12.672 -0.156 -34.205 1.00 94.62 586 ALA A C 1
ATOM 4439 O O . ALA A 1 586 ? 12.747 0.606 -35.168 1.00 94.62 586 ALA A O 1
ATOM 4440 N N . TRP A 1 587 ? 11.657 -0.140 -33.345 1.00 96.94 587 TRP A N 1
ATOM 4441 C CA . TRP A 1 587 ? 10.609 0.887 -33.256 1.00 96.94 587 TRP A CA 1
ATOM 4442 C C . TRP A 1 587 ? 10.203 1.082 -31.787 1.00 96.94 587 TRP A C 1
ATOM 4444 O O . TRP A 1 587 ? 10.465 0.207 -30.951 1.00 96.94 587 TRP A O 1
ATOM 4454 N N . ALA A 1 588 ? 9.579 2.214 -31.461 1.00 98.31 588 ALA A N 1
ATOM 4455 C CA . ALA A 1 588 ? 9.131 2.503 -30.101 1.00 98.31 588 ALA A CA 1
ATOM 4456 C C . ALA A 1 588 ? 7.911 3.425 -30.059 1.00 98.31 588 ALA A C 1
ATOM 4458 O O . ALA A 1 588 ? 7.699 4.230 -30.953 1.00 98.31 588 ALA A O 1
ATOM 4459 N N . THR A 1 589 ? 7.147 3.366 -28.972 1.00 98.69 589 THR A N 1
ATOM 4460 C CA . THR A 1 589 ? 6.187 4.425 -28.631 1.00 98.69 589 THR A CA 1
ATOM 4461 C C . THR A 1 589 ? 6.903 5.512 -27.829 1.00 98.69 589 THR A C 1
ATOM 4463 O O . THR A 1 589 ? 7.569 5.203 -26.831 1.00 98.69 589 THR A O 1
ATOM 4466 N N . LEU A 1 590 ? 6.745 6.780 -28.227 1.00 98.75 590 LEU A N 1
ATOM 4467 C CA . LEU A 1 590 ? 7.332 7.941 -27.551 1.00 98.75 590 LEU A CA 1
ATOM 4468 C C . LEU A 1 590 ? 6.248 8.767 -26.853 1.00 98.75 590 LEU A C 1
ATOM 4470 O O . LEU A 1 590 ? 5.260 9.193 -27.451 1.00 98.75 590 LEU A O 1
ATOM 4474 N N . ILE A 1 591 ? 6.442 9.019 -25.560 1.00 98.75 591 ILE A N 1
ATOM 4475 C CA . ILE A 1 591 ? 5.516 9.778 -24.716 1.00 98.75 591 ILE A CA 1
ATOM 4476 C C . ILE A 1 591 ? 6.308 10.872 -23.995 1.00 98.75 591 ILE A C 1
ATOM 4478 O O . ILE A 1 591 ? 7.138 10.595 -23.128 1.00 98.75 591 ILE A O 1
ATOM 4482 N N . GLY A 1 592 ? 6.040 12.128 -24.344 1.00 98.31 592 GLY A N 1
ATOM 4483 C CA . GLY A 1 592 ? 6.582 13.311 -23.680 1.00 98.31 592 GLY A CA 1
ATOM 4484 C C . GLY A 1 592 ? 5.503 14.094 -22.932 1.00 98.31 592 GLY A C 1
ATOM 4485 O O . GLY A 1 592 ? 4.347 14.137 -23.355 1.00 98.31 592 GLY A O 1
ATOM 4486 N N . LEU A 1 593 ? 5.877 14.766 -21.843 1.00 98.25 593 LEU A N 1
ATOM 4487 C CA . LEU A 1 593 ? 5.018 15.746 -21.171 1.00 98.25 593 LEU A CA 1
ATOM 4488 C C . LEU A 1 593 ? 5.689 17.114 -21.177 1.00 98.25 593 LEU A C 1
ATOM 4490 O O . LEU A 1 593 ? 6.763 17.302 -20.607 1.00 98.25 593 LEU A O 1
ATOM 4494 N N . GLN A 1 594 ? 5.003 18.075 -21.780 1.00 97.31 594 GLN A N 1
ATOM 4495 C CA . GLN A 1 594 ? 5.328 19.489 -21.716 1.00 97.31 594 GLN A CA 1
ATOM 4496 C C . GLN A 1 594 ? 4.543 20.150 -20.577 1.00 97.31 594 GLN A C 1
ATOM 4498 O O . GLN A 1 594 ? 3.316 20.013 -20.500 1.00 97.31 594 GLN A O 1
ATOM 4503 N N . VAL A 1 595 ? 5.242 20.918 -19.744 1.00 96.19 595 VAL A N 1
ATOM 4504 C CA . VAL A 1 595 ? 4.652 21.848 -18.775 1.00 96.19 595 VAL A CA 1
ATOM 4505 C C . VAL A 1 595 ? 5.241 23.227 -19.045 1.00 96.19 595 VAL A C 1
ATOM 4507 O O . VAL A 1 595 ? 6.455 23.404 -19.041 1.00 96.19 595 VAL A O 1
ATOM 4510 N N . ASP A 1 596 ? 4.366 24.184 -19.332 1.00 91.31 596 ASP A N 1
ATOM 4511 C CA . ASP A 1 596 ? 4.705 25.501 -19.859 1.00 91.31 596 ASP A CA 1
ATOM 4512 C C . ASP A 1 596 ? 5.625 25.385 -21.088 1.00 91.31 596 ASP A C 1
ATOM 4514 O O . ASP A 1 596 ? 5.198 24.834 -22.105 1.00 91.31 596 ASP A O 1
ATOM 4518 N N . ASP A 1 597 ? 6.869 25.855 -21.005 1.00 87.19 597 ASP A N 1
ATOM 4519 C CA . ASP A 1 597 ? 7.841 25.852 -22.109 1.00 87.19 597 ASP A CA 1
ATOM 4520 C C . ASP A 1 597 ? 8.947 24.785 -21.943 1.00 87.19 597 ASP A C 1
ATOM 4522 O O . ASP A 1 597 ? 9.956 24.816 -22.647 1.00 87.19 597 ASP A O 1
ATOM 4526 N N . GLU A 1 598 ? 8.778 23.829 -21.022 1.00 94.25 598 GLU A N 1
ATOM 4527 C CA . GLU A 1 598 ? 9.760 22.777 -20.732 1.00 94.25 598 GLU A CA 1
ATOM 4528 C C . GLU A 1 598 ? 9.168 21.379 -20.953 1.00 94.25 598 GLU A C 1
ATOM 4530 O O . GLU A 1 598 ? 8.019 21.104 -20.594 1.00 94.25 598 GLU A O 1
ATOM 4535 N N . ILE A 1 599 ? 9.962 20.465 -21.524 1.00 97.56 599 ILE A N 1
ATOM 4536 C CA . ILE A 1 599 ? 9.626 19.039 -21.504 1.00 97.56 599 ILE A CA 1
ATOM 4537 C C . ILE A 1 599 ? 10.132 18.447 -20.192 1.00 97.56 599 ILE A C 1
ATOM 4539 O O . ILE A 1 599 ? 11.335 18.336 -19.969 1.00 97.56 599 ILE A O 1
ATOM 4543 N N . VAL A 1 600 ? 9.209 18.064 -19.316 1.00 97.12 600 VAL A N 1
ATOM 4544 C CA . VAL A 1 600 ? 9.527 17.654 -17.940 1.00 97.12 600 VAL A CA 1
ATOM 4545 C C . VAL A 1 600 ? 9.612 16.141 -17.760 1.00 97.12 600 VAL A C 1
ATOM 4547 O O . VAL A 1 600 ? 10.109 15.676 -16.736 1.00 97.12 600 VAL A O 1
ATOM 4550 N N . LEU A 1 601 ? 9.126 15.367 -18.731 1.00 97.62 601 LEU A N 1
ATOM 4551 C CA . LEU A 1 601 ? 9.107 13.906 -18.698 1.00 97.62 601 LEU A CA 1
ATOM 4552 C C . LEU A 1 601 ? 9.253 13.343 -20.104 1.00 97.62 601 LEU A C 1
ATOM 4554 O O . LEU A 1 601 ? 8.644 13.853 -21.047 1.00 97.62 601 LEU A O 1
ATOM 4558 N N . GLY A 1 602 ? 10.029 12.267 -20.206 1.00 98.19 602 GLY A N 1
ATOM 4559 C CA . GLY A 1 602 ? 10.166 11.455 -21.407 1.00 98.19 602 GLY A CA 1
ATOM 4560 C C . GLY A 1 602 ? 10.045 9.969 -21.085 1.00 98.19 602 GLY A C 1
ATOM 4561 O O . GLY A 1 602 ? 10.588 9.503 -20.081 1.00 98.19 602 GLY A O 1
ATOM 4562 N N . MET A 1 603 ? 9.327 9.236 -21.930 1.00 98.31 603 MET A N 1
ATOM 4563 C CA . MET A 1 603 ? 9.153 7.787 -21.885 1.00 98.31 603 MET A CA 1
ATOM 4564 C C . MET A 1 603 ? 9.260 7.227 -23.304 1.00 98.31 603 MET A C 1
ATOM 4566 O O . MET A 1 603 ? 8.570 7.687 -24.211 1.00 98.31 603 MET A O 1
ATOM 4570 N N . VAL A 1 604 ? 10.111 6.223 -23.473 1.00 98.75 604 VAL A N 1
ATOM 4571 C CA . VAL A 1 604 ? 10.350 5.509 -24.728 1.00 98.75 604 VAL A CA 1
ATOM 4572 C C . VAL A 1 604 ? 10.153 4.025 -24.457 1.00 98.75 604 VAL A C 1
ATOM 4574 O O . VAL A 1 604 ? 10.896 3.448 -23.661 1.00 98.75 604 VAL A O 1
ATOM 4577 N N . SER A 1 605 ? 9.162 3.408 -25.099 1.00 98.31 605 SER A N 1
ATOM 4578 C CA . SER A 1 605 ? 8.855 1.982 -24.939 1.00 98.31 605 SER A CA 1
ATOM 4579 C C . SER A 1 605 ? 9.114 1.220 -26.231 1.00 98.31 605 SER A C 1
ATOM 4581 O O . SER A 1 605 ? 8.413 1.435 -27.215 1.00 98.31 605 SER A O 1
ATOM 4583 N N . ALA A 1 606 ? 10.122 0.343 -26.231 1.00 98.12 606 ALA A N 1
ATOM 4584 C CA . ALA A 1 606 ? 10.485 -0.494 -27.372 1.00 98.12 606 ALA A CA 1
ATOM 4585 C C . ALA A 1 606 ? 10.256 -1.977 -27.021 1.00 98.12 606 ALA A C 1
ATOM 4587 O O . ALA A 1 606 ? 11.194 -2.669 -26.597 1.00 98.12 606 ALA A O 1
ATOM 4588 N N . PRO A 1 607 ? 9.022 -2.493 -27.165 1.00 94.81 607 PRO A N 1
ATOM 4589 C CA . PRO A 1 607 ? 8.672 -3.832 -26.695 1.00 94.81 607 PRO A CA 1
ATOM 4590 C C . PRO A 1 607 ? 9.431 -4.941 -27.436 1.00 94.81 607 PRO A C 1
ATOM 4592 O O . PRO A 1 607 ? 9.817 -5.924 -26.812 1.00 94.81 607 PRO A O 1
ATOM 4595 N N . MET A 1 608 ? 9.748 -4.771 -28.727 1.00 95.38 608 MET A N 1
ATOM 4596 C CA . MET A 1 608 ? 10.539 -5.762 -29.484 1.00 95.38 608 MET A CA 1
ATOM 4597 C C . MET A 1 608 ? 12.028 -5.765 -29.104 1.00 95.38 608 MET A C 1
ATOM 4599 O O . MET A 1 608 ? 12.739 -6.731 -29.366 1.00 95.38 608 MET A O 1
ATOM 4603 N N . LEU A 1 609 ? 12.505 -4.709 -28.438 1.00 95.31 609 LEU A N 1
ATOM 4604 C CA . LEU A 1 609 ? 13.826 -4.671 -27.807 1.00 95.31 609 LEU A CA 1
ATOM 4605 C C . LEU A 1 609 ? 13.769 -5.062 -26.323 1.00 95.31 609 LEU A C 1
ATOM 4607 O O . LEU A 1 609 ? 14.792 -4.983 -25.636 1.00 95.31 609 LEU A O 1
ATOM 4611 N N . HIS A 1 610 ? 12.593 -5.442 -25.810 1.00 93.31 610 HIS A N 1
ATOM 4612 C CA . HIS A 1 610 ? 12.344 -5.764 -24.404 1.00 93.31 610 HIS A CA 1
ATOM 4613 C C . HIS A 1 610 ? 12.862 -4.682 -23.448 1.00 93.31 610 HIS A C 1
ATOM 4615 O O . HIS A 1 610 ? 13.408 -4.990 -22.386 1.00 93.31 610 HIS A O 1
ATOM 4621 N N . THR A 1 611 ? 12.786 -3.410 -23.856 1.00 96.06 611 THR A N 1
ATOM 4622 C CA . THR A 1 611 ? 13.423 -2.309 -23.128 1.00 96.06 611 THR A CA 1
ATOM 4623 C C . THR A 1 611 ? 12.572 -1.041 -23.157 1.00 96.06 611 THR A C 1
ATOM 4625 O O . THR A 1 611 ? 12.032 -0.656 -24.193 1.00 96.06 611 THR A O 1
ATOM 4628 N N . ARG A 1 612 ? 12.506 -0.359 -22.012 1.00 97.12 612 ARG A N 1
ATOM 4629 C CA . ARG A 1 612 ? 11.998 1.006 -21.864 1.00 97.12 612 ARG A CA 1
ATOM 4630 C C . ARG A 1 612 ? 13.093 1.943 -21.378 1.00 97.12 612 ARG A C 1
ATOM 4632 O O . ARG A 1 612 ? 13.968 1.538 -20.613 1.00 97.12 612 ARG A O 1
ATOM 4639 N N . TRP A 1 613 ? 12.990 3.210 -21.744 1.00 98.25 613 TRP A N 1
ATOM 4640 C CA . TRP A 1 613 ? 13.809 4.288 -21.205 1.00 98.25 613 TRP A CA 1
ATOM 4641 C C . TRP A 1 613 ? 12.915 5.416 -20.735 1.00 98.25 613 TRP A C 1
ATOM 4643 O O . TRP A 1 613 ? 11.903 5.718 -21.363 1.00 98.25 613 TRP A O 1
ATOM 4653 N N . PHE A 1 614 ? 13.282 6.043 -19.628 1.00 97.44 614 PHE A N 1
ATOM 4654 C CA . PHE A 1 614 ? 12.485 7.125 -19.082 1.00 97.44 614 PHE A CA 1
ATOM 4655 C C . PHE A 1 614 ? 13.294 8.077 -18.218 1.00 97.44 614 PHE A C 1
ATOM 4657 O O . PHE A 1 614 ? 14.321 7.717 -17.639 1.00 97.44 614 PHE A O 1
ATOM 4664 N N . ALA A 1 615 ? 12.801 9.304 -18.120 1.00 96.69 615 ALA A N 1
ATOM 4665 C CA . ALA A 1 615 ? 13.349 10.334 -17.259 1.00 96.69 615 ALA A CA 1
ATOM 4666 C C . ALA A 1 615 ? 12.265 11.337 -16.869 1.00 96.69 615 ALA A C 1
ATOM 4668 O O . ALA A 1 615 ? 11.312 11.578 -17.614 1.00 96.69 615 ALA A O 1
ATOM 4669 N N . VAL A 1 616 ? 12.456 11.959 -15.710 1.00 94.88 616 VAL A N 1
ATOM 4670 C CA . VAL A 1 616 ? 11.735 13.166 -15.301 1.00 94.88 616 VAL A CA 1
ATOM 4671 C C . VAL A 1 616 ? 12.750 14.233 -14.930 1.00 94.88 616 VAL A C 1
ATOM 4673 O O . VAL A 1 616 ? 13.843 13.903 -14.462 1.00 94.88 616 VAL A O 1
ATOM 4676 N N . ARG A 1 617 ? 12.396 15.507 -15.094 1.00 93.69 617 ARG A N 1
ATOM 4677 C CA . ARG A 1 617 ? 13.304 16.613 -14.793 1.00 93.69 617 ARG A CA 1
ATOM 4678 C C . ARG A 1 617 ? 13.789 16.554 -13.342 1.00 93.69 617 ARG A C 1
ATOM 4680 O O . ARG A 1 617 ? 12.983 16.466 -12.411 1.00 93.69 617 ARG A O 1
ATOM 4687 N N . GLY A 1 618 ? 15.108 16.591 -13.159 1.00 87.31 618 GLY A N 1
ATOM 4688 C CA . GLY A 1 618 ? 15.804 16.466 -11.877 1.00 87.31 618 GLY A CA 1
ATOM 4689 C C . GLY A 1 618 ? 15.796 15.059 -11.265 1.00 87.31 618 GLY A C 1
ATOM 4690 O O . GLY A 1 618 ? 16.293 14.888 -10.150 1.00 87.31 618 GLY A O 1
ATOM 4691 N N . GLY A 1 619 ? 15.223 14.066 -11.950 1.00 86.12 619 GLY A N 1
ATOM 4692 C CA . GLY A 1 619 ? 15.079 12.690 -11.470 1.00 86.12 619 GLY A CA 1
ATOM 4693 C C . GLY A 1 619 ? 16.172 11.735 -11.949 1.00 86.12 619 GLY A C 1
ATOM 4694 O O . GLY A 1 619 ? 16.312 10.658 -11.375 1.00 86.12 619 GLY A O 1
ATOM 4695 N N . GLY A 1 620 ? 16.974 12.113 -12.948 1.00 91.19 620 GLY A N 1
ATOM 4696 C CA . GLY A 1 620 ? 17.875 11.203 -13.653 1.00 91.19 620 GLY A CA 1
ATOM 4697 C C . GLY A 1 620 ? 17.181 10.392 -14.757 1.00 91.19 620 GLY A C 1
ATOM 4698 O O . GLY A 1 620 ? 15.955 10.288 -14.807 1.00 91.19 620 GLY A O 1
ATOM 4699 N N . ALA A 1 621 ? 17.995 9.804 -15.638 1.00 95.56 621 ALA A N 1
ATOM 4700 C CA . ALA A 1 621 ? 17.548 8.917 -16.708 1.00 95.56 621 ALA A CA 1
ATOM 4701 C C . ALA A 1 621 ? 17.745 7.440 -16.348 1.00 95.56 621 ALA A C 1
ATOM 4703 O O . ALA A 1 621 ? 18.745 7.063 -15.724 1.00 95.56 621 ALA A O 1
ATOM 4704 N N . TYR A 1 622 ? 16.808 6.599 -16.782 1.00 94.62 622 TYR A N 1
ATOM 4705 C CA . TYR A 1 622 ? 16.768 5.174 -16.477 1.00 94.62 622 TYR A CA 1
ATOM 4706 C C . TYR A 1 622 ? 16.460 4.337 -17.718 1.00 94.62 622 TYR A C 1
ATOM 4708 O O . TYR A 1 622 ? 15.725 4.760 -18.606 1.00 94.62 622 TYR A O 1
ATOM 4716 N N . MET A 1 623 ? 16.998 3.121 -17.738 1.00 94.88 623 MET A N 1
ATOM 4717 C CA . MET A 1 623 ? 16.672 2.051 -18.677 1.00 94.88 623 MET A CA 1
ATOM 4718 C C . MET A 1 623 ? 16.101 0.872 -17.889 1.00 94.88 623 MET A C 1
ATOM 4720 O O . MET A 1 623 ? 16.691 0.444 -16.899 1.00 94.88 623 MET A O 1
ATOM 4724 N N . MET A 1 624 ? 14.989 0.309 -18.342 1.00 90.44 624 MET A N 1
ATOM 4725 C CA . MET A 1 624 ? 14.345 -0.863 -17.759 1.00 90.44 624 MET A CA 1
ATOM 4726 C C . MET A 1 624 ? 14.223 -1.946 -18.821 1.00 90.44 624 MET A C 1
ATOM 4728 O O . MET A 1 624 ? 13.543 -1.750 -19.823 1.00 90.44 624 MET A O 1
ATOM 4732 N N . ARG A 1 625 ? 14.881 -3.085 -18.607 1.00 85.31 625 ARG A N 1
ATOM 4733 C CA . ARG A 1 625 ? 14.693 -4.273 -19.446 1.00 85.31 625 ARG A CA 1
ATOM 4734 C C . ARG A 1 625 ? 13.581 -5.137 -18.872 1.00 85.31 625 ARG A C 1
ATOM 4736 O O . ARG A 1 625 ? 13.393 -5.153 -17.658 1.00 85.31 625 ARG A O 1
ATOM 4743 N N . GLU A 1 626 ? 12.872 -5.863 -19.724 1.00 78.94 626 GLU A N 1
ATOM 4744 C CA . GLU A 1 626 ? 11.816 -6.778 -19.293 1.00 78.94 626 GLU A CA 1
ATOM 4745 C C . GLU A 1 626 ? 12.339 -7.756 -18.225 1.00 78.94 626 GLU A C 1
ATOM 4747 O O . GLU A 1 626 ? 13.417 -8.341 -18.359 1.00 78.94 626 GLU A O 1
ATOM 4752 N N . GLY A 1 627 ? 11.600 -7.872 -17.119 1.00 66.19 627 GLY A N 1
ATOM 4753 C CA . GLY A 1 627 ? 11.982 -8.700 -15.972 1.00 66.19 627 GLY A CA 1
ATOM 4754 C C . GLY A 1 627 ? 13.166 -8.179 -15.142 1.00 66.19 627 GLY A C 1
ATOM 4755 O O . GLY A 1 627 ? 13.638 -8.898 -14.262 1.00 66.19 627 GLY A O 1
ATOM 4756 N N . GLN A 1 628 ? 13.667 -6.961 -15.390 1.00 69.62 628 GLN A N 1
ATOM 4757 C CA . GLN A 1 628 ? 14.770 -6.350 -14.638 1.00 69.62 628 GLN A CA 1
ATOM 4758 C C . GLN A 1 628 ? 14.360 -5.016 -14.008 1.00 69.62 628 GLN A C 1
ATOM 4760 O O . GLN A 1 628 ? 13.610 -4.236 -14.590 1.00 69.62 628 GLN A O 1
ATOM 4765 N N . ALA A 1 629 ? 14.909 -4.720 -12.827 1.00 65.00 629 ALA A N 1
ATOM 4766 C CA . ALA A 1 629 ? 14.736 -3.416 -12.193 1.00 65.00 629 ALA A CA 1
ATOM 4767 C C . ALA A 1 629 ? 15.353 -2.287 -13.051 1.00 65.00 629 ALA A C 1
ATOM 4769 O O . ALA A 1 629 ? 16.411 -2.502 -13.658 1.00 65.00 629 ALA A O 1
ATOM 4770 N N . PRO A 1 630 ? 14.758 -1.076 -13.074 1.00 81.88 630 PRO A N 1
ATOM 4771 C CA . PRO A 1 630 ? 15.332 0.067 -13.775 1.00 81.88 630 PRO A CA 1
ATOM 4772 C C . PRO A 1 630 ? 16.758 0.389 -13.320 1.00 81.88 630 PRO A C 1
ATOM 4774 O O . PRO A 1 630 ? 17.051 0.498 -12.129 1.00 81.88 630 PRO A O 1
ATOM 4777 N N . GLN A 1 631 ? 17.648 0.595 -14.285 1.00 83.69 631 GLN A N 1
ATOM 4778 C CA . GLN A 1 631 ? 19.038 0.971 -14.073 1.00 83.69 631 GLN A CA 1
ATOM 4779 C C . GLN A 1 631 ? 19.254 2.411 -14.509 1.00 83.69 631 GLN A C 1
ATOM 4781 O O . GLN A 1 631 ? 18.844 2.802 -15.600 1.00 83.69 631 GLN A O 1
ATOM 4786 N N . ARG A 1 632 ? 19.925 3.200 -13.667 1.00 88.12 632 ARG A N 1
ATOM 4787 C CA . ARG A 1 632 ? 20.311 4.561 -14.036 1.00 88.12 632 ARG A CA 1
ATOM 4788 C C . ARG A 1 632 ? 21.325 4.518 -15.177 1.00 88.12 632 ARG A C 1
ATOM 4790 O O . ARG A 1 632 ? 22.267 3.727 -15.130 1.00 88.12 632 ARG A O 1
ATOM 4797 N N . ILE A 1 633 ? 21.143 5.384 -16.164 1.00 96.19 633 ILE A N 1
ATOM 4798 C CA . ILE A 1 633 ? 22.005 5.475 -17.343 1.00 96.19 633 ILE A CA 1
ATOM 4799 C C . ILE A 1 633 ? 22.700 6.831 -17.424 1.00 96.19 633 ILE A C 1
ATOM 4801 O O . ILE A 1 633 ? 22.229 7.823 -16.868 1.00 96.19 633 ILE A O 1
ATOM 4805 N N . HIS A 1 634 ? 23.845 6.845 -18.104 1.00 97.12 634 HIS A N 1
ATOM 4806 C CA . HIS A 1 634 ? 24.651 8.035 -18.324 1.00 97.12 634 HIS A CA 1
ATOM 4807 C C . HIS A 1 634 ? 25.279 8.001 -19.714 1.00 97.12 634 HIS A C 1
ATOM 4809 O O . HIS A 1 634 ? 25.693 6.937 -20.183 1.00 97.12 634 HIS A O 1
ATOM 4815 N N . VAL A 1 635 ? 25.412 9.173 -20.334 1.00 98.50 635 VAL A N 1
ATOM 4816 C CA . VAL A 1 635 ? 26.180 9.317 -21.574 1.00 98.50 635 VAL A CA 1
ATOM 4817 C C . VAL A 1 635 ? 27.655 8.963 -21.352 1.00 98.50 635 VAL A C 1
ATOM 4819 O O . VAL A 1 635 ? 28.173 8.985 -20.228 1.00 98.50 635 VAL A O 1
ATOM 4822 N N . SER A 1 636 ? 28.359 8.653 -22.439 1.00 97.44 636 SER A N 1
ATOM 4823 C CA . SER A 1 636 ? 29.784 8.335 -22.388 1.00 97.44 636 SER A CA 1
ATOM 4824 C C . SER A 1 636 ? 30.631 9.544 -21.952 1.00 97.44 636 SER A C 1
ATOM 4826 O O . SER A 1 636 ? 30.188 10.692 -21.963 1.00 97.44 636 SER A O 1
ATOM 4828 N N . GLN A 1 637 ? 31.890 9.286 -21.591 1.00 96.62 637 GLN A N 1
ATOM 4829 C CA . GLN A 1 637 ? 32.891 10.327 -21.301 1.00 96.62 637 GLN A CA 1
ATOM 4830 C C . GLN A 1 637 ? 33.921 10.475 -22.434 1.00 96.62 637 GLN A C 1
ATOM 4832 O O . GLN A 1 637 ? 35.027 10.968 -22.212 1.00 96.62 637 GLN A O 1
ATOM 4837 N N . VAL A 1 638 ? 33.596 10.010 -23.645 1.00 97.06 638 VAL A N 1
ATOM 4838 C CA . VAL A 1 638 ? 34.474 10.155 -24.814 1.00 97.06 638 VAL A CA 1
ATOM 4839 C C . VAL A 1 638 ? 34.598 11.637 -25.153 1.00 97.06 638 VAL A C 1
ATOM 4841 O O . VAL A 1 638 ? 33.588 12.289 -25.379 1.00 97.06 638 VAL A O 1
ATOM 4844 N N . GLY A 1 639 ? 35.826 12.162 -25.180 1.00 96.88 639 GLY A N 1
ATOM 4845 C CA . GLY A 1 639 ? 36.092 13.594 -25.373 1.00 96.88 639 GLY A CA 1
ATOM 4846 C C . GLY A 1 639 ? 36.766 13.972 -26.693 1.00 96.88 639 GLY A C 1
ATOM 4847 O O . GLY A 1 639 ? 37.062 15.146 -26.893 1.00 96.88 639 GLY A O 1
ATOM 4848 N N . THR A 1 640 ? 37.041 13.015 -27.585 1.00 97.19 640 THR A N 1
ATOM 4849 C CA . THR A 1 640 ? 37.687 13.268 -28.885 1.00 97.19 640 THR A CA 1
ATOM 4850 C C . THR A 1 640 ? 36.960 12.551 -30.021 1.00 97.19 640 THR A C 1
ATOM 4852 O O . THR A 1 640 ? 36.381 11.482 -29.821 1.00 97.19 640 THR A O 1
ATOM 4855 N N . LEU A 1 641 ? 36.977 13.145 -31.221 1.00 97.81 641 LEU A N 1
ATOM 4856 C CA . LEU A 1 641 ? 36.265 12.603 -32.384 1.00 97.81 641 LEU A CA 1
ATOM 4857 C C . LEU A 1 641 ? 36.794 11.226 -32.794 1.00 97.81 641 LEU A C 1
ATOM 4859 O O . LEU A 1 641 ? 36.000 10.323 -33.020 1.00 97.81 641 LEU A O 1
ATOM 4863 N N . ASP A 1 642 ? 38.109 11.022 -32.793 1.00 97.62 642 ASP A N 1
ATOM 4864 C CA . ASP A 1 642 ? 38.760 9.778 -33.228 1.00 97.62 642 ASP A CA 1
ATOM 4865 C C . ASP A 1 642 ? 38.404 8.546 -32.378 1.00 97.62 642 ASP A C 1
ATOM 4867 O O . ASP A 1 642 ? 38.664 7.418 -32.796 1.00 97.62 642 ASP A O 1
ATOM 4871 N N . HIS A 1 643 ? 37.778 8.750 -31.213 1.00 97.12 643 HIS A N 1
ATOM 4872 C CA . HIS A 1 643 ? 37.213 7.712 -30.348 1.00 97.12 643 HIS A CA 1
ATOM 4873 C C . HIS A 1 643 ? 35.670 7.683 -30.340 1.00 97.12 643 HIS A C 1
ATOM 4875 O O . HIS A 1 643 ? 35.085 6.785 -29.735 1.00 97.12 643 HIS A O 1
ATOM 4881 N N . ALA A 1 644 ? 35.008 8.636 -30.996 1.00 98.12 644 ALA A N 1
ATOM 4882 C CA . ALA A 1 644 ? 33.558 8.791 -30.988 1.00 98.12 644 ALA A CA 1
ATOM 4883 C C . ALA A 1 644 ? 32.858 7.905 -32.033 1.00 98.12 644 ALA A C 1
ATOM 4885 O O . ALA A 1 644 ? 33.331 7.718 -33.154 1.00 98.12 644 ALA A O 1
ATOM 4886 N N . SER A 1 645 ? 31.683 7.394 -31.681 1.00 98.12 645 SER A N 1
ATOM 4887 C CA . SER A 1 645 ? 30.749 6.701 -32.561 1.00 98.12 645 SER A CA 1
ATOM 4888 C C . SER A 1 645 ? 29.624 7.652 -32.975 1.00 98.12 645 SER A C 1
ATOM 4890 O O . SER A 1 645 ? 28.872 8.134 -32.126 1.00 98.12 645 SER A O 1
ATOM 4892 N N . LEU A 1 646 ? 29.485 7.865 -34.283 1.00 97.69 646 LEU A N 1
ATOM 4893 C CA . LEU A 1 646 ? 28.437 8.682 -34.900 1.00 97.69 646 LEU A CA 1
ATOM 4894 C C . LEU A 1 646 ? 27.278 7.807 -35.399 1.00 97.69 646 LEU A C 1
ATOM 4896 O O . LEU A 1 646 ? 27.514 6.768 -36.025 1.00 97.69 646 LEU A O 1
ATOM 4900 N N . SER A 1 647 ? 26.045 8.260 -35.175 1.00 97.38 647 SER A N 1
ATOM 4901 C CA . SER A 1 647 ? 24.822 7.736 -35.790 1.00 97.38 647 SER A CA 1
ATOM 4902 C C . SER A 1 647 ? 24.061 8.823 -36.548 1.00 97.38 647 SER A C 1
ATOM 4904 O O . SER A 1 647 ? 24.028 9.975 -36.124 1.00 97.38 647 SER A O 1
ATOM 4906 N N . LEU A 1 648 ? 23.490 8.424 -37.687 1.00 92.75 648 LEU A N 1
ATOM 4907 C CA . LEU A 1 648 ? 22.632 9.206 -38.582 1.00 92.75 648 LEU A CA 1
ATOM 4908 C C . LEU A 1 648 ? 21.624 8.239 -39.231 1.00 92.75 648 LEU A C 1
ATOM 4910 O O . LEU A 1 648 ? 22.025 7.124 -39.583 1.00 92.75 648 LEU A O 1
ATOM 4914 N N . SER A 1 649 ? 20.379 8.653 -39.485 1.00 89.00 649 SER A N 1
ATOM 4915 C CA . SER A 1 649 ? 19.394 7.809 -40.191 1.00 89.00 649 SER A CA 1
ATOM 4916 C C . SER A 1 649 ? 19.676 7.674 -41.688 1.00 89.00 649 SER A C 1
ATOM 4918 O O . SER A 1 649 ? 19.679 6.577 -42.247 1.00 89.00 649 SER A O 1
ATOM 4920 N N . SER A 1 650 ? 19.911 8.791 -42.383 1.00 88.12 650 SER A N 1
ATOM 4921 C CA . SER A 1 650 ? 20.139 8.800 -43.834 1.00 88.12 650 SER A CA 1
ATOM 4922 C C . SER A 1 650 ? 20.960 10.009 -44.285 1.00 88.12 650 SER A C 1
ATOM 4924 O O . SER A 1 650 ? 21.130 10.963 -43.536 1.00 88.12 650 SER A O 1
ATOM 4926 N N . LEU A 1 651 ? 21.468 9.992 -45.527 1.00 91.75 651 LEU A N 1
ATOM 4927 C CA . LEU A 1 651 ? 22.217 11.114 -46.123 1.00 91.75 651 LEU A CA 1
ATOM 4928 C C . LEU A 1 651 ? 21.373 12.032 -47.027 1.00 91.75 651 LEU A C 1
ATOM 4930 O O . LEU A 1 651 ? 21.896 13.030 -47.530 1.00 91.75 651 LEU A O 1
ATOM 4934 N N . SER A 1 652 ? 20.104 11.701 -47.292 1.00 90.31 652 SER A N 1
ATOM 4935 C CA . SER A 1 652 ? 19.253 12.466 -48.216 1.00 90.31 652 SER A CA 1
ATOM 4936 C C . SER A 1 652 ? 18.859 13.827 -47.647 1.00 90.31 652 SER A C 1
ATOM 4938 O O . SER A 1 652 ? 19.108 14.826 -48.315 1.00 90.31 652 SER A O 1
ATOM 4940 N N . GLY A 1 653 ? 18.369 13.895 -46.406 1.00 91.44 653 GLY A N 1
ATOM 4941 C CA . GLY A 1 653 ? 17.977 15.172 -45.786 1.00 91.44 653 GLY A CA 1
ATOM 4942 C C . GLY A 1 653 ? 19.152 16.151 -45.634 1.00 91.44 653 GLY A C 1
ATOM 4943 O O . GLY A 1 653 ? 19.029 17.344 -45.902 1.00 91.44 653 GLY A O 1
ATOM 4944 N N . TRP A 1 654 ? 20.359 15.647 -45.351 1.00 94.31 654 TRP A N 1
ATOM 4945 C CA . TRP A 1 654 ? 21.581 16.468 -45.331 1.00 94.31 654 TRP A CA 1
ATOM 4946 C C . TRP A 1 654 ? 21.939 17.056 -46.704 1.00 94.31 654 TRP A C 1
ATOM 4948 O O . TRP A 1 654 ? 22.576 18.107 -46.803 1.00 94.31 654 TRP A O 1
ATOM 4958 N N . LYS A 1 655 ? 21.552 16.386 -47.799 1.00 93.94 655 LYS A N 1
ATOM 4959 C CA . LYS A 1 655 ? 21.720 16.926 -49.156 1.00 93.94 655 LYS A CA 1
ATOM 4960 C C . LYS A 1 655 ? 20.785 18.109 -49.380 1.00 93.94 655 LYS A C 1
ATOM 4962 O O . LYS A 1 655 ? 21.210 19.099 -49.967 1.00 93.94 655 LYS A O 1
ATOM 4967 N N . GLU A 1 656 ? 19.540 17.997 -48.932 1.00 92.12 656 GLU A N 1
ATOM 4968 C CA . GLU A 1 656 ? 18.512 19.034 -49.074 1.00 92.12 656 GLU A CA 1
ATOM 4969 C C . GLU A 1 656 ? 18.853 20.279 -48.250 1.00 92.12 656 GLU A C 1
ATOM 4971 O O . GLU A 1 656 ? 18.686 21.397 -48.733 1.00 92.12 656 GLU A O 1
ATOM 4976 N N . ARG A 1 657 ? 19.475 20.091 -47.081 1.00 90.81 657 ARG A N 1
ATOM 4977 C CA . ARG A 1 657 ? 20.065 21.173 -46.274 1.00 90.81 657 ARG A CA 1
ATOM 4978 C C . ARG A 1 657 ? 21.356 21.770 -46.834 1.00 90.81 657 ARG A C 1
ATOM 4980 O O . ARG A 1 657 ? 21.797 22.815 -46.367 1.00 90.81 657 ARG A O 1
ATOM 4987 N N . GLY A 1 658 ? 21.986 21.121 -47.812 1.00 93.06 658 GLY A N 1
ATOM 4988 C CA . GLY A 1 658 ? 23.217 21.604 -48.443 1.00 93.06 658 GLY A CA 1
ATOM 4989 C C . GLY A 1 658 ? 24.504 21.421 -47.624 1.00 93.06 658 GLY A C 1
ATOM 4990 O O . GLY A 1 658 ? 25.544 21.927 -48.037 1.00 93.06 658 GLY A O 1
ATOM 4991 N N . ASN A 1 659 ? 24.481 20.682 -46.510 1.00 91.50 659 ASN A N 1
ATOM 4992 C CA . ASN A 1 659 ? 25.643 20.447 -45.635 1.00 91.50 659 ASN A CA 1
ATOM 4993 C C . ASN A 1 659 ? 26.166 18.994 -45.663 1.00 91.50 659 ASN A C 1
ATOM 4995 O O . ASN A 1 659 ? 27.113 18.665 -44.948 1.00 91.50 659 ASN A O 1
ATOM 4999 N N . ARG A 1 660 ? 25.623 18.128 -46.532 1.00 95.31 660 ARG A N 1
ATOM 5000 C CA . ARG A 1 660 ? 26.024 16.711 -46.660 1.00 95.31 660 ARG A CA 1
ATOM 5001 C C . ARG A 1 660 ? 27.533 16.479 -46.750 1.00 95.31 660 ARG A C 1
ATOM 5003 O O . ARG A 1 660 ? 28.027 15.546 -46.129 1.00 95.31 660 ARG A O 1
ATOM 5010 N N . ASP A 1 661 ? 28.264 17.288 -47.512 1.00 95.50 661 ASP A N 1
ATOM 5011 C CA . ASP A 1 661 ? 29.703 17.068 -47.706 1.00 95.50 661 ASP A CA 1
ATOM 5012 C C . ASP A 1 661 ? 30.499 17.300 -46.406 1.00 95.50 661 ASP A C 1
ATOM 5014 O O . ASP A 1 661 ? 31.486 16.609 -46.163 1.00 95.50 661 ASP A O 1
ATOM 5018 N N . ARG A 1 662 ? 30.035 18.203 -45.526 1.00 94.81 662 ARG A N 1
ATOM 5019 C CA . ARG A 1 662 ? 30.606 18.389 -44.179 1.00 94.81 662 ARG A CA 1
ATOM 5020 C C . ARG A 1 662 ? 30.297 17.205 -43.273 1.00 94.81 662 ARG A C 1
ATOM 5022 O O . ARG A 1 662 ? 31.194 16.718 -42.594 1.00 94.81 662 ARG A O 1
ATOM 5029 N N . VAL A 1 663 ? 29.060 16.709 -43.313 1.00 94.38 663 VAL A N 1
ATOM 5030 C CA . VAL A 1 663 ? 28.649 15.519 -42.555 1.00 94.38 663 VAL A CA 1
ATOM 5031 C C . VAL A 1 663 ? 29.463 14.299 -42.982 1.00 94.38 663 VAL A C 1
ATOM 5033 O O . VAL A 1 663 ? 29.952 13.570 -42.129 1.00 94.38 663 VAL A O 1
ATOM 5036 N N . ILE A 1 664 ? 29.694 14.112 -44.286 1.00 95.56 664 ILE A N 1
ATOM 5037 C CA . ILE A 1 664 ? 30.578 13.056 -44.800 1.00 95.56 664 ILE A CA 1
ATOM 5038 C C . ILE A 1 664 ? 32.010 13.257 -44.290 1.00 95.56 664 ILE A C 1
ATOM 5040 O O . ILE A 1 664 ? 32.606 12.306 -43.796 1.00 95.56 664 ILE A O 1
ATOM 5044 N N . ALA A 1 665 ? 32.549 14.477 -44.328 1.00 96.69 665 ALA A N 1
ATOM 5045 C CA . ALA A 1 665 ? 33.891 14.744 -43.812 1.00 96.69 665 ALA A CA 1
ATOM 5046 C C . ALA A 1 665 ? 34.027 14.455 -42.302 1.00 96.69 665 ALA A C 1
ATOM 5048 O O . ALA A 1 665 ? 35.074 13.978 -41.867 1.00 96.69 665 ALA A O 1
ATOM 5049 N N . LEU A 1 666 ? 32.973 14.675 -41.505 1.00 96.56 666 LEU A N 1
ATOM 5050 C CA . LEU A 1 666 ? 32.943 14.271 -40.095 1.00 96.56 666 LEU A CA 1
ATOM 5051 C C . LEU A 1 666 ? 33.077 12.748 -39.945 1.00 96.56 666 LEU A C 1
ATOM 5053 O O . LEU A 1 666 ? 33.745 12.292 -39.018 1.00 96.56 666 LEU A O 1
ATOM 5057 N N . THR A 1 667 ? 32.512 11.954 -40.865 1.00 95.88 667 THR A N 1
ATOM 5058 C CA . THR A 1 667 ? 32.629 10.484 -40.814 1.00 95.88 667 THR A CA 1
ATOM 5059 C C . THR A 1 667 ? 34.075 9.991 -40.922 1.00 95.88 667 THR A C 1
ATOM 5061 O O . THR A 1 667 ? 34.387 8.939 -40.372 1.00 95.88 667 THR A O 1
ATOM 5064 N N . ASP A 1 668 ? 34.964 10.775 -41.544 1.00 96.50 668 ASP A N 1
ATOM 5065 C CA . ASP A 1 668 ? 36.399 10.477 -41.633 1.00 96.50 668 ASP A CA 1
ATOM 5066 C C . ASP A 1 668 ? 37.172 10.860 -40.355 1.00 96.50 668 ASP A C 1
ATOM 5068 O O . ASP A 1 668 ? 38.318 10.447 -40.181 1.00 96.50 668 ASP A O 1
ATOM 5072 N N . GLN A 1 669 ? 36.580 11.680 -39.477 1.00 97.94 669 GLN A N 1
ATOM 5073 C CA . GLN A 1 669 ? 37.188 12.107 -38.209 1.00 97.94 669 GLN A CA 1
ATOM 5074 C C . GLN A 1 669 ? 36.789 11.222 -37.028 1.00 97.94 669 GLN A C 1
ATOM 5076 O O . GLN A 1 669 ? 37.478 11.225 -36.010 1.00 97.94 669 GLN A O 1
ATOM 5081 N N . VAL A 1 670 ? 35.661 10.516 -37.138 1.00 97.94 670 VAL A N 1
ATOM 5082 C CA . VAL A 1 670 ? 35.112 9.705 -36.049 1.00 97.94 670 VAL A CA 1
ATOM 5083 C C . VAL A 1 670 ? 35.636 8.273 -36.073 1.00 97.94 670 VAL A C 1
ATOM 5085 O O . VAL A 1 670 ? 35.992 7.750 -37.127 1.00 97.94 670 VAL A O 1
ATOM 5088 N N . TRP A 1 671 ? 35.646 7.601 -34.919 1.00 97.50 671 TRP A N 1
ATOM 5089 C CA . TRP A 1 671 ? 36.075 6.200 -34.831 1.00 97.50 671 TRP A CA 1
ATOM 5090 C C . TRP A 1 671 ? 35.257 5.289 -35.750 1.00 97.50 671 TRP A C 1
ATOM 5092 O O . TRP A 1 671 ? 35.792 4.379 -36.391 1.00 97.50 671 TRP A O 1
ATOM 5102 N N . ARG A 1 672 ? 33.937 5.508 -35.787 1.00 95.25 672 ARG A N 1
ATOM 5103 C CA . ARG A 1 672 ? 33.019 4.756 -36.646 1.00 95.25 672 ARG A CA 1
ATOM 5104 C C . ARG A 1 672 ? 31.703 5.489 -36.885 1.00 95.25 672 ARG A C 1
ATOM 5106 O O . ARG A 1 672 ? 31.203 6.199 -36.015 1.00 95.25 672 ARG A O 1
ATOM 5113 N N . LEU A 1 673 ? 31.094 5.181 -38.027 1.00 95.00 673 LEU A N 1
ATOM 5114 C CA . LEU A 1 673 ? 29.699 5.479 -38.346 1.00 95.00 673 LEU A CA 1
ATOM 5115 C C . LEU A 1 673 ? 28.849 4.202 -38.231 1.00 95.00 673 LEU A C 1
ATOM 5117 O O . LEU A 1 673 ? 29.205 3.157 -38.786 1.00 95.00 673 LEU A O 1
ATOM 5121 N N . ARG A 1 674 ? 27.706 4.285 -37.545 1.00 92.25 674 ARG A N 1
ATOM 5122 C CA . ARG A 1 674 ? 26.658 3.251 -37.510 1.00 92.25 674 ARG A CA 1
ATOM 5123 C C . ARG A 1 674 ? 25.292 3.929 -37.569 1.00 92.25 674 ARG A C 1
ATOM 5125 O O . ARG A 1 674 ? 24.941 4.628 -36.635 1.00 92.25 674 ARG A O 1
ATOM 5132 N N . GLY A 1 675 ? 24.537 3.724 -38.646 1.00 87.94 675 GLY A N 1
ATOM 5133 C CA . GLY A 1 675 ? 23.183 4.272 -38.759 1.00 87.94 675 GLY A CA 1
ATOM 5134 C C . GLY A 1 675 ? 22.175 3.391 -38.033 1.00 87.94 675 GLY A C 1
ATOM 5135 O O . GLY A 1 675 ? 21.798 2.352 -38.572 1.00 87.94 675 GLY A O 1
ATOM 5136 N N . PHE A 1 676 ? 21.798 3.776 -36.812 1.00 89.88 676 PHE A N 1
ATOM 5137 C CA . PHE A 1 676 ? 20.684 3.155 -36.085 1.00 89.88 676 PHE A CA 1
ATOM 5138 C C . PHE A 1 676 ? 19.364 3.855 -36.424 1.00 89.88 676 PHE A C 1
ATOM 5140 O O . PHE A 1 676 ? 18.399 3.174 -36.748 1.00 89.88 676 PHE A O 1
ATOM 5147 N N . GLY A 1 677 ? 19.386 5.193 -36.437 1.00 86.50 677 GLY A N 1
ATOM 5148 C CA . GLY A 1 677 ? 18.243 6.049 -36.751 1.00 86.50 677 GLY A CA 1
ATOM 5149 C C . GLY A 1 677 ? 17.179 6.123 -35.654 1.00 86.50 677 GLY A C 1
ATOM 5150 O O . GLY A 1 677 ? 17.338 5.490 -34.603 1.00 86.50 677 GLY A O 1
ATOM 5151 N N . ASP A 1 678 ? 16.144 6.928 -35.921 1.00 91.50 678 ASP A N 1
ATOM 5152 C CA . ASP A 1 678 ? 14.917 7.088 -35.118 1.00 91.50 678 ASP A CA 1
ATOM 5153 C C . ASP A 1 678 ? 15.228 7.263 -33.606 1.00 91.50 678 ASP A C 1
ATOM 5155 O O . ASP A 1 678 ? 16.279 7.810 -33.250 1.00 91.50 678 ASP A O 1
ATOM 5159 N N . PHE A 1 679 ? 14.379 6.800 -32.684 1.00 96.69 679 PHE A N 1
ATOM 5160 C CA . PHE A 1 679 ? 14.598 6.881 -31.230 1.00 96.69 679 PHE A CA 1
ATOM 5161 C C . PHE A 1 679 ? 15.880 6.175 -30.780 1.00 96.69 679 PHE A C 1
ATOM 5163 O O . PHE A 1 679 ? 16.516 6.575 -29.796 1.00 96.69 679 PHE A O 1
ATOM 5170 N N . TRP A 1 680 ? 16.248 5.077 -31.453 1.00 96.94 680 TRP A N 1
ATOM 5171 C CA . TRP A 1 680 ? 17.171 4.099 -30.882 1.00 96.94 680 TRP A CA 1
ATOM 5172 C C . TRP A 1 680 ? 18.572 4.678 -30.726 1.00 96.94 680 TRP A C 1
ATOM 5174 O O . TRP A 1 680 ? 19.224 4.447 -29.706 1.00 96.94 680 TRP A O 1
ATOM 5184 N N . GLN A 1 681 ? 19.021 5.500 -31.676 1.00 97.19 681 GLN A N 1
ATOM 5185 C CA . GLN A 1 681 ? 20.309 6.185 -31.555 1.00 97.19 681 GLN A CA 1
ATOM 5186 C C . GLN A 1 681 ? 20.376 7.085 -30.311 1.00 97.19 681 GLN A C 1
ATOM 5188 O O . GLN A 1 681 ? 21.374 7.061 -29.592 1.00 97.19 681 GLN A O 1
ATOM 5193 N N . TYR A 1 682 ? 19.303 7.804 -29.979 1.00 98.38 682 TYR A N 1
ATOM 5194 C CA . TYR A 1 682 ? 19.272 8.679 -28.806 1.00 98.38 682 TYR A CA 1
ATOM 5195 C C . TYR A 1 682 ? 19.279 7.881 -27.502 1.00 98.38 682 TYR A C 1
ATOM 5197 O O . TYR A 1 682 ? 19.929 8.281 -26.536 1.00 98.38 682 TYR A O 1
ATOM 5205 N N . MET A 1 683 ? 18.630 6.715 -27.475 1.00 98.50 683 MET A N 1
ATOM 5206 C CA . MET A 1 683 ? 18.685 5.814 -26.319 1.00 98.50 683 MET A CA 1
ATOM 5207 C C . MET A 1 683 ? 20.074 5.186 -26.158 1.00 98.50 683 MET A C 1
ATOM 5209 O O . MET A 1 683 ? 20.605 5.133 -25.047 1.00 98.50 683 MET A O 1
ATOM 5213 N N . LEU A 1 684 ? 20.716 4.792 -27.266 1.00 98.25 684 LEU A N 1
ATOM 5214 C CA . LEU A 1 684 ? 22.104 4.322 -27.277 1.00 98.25 684 LEU A CA 1
ATOM 5215 C C . LEU A 1 684 ? 23.081 5.418 -26.822 1.00 98.25 684 LEU A C 1
ATOM 5217 O O . LEU A 1 684 ? 24.054 5.112 -26.129 1.00 98.25 684 LEU A O 1
ATOM 5221 N N . LEU A 1 685 ? 22.819 6.680 -27.167 1.00 98.56 685 LEU A N 1
ATOM 5222 C CA . LEU A 1 685 ? 23.562 7.834 -26.665 1.00 98.56 685 LEU A CA 1
ATOM 5223 C C . LEU A 1 685 ? 23.366 8.003 -25.153 1.00 98.56 685 LEU A C 1
ATOM 5225 O O . LEU A 1 685 ? 24.350 8.083 -24.419 1.00 98.56 685 LEU A O 1
ATOM 5229 N N . ALA A 1 686 ? 22.118 8.013 -24.677 1.00 98.50 686 ALA A N 1
ATOM 5230 C CA . ALA A 1 686 ? 21.775 8.206 -23.266 1.00 98.50 686 ALA A CA 1
ATOM 5231 C C . ALA A 1 686 ? 22.372 7.125 -22.345 1.00 98.50 686 ALA A C 1
ATOM 5233 O O . ALA A 1 686 ? 22.691 7.401 -21.191 1.00 98.50 686 ALA A O 1
ATOM 5234 N N . GLN A 1 687 ? 22.575 5.905 -22.849 1.00 97.38 687 GLN A N 1
ATOM 5235 C CA . GLN A 1 687 ? 23.266 4.827 -22.125 1.00 97.38 687 GLN A CA 1
ATOM 5236 C C . GLN A 1 687 ? 24.786 4.768 -22.366 1.00 97.38 687 GLN A C 1
ATOM 5238 O O . GLN A 1 687 ? 25.442 3.831 -21.909 1.00 97.38 687 GLN A O 1
ATOM 5243 N N . GLY A 1 688 ? 25.345 5.722 -23.117 1.00 97.31 688 GLY A N 1
ATOM 5244 C CA . GLY A 1 688 ? 26.780 5.841 -23.376 1.00 97.31 688 GLY A CA 1
ATOM 5245 C C . GLY A 1 688 ? 27.357 4.792 -24.330 1.00 97.31 688 GLY A C 1
ATOM 5246 O O . GLY A 1 688 ? 28.566 4.569 -24.330 1.00 97.31 688 GLY A O 1
ATOM 5247 N N . ALA A 1 689 ? 26.515 4.135 -25.132 1.00 97.25 689 ALA A N 1
ATOM 5248 C CA . ALA A 1 689 ? 26.937 3.156 -26.137 1.00 97.25 689 ALA A CA 1
ATOM 5249 C C . ALA A 1 689 ? 27.399 3.803 -27.456 1.00 97.25 689 ALA A C 1
ATOM 5251 O O . ALA A 1 689 ? 28.171 3.192 -28.204 1.00 97.25 689 ALA A O 1
ATOM 5252 N N . ILE A 1 690 ? 26.921 5.017 -27.738 1.00 97.69 690 ILE A N 1
ATOM 5253 C CA . ILE A 1 690 ? 27.402 5.904 -28.803 1.00 97.69 690 ILE A CA 1
ATOM 5254 C C . ILE A 1 690 ? 27.501 7.339 -28.280 1.00 97.69 690 ILE A C 1
ATOM 5256 O O . ILE A 1 690 ? 27.098 7.615 -27.150 1.00 97.69 690 ILE A O 1
ATOM 5260 N N . ASP A 1 691 ? 28.051 8.243 -29.090 1.00 98.38 691 ASP A N 1
ATOM 5261 C CA . ASP A 1 691 ? 28.523 9.542 -28.603 1.00 98.38 691 ASP A CA 1
ATOM 5262 C C . ASP A 1 691 ? 27.892 10.738 -29.326 1.00 98.38 691 ASP A C 1
ATOM 5264 O O . ASP A 1 691 ? 27.808 11.824 -28.748 1.00 98.38 691 ASP A O 1
ATOM 5268 N N . ILE A 1 692 ? 27.465 10.547 -30.582 1.00 98.38 692 ILE A N 1
ATOM 5269 C CA . ILE A 1 692 ? 26.930 11.598 -31.454 1.00 98.38 692 ILE A CA 1
ATOM 5270 C C . ILE A 1 692 ? 25.740 11.051 -32.252 1.00 98.38 692 ILE A C 1
ATOM 5272 O O . ILE A 1 692 ? 25.875 10.039 -32.943 1.00 98.38 692 ILE A O 1
ATOM 5276 N N . CYS A 1 693 ? 24.610 11.754 -32.205 1.00 97.44 693 CYS A N 1
ATOM 5277 C CA . CYS A 1 693 ? 23.425 11.529 -33.035 1.00 97.44 693 CYS A CA 1
ATOM 5278 C C . CYS A 1 693 ? 23.020 12.846 -33.693 1.00 97.44 693 CYS A C 1
ATOM 5280 O O . CYS A 1 693 ? 23.030 13.884 -33.030 1.00 97.44 693 CYS A O 1
ATOM 5282 N N . ALA A 1 694 ? 22.642 12.824 -34.966 1.00 95.88 694 ALA A N 1
ATOM 5283 C CA . ALA A 1 694 ? 22.104 14.012 -35.614 1.00 95.88 694 ALA A CA 1
ATOM 5284 C C . ALA A 1 694 ? 21.081 13.648 -36.689 1.00 95.88 694 ALA A C 1
ATOM 5286 O O . ALA A 1 694 ? 21.280 12.690 -37.436 1.00 95.88 694 ALA A O 1
ATOM 5287 N N . GLU A 1 695 ? 20.038 14.464 -36.813 1.00 95.62 695 GLU A N 1
ATOM 5288 C CA . GLU A 1 695 ? 18.996 14.309 -37.824 1.00 95.62 695 GLU A CA 1
ATOM 5289 C C . GLU A 1 695 ? 18.678 15.646 -38.504 1.00 95.62 695 GLU A C 1
ATOM 5291 O O . GLU A 1 695 ? 18.539 16.671 -37.828 1.00 95.62 695 GLU A O 1
ATOM 5296 N N . PRO A 1 696 ? 18.557 15.664 -39.844 1.00 94.69 696 PRO A N 1
ATOM 5297 C CA . PRO A 1 696 ? 18.302 16.884 -40.597 1.00 94.69 696 PRO A CA 1
ATOM 5298 C C . PRO A 1 696 ? 16.825 17.295 -40.574 1.00 94.69 696 PRO A C 1
ATOM 5300 O O . PRO A 1 696 ? 16.506 18.421 -40.940 1.00 94.69 696 PRO A O 1
ATOM 5303 N N . GLU A 1 697 ? 15.907 16.421 -40.198 1.00 92.94 697 GLU A N 1
ATOM 5304 C CA . GLU A 1 697 ? 14.475 16.700 -40.253 1.00 92.94 697 GLU A CA 1
ATOM 5305 C C . GLU A 1 697 ? 13.769 15.828 -39.230 1.00 92.94 697 GLU A C 1
ATOM 5307 O O . GLU A 1 697 ? 13.956 14.616 -39.255 1.00 92.94 697 GLU A O 1
ATOM 5312 N N . LEU A 1 698 ? 13.029 16.466 -38.325 1.00 94.31 698 LEU A N 1
ATOM 5313 C CA . LEU A 1 698 ? 12.237 15.829 -37.276 1.00 94.31 698 LEU A CA 1
ATOM 5314 C C . LEU A 1 698 ? 11.035 16.715 -36.933 1.00 94.31 698 LEU A C 1
ATOM 5316 O O . LEU A 1 698 ? 11.108 17.946 -37.032 1.00 94.31 698 LEU A O 1
ATOM 5320 N N . ASP A 1 699 ? 9.967 16.090 -36.464 1.00 95.31 699 ASP A N 1
ATOM 5321 C CA . ASP A 1 699 ? 8.802 16.700 -35.847 1.00 95.31 699 ASP A CA 1
ATOM 5322 C C . ASP A 1 699 ? 8.896 16.673 -34.312 1.00 95.31 699 ASP A C 1
ATOM 5324 O O . ASP A 1 699 ? 9.647 15.920 -33.696 1.00 95.31 699 ASP A O 1
ATOM 5328 N N . LEU A 1 700 ? 8.092 17.511 -33.649 1.00 96.12 700 LEU A N 1
ATOM 5329 C CA . LEU A 1 700 ? 8.108 17.627 -32.183 1.00 96.12 700 LEU A CA 1
ATOM 5330 C C . LEU A 1 700 ? 7.861 16.285 -31.463 1.00 96.12 700 LEU A C 1
ATOM 5332 O O . LEU A 1 700 ? 8.422 16.065 -30.389 1.00 96.12 700 LEU A O 1
ATOM 5336 N N . TYR A 1 701 ? 7.005 15.418 -32.013 1.00 96.81 701 TYR A N 1
ATOM 5337 C CA . TYR A 1 701 ? 6.685 14.127 -31.396 1.00 96.81 701 TYR A CA 1
ATOM 5338 C C . TYR A 1 701 ? 7.850 13.127 -31.474 1.00 96.81 701 TYR A C 1
ATOM 5340 O O . TYR A 1 701 ? 8.058 12.418 -30.491 1.00 96.81 701 TYR A O 1
ATOM 5348 N N . ASP A 1 702 ? 8.695 13.212 -32.508 1.00 96.38 702 ASP A N 1
ATOM 5349 C CA . ASP A 1 702 ? 9.917 12.404 -32.644 1.00 96.38 702 ASP A CA 1
ATOM 5350 C C . ASP A 1 702 ? 10.940 12.721 -31.540 1.00 96.38 702 ASP A C 1
ATOM 5352 O O . ASP A 1 702 ? 11.770 11.897 -31.169 1.00 96.38 702 ASP A O 1
ATOM 5356 N N . MET A 1 703 ? 10.922 13.953 -31.014 1.00 98.00 703 MET A N 1
ATOM 5357 C CA . MET A 1 703 ? 11.984 14.465 -30.140 1.00 98.00 703 MET A CA 1
ATOM 5358 C C . MET A 1 703 ? 11.574 14.627 -28.680 1.00 98.00 703 MET A C 1
ATOM 5360 O O . MET A 1 703 ? 12.418 14.482 -27.794 1.00 98.00 703 MET A O 1
ATOM 5364 N N . ALA A 1 704 ? 10.310 14.957 -28.398 1.00 98.06 704 ALA A N 1
ATOM 5365 C CA . ALA A 1 704 ? 9.895 15.390 -27.064 1.00 98.06 704 ALA A CA 1
ATOM 5366 C C . ALA A 1 704 ? 10.252 14.368 -25.974 1.00 98.06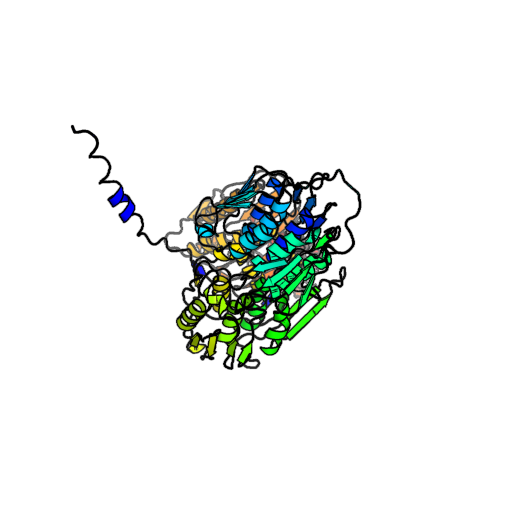 704 ALA A C 1
ATOM 5368 O O . ALA A 1 704 ? 10.851 14.736 -24.967 1.00 98.06 704 ALA A O 1
ATOM 5369 N N . ALA A 1 705 ? 9.966 13.081 -26.180 1.00 98.50 705 ALA A N 1
ATOM 5370 C CA . ALA A 1 705 ? 10.290 12.052 -25.190 1.00 98.50 705 ALA A CA 1
ATOM 5371 C C . ALA A 1 705 ? 11.804 11.825 -25.015 1.00 98.50 705 ALA A C 1
ATOM 5373 O O . ALA A 1 705 ? 12.245 11.375 -23.958 1.00 98.50 705 ALA A O 1
ATOM 5374 N N . LEU A 1 706 ? 12.605 12.134 -26.036 1.00 98.50 706 LEU A N 1
ATOM 5375 C CA . LEU A 1 706 ? 14.042 11.867 -26.057 1.00 98.50 706 LEU A CA 1
ATOM 5376 C C . LEU A 1 706 ? 14.821 12.892 -25.228 1.00 98.50 706 LEU A C 1
ATOM 5378 O O . LEU A 1 706 ? 15.799 12.536 -24.568 1.00 98.50 706 LEU A O 1
ATOM 5382 N N . VAL A 1 707 ? 14.378 14.154 -25.242 1.00 98.25 707 VAL A N 1
ATOM 5383 C CA . VAL A 1 707 ? 15.095 15.287 -24.635 1.00 98.25 707 VAL A CA 1
ATOM 5384 C C . VAL A 1 707 ? 15.364 15.077 -23.141 1.00 98.25 707 VAL A C 1
ATOM 5386 O O . VAL A 1 707 ? 16.540 15.074 -22.766 1.00 98.25 707 VAL A O 1
ATOM 5389 N N . PRO A 1 708 ? 14.358 14.819 -22.276 1.00 98.06 708 PRO A N 1
ATOM 5390 C CA . PRO A 1 708 ? 14.618 14.622 -20.851 1.00 98.06 708 PRO A CA 1
ATOM 5391 C C . PRO A 1 708 ? 15.530 13.425 -20.585 1.00 98.06 708 PRO A C 1
ATOM 5393 O O . PRO A 1 708 ? 16.351 13.475 -19.678 1.00 98.06 708 PRO A O 1
ATOM 5396 N N . ILE A 1 709 ? 15.423 12.357 -21.381 1.00 98.62 709 ILE A N 1
ATOM 5397 C CA . ILE A 1 709 ? 16.235 11.147 -21.208 1.00 98.62 709 ILE A CA 1
ATOM 5398 C C . ILE A 1 709 ? 17.707 11.438 -21.514 1.00 98.62 709 ILE A C 1
ATOM 5400 O O . ILE A 1 709 ? 18.581 11.063 -20.732 1.00 98.62 709 ILE A O 1
ATOM 5404 N N . VAL A 1 710 ? 17.996 12.131 -22.619 1.00 98.75 710 VAL A N 1
ATOM 5405 C CA . VAL A 1 710 ? 19.370 12.495 -22.995 1.00 98.75 710 VAL A CA 1
ATOM 5406 C C . VAL A 1 710 ? 19.967 13.488 -21.996 1.00 98.75 710 VAL A C 1
ATOM 5408 O O . VAL A 1 710 ? 21.090 13.282 -21.532 1.00 98.75 710 VAL A O 1
ATOM 5411 N N . GLU A 1 711 ? 19.235 14.540 -21.627 1.00 98.38 711 GLU A N 1
ATOM 5412 C CA . GLU A 1 711 ? 19.740 15.571 -20.711 1.00 98.38 711 GLU A CA 1
ATOM 5413 C C . GLU A 1 711 ? 19.962 15.038 -19.289 1.00 98.38 711 GLU A C 1
ATOM 5415 O O . GLU A 1 711 ? 21.015 15.278 -18.695 1.00 98.38 711 GLU A O 1
ATOM 5420 N N . GLU A 1 712 ? 19.026 14.255 -18.745 1.00 97.31 712 GLU A N 1
ATOM 5421 C CA . GLU A 1 712 ? 19.149 13.674 -17.399 1.00 97.31 712 GLU A CA 1
ATOM 5422 C C . GLU A 1 712 ? 20.200 12.549 -17.328 1.00 97.31 712 GLU A C 1
ATOM 5424 O O . GLU A 1 712 ? 20.710 12.236 -16.246 1.00 97.31 712 GLU A O 1
ATOM 5429 N N . ALA A 1 713 ? 20.578 11.967 -18.472 1.00 97.94 713 ALA A N 1
ATOM 5430 C CA . ALA A 1 713 ? 21.750 11.099 -18.599 1.00 97.94 713 ALA A CA 1
ATOM 5431 C C . ALA A 1 713 ? 23.082 11.884 -18.631 1.00 97.94 713 ALA A C 1
ATOM 5433 O O . ALA A 1 713 ? 24.157 11.281 -18.556 1.00 97.94 713 ALA A O 1
ATOM 5434 N N . GLY A 1 714 ? 23.036 13.218 -18.712 1.00 97.69 714 GLY A N 1
ATOM 5435 C CA . GLY A 1 714 ? 24.199 14.109 -18.793 1.00 97.69 714 GLY A CA 1
ATOM 5436 C C . GLY A 1 714 ? 24.631 14.463 -20.220 1.00 97.69 714 GLY A C 1
ATOM 5437 O O . GLY A 1 714 ? 25.763 14.908 -20.416 1.00 97.69 714 GLY A O 1
ATOM 5438 N N . GLY A 1 715 ? 23.777 14.220 -21.214 1.00 98.31 715 GLY A N 1
ATOM 5439 C CA . GLY A 1 715 ? 23.984 14.620 -22.604 1.00 98.31 715 GLY A CA 1
ATOM 5440 C C . GLY A 1 715 ? 23.563 16.060 -22.889 1.00 98.31 715 GLY A C 1
ATOM 5441 O O . GLY A 1 715 ? 23.071 16.776 -22.019 1.00 98.31 715 GLY A O 1
ATOM 5442 N N . VAL A 1 716 ? 23.763 16.475 -24.136 1.00 98.50 716 VAL A N 1
ATOM 5443 C CA . VAL A 1 716 ? 23.299 17.758 -24.680 1.00 98.50 716 VAL A CA 1
ATOM 5444 C C . VAL A 1 716 ? 22.372 17.463 -25.851 1.00 98.50 716 VAL A C 1
ATOM 5446 O O . VAL A 1 716 ? 22.722 16.636 -26.692 1.00 98.50 716 VAL A O 1
ATOM 5449 N N . PHE A 1 717 ? 21.220 18.133 -25.903 1.00 98.44 717 PHE A N 1
ATOM 5450 C CA . PHE A 1 717 ? 20.249 18.026 -26.991 1.00 98.44 717 PHE A CA 1
ATOM 5451 C C . PHE A 1 717 ? 19.873 19.425 -27.491 1.00 98.44 717 PHE A C 1
ATOM 5453 O O . PHE A 1 717 ? 19.334 20.241 -26.739 1.00 98.44 717 PHE A O 1
ATOM 5460 N N . THR A 1 718 ? 20.144 19.703 -28.763 1.00 98.12 718 THR A N 1
ATOM 5461 C CA . THR A 1 718 ? 19.805 20.974 -29.416 1.00 98.12 718 THR A CA 1
ATOM 5462 C C . THR A 1 718 ? 19.255 20.737 -30.815 1.00 98.12 718 THR A C 1
ATOM 5464 O O . THR A 1 718 ? 19.402 19.651 -31.372 1.00 98.12 718 THR A O 1
ATOM 5467 N N . ASP A 1 719 ? 18.694 21.771 -31.430 1.00 96.00 719 ASP A N 1
ATOM 5468 C CA . ASP A 1 719 ? 18.627 21.835 -32.889 1.00 96.00 719 ASP A CA 1
ATOM 5469 C C . ASP A 1 719 ? 20.027 22.101 -33.496 1.00 96.00 719 ASP A C 1
ATOM 5471 O O . ASP A 1 719 ? 21.026 22.282 -32.786 1.00 96.00 719 ASP A O 1
ATOM 5475 N N . LEU A 1 720 ? 20.125 22.105 -34.826 1.00 95.00 720 LEU A N 1
ATOM 5476 C CA . LEU A 1 720 ? 21.374 22.341 -35.561 1.00 95.00 720 LEU A CA 1
ATOM 5477 C C . LEU A 1 720 ? 21.826 23.814 -35.530 1.00 95.00 720 LEU A C 1
ATOM 5479 O O . LEU A 1 720 ? 22.969 24.091 -35.888 1.00 95.00 720 LEU A O 1
ATOM 5483 N N . ASP A 1 721 ? 20.974 24.739 -35.075 1.00 94.31 721 ASP A N 1
ATOM 5484 C CA . ASP A 1 721 ? 21.314 26.149 -34.833 1.00 94.31 721 ASP A CA 1
ATOM 5485 C C . ASP A 1 721 ? 21.818 26.380 -33.390 1.00 94.31 721 ASP A C 1
ATOM 5487 O O . ASP A 1 721 ? 22.325 27.455 -33.058 1.00 94.31 721 ASP A O 1
ATOM 5491 N N . GLY A 1 722 ? 21.736 25.354 -32.536 1.00 94.88 722 GLY A N 1
ATOM 5492 C CA . GLY A 1 722 ? 22.219 25.344 -31.159 1.00 94.88 722 GLY A CA 1
ATOM 5493 C C . GLY A 1 722 ? 21.176 25.772 -30.126 1.00 94.88 722 GLY A C 1
ATOM 5494 O O . GLY A 1 722 ? 21.538 26.014 -28.971 1.00 94.88 722 GLY A O 1
ATOM 5495 N N . ASN A 1 723 ? 19.898 25.872 -30.502 1.00 96.12 723 ASN A N 1
ATOM 5496 C CA . ASN A 1 723 ? 18.816 26.133 -29.557 1.00 96.12 723 ASN A CA 1
ATOM 5497 C C . ASN A 1 723 ? 18.481 24.847 -28.781 1.00 96.12 723 ASN A C 1
ATOM 5499 O O . ASN A 1 723 ? 18.361 23.784 -29.392 1.00 96.12 723 ASN A O 1
ATOM 5503 N N . PRO A 1 724 ? 18.322 24.910 -27.449 1.00 95.88 724 PRO A N 1
ATOM 5504 C CA . PRO A 1 724 ? 18.064 23.727 -26.635 1.00 95.88 724 PRO A CA 1
ATOM 5505 C C . PRO A 1 724 ? 16.649 23.169 -26.831 1.00 95.88 724 PRO A C 1
ATOM 5507 O O . PRO A 1 724 ? 15.692 23.919 -27.040 1.00 95.88 724 PRO A O 1
ATOM 5510 N N . GLY A 1 725 ? 16.518 21.853 -26.661 1.00 93.31 725 GLY A N 1
ATOM 5511 C CA . GLY A 1 725 ? 15.233 21.152 -26.657 1.00 93.31 725 GLY A CA 1
ATOM 5512 C C . GLY A 1 725 ? 14.701 20.774 -28.049 1.00 93.31 725 GLY A C 1
ATOM 5513 O O . GLY A 1 725 ? 15.412 20.887 -29.045 1.00 93.31 725 GLY A O 1
ATOM 5514 N N . PRO A 1 726 ? 13.442 20.304 -28.133 1.00 95.81 726 PRO A N 1
ATOM 5515 C CA . PRO A 1 726 ? 12.881 19.677 -29.334 1.00 95.81 726 PRO A CA 1
ATOM 5516 C C . PRO A 1 726 ? 12.155 20.675 -30.256 1.00 95.81 726 PRO A C 1
ATOM 5518 O O . PRO A 1 726 ? 11.231 20.311 -30.979 1.00 95.81 726 PRO A O 1
ATOM 5521 N N . TRP A 1 727 ? 12.473 21.966 -30.155 1.00 94.38 727 TRP A N 1
ATOM 5522 C CA . TRP A 1 727 ? 11.652 23.026 -30.752 1.00 94.38 727 TRP A CA 1
ATOM 5523 C C . TRP A 1 727 ? 12.007 23.337 -32.211 1.00 94.38 727 TRP A C 1
ATOM 5525 O O . TRP A 1 727 ? 11.200 23.943 -32.918 1.00 94.38 727 TRP A O 1
ATOM 5535 N N . GLY A 1 728 ? 13.200 22.944 -32.663 1.00 89.62 728 GLY A N 1
ATOM 5536 C CA . GLY A 1 728 ? 13.617 23.042 -34.061 1.00 89.62 728 GLY A CA 1
ATOM 5537 C C . GLY A 1 728 ? 13.192 21.810 -34.858 1.00 89.62 728 GLY A C 1
ATOM 5538 O O . GLY A 1 728 ? 13.061 20.737 -34.296 1.00 89.62 728 GLY A O 1
ATOM 5539 N N . GLY A 1 729 ? 13.004 21.928 -36.177 1.00 94.06 729 GLY A N 1
ATOM 5540 C CA . GLY A 1 729 ? 12.637 20.787 -37.040 1.00 94.06 729 GLY A CA 1
ATOM 5541 C C . GLY A 1 729 ? 13.820 19.878 -37.406 1.00 94.06 729 GLY A C 1
ATOM 5542 O O . GLY A 1 729 ? 14.038 19.617 -38.586 1.00 94.06 729 GLY A O 1
ATOM 5543 N N . ASN A 1 730 ? 14.721 19.611 -36.459 1.00 95.38 730 ASN A N 1
ATOM 5544 C CA . ASN A 1 730 ? 15.987 18.876 -36.604 1.00 95.38 730 ASN A CA 1
ATOM 5545 C C . ASN A 1 730 ? 16.663 18.736 -35.232 1.00 95.38 730 ASN A C 1
ATOM 5547 O O . ASN A 1 730 ? 16.341 19.492 -34.318 1.00 95.38 730 ASN A O 1
ATOM 5551 N N . ALA A 1 731 ? 17.638 17.833 -35.111 1.00 97.12 731 ALA A N 1
ATOM 5552 C CA . ALA A 1 731 ? 18.328 17.611 -33.844 1.00 97.12 731 ALA A CA 1
ATOM 5553 C C . ALA A 1 731 ? 19.821 17.304 -33.998 1.00 97.12 731 ALA A C 1
ATOM 5555 O O . ALA A 1 731 ? 20.248 16.609 -34.921 1.00 97.12 731 ALA A O 1
ATOM 5556 N N . LEU A 1 732 ? 20.593 17.753 -33.012 1.00 97.62 732 LEU A N 1
ATOM 5557 C CA . LEU A 1 732 ? 21.933 17.303 -32.670 1.00 97.62 732 LEU A CA 1
ATOM 5558 C C . LEU A 1 732 ? 21.938 16.905 -31.192 1.00 97.62 732 LEU A C 1
ATOM 5560 O O . LEU A 1 732 ? 21.661 17.721 -30.313 1.00 97.62 732 LEU A O 1
ATOM 5564 N N . ALA A 1 733 ? 22.300 15.657 -30.916 1.00 98.38 733 ALA A N 1
ATOM 5565 C CA . ALA A 1 733 ? 22.476 15.163 -29.561 1.00 98.38 733 ALA A CA 1
ATOM 5566 C C . ALA A 1 733 ? 23.866 14.547 -29.389 1.00 98.38 733 ALA A C 1
ATOM 5568 O O . ALA A 1 733 ? 24.315 13.740 -30.206 1.00 98.38 733 ALA A O 1
ATOM 5569 N N . THR A 1 734 ? 24.561 14.913 -28.315 1.00 98.56 734 THR A N 1
ATOM 5570 C CA . THR A 1 734 ? 25.901 14.395 -28.012 1.00 98.56 734 THR A CA 1
ATOM 5571 C C . THR A 1 734 ? 26.064 14.103 -26.528 1.00 98.56 734 THR A C 1
ATOM 5573 O O . THR A 1 734 ? 25.290 14.568 -25.688 1.00 98.56 734 THR A O 1
ATOM 5576 N N . ASN A 1 735 ? 27.135 13.395 -26.165 1.00 97.94 735 ASN A N 1
ATOM 5577 C CA . ASN A 1 735 ? 27.638 13.495 -24.799 1.00 97.94 735 ASN A CA 1
ATOM 5578 C C . ASN A 1 735 ? 28.116 14.941 -24.521 1.00 97.94 735 ASN A C 1
ATOM 5580 O O . ASN A 1 735 ? 28.403 15.706 -25.450 1.00 97.94 735 ASN A O 1
ATOM 5584 N N . ALA A 1 736 ? 28.224 15.333 -23.250 1.00 95.06 736 ALA A N 1
ATOM 5585 C CA . ALA A 1 736 ? 28.589 16.710 -22.903 1.00 95.06 736 ALA A CA 1
ATOM 5586 C C . ALA A 1 736 ? 30.003 17.127 -23.357 1.00 95.06 736 ALA A C 1
ATOM 5588 O O . ALA A 1 736 ? 30.245 18.309 -23.592 1.00 95.06 736 ALA A O 1
ATOM 5589 N N . GLN A 1 737 ? 30.936 16.179 -23.492 1.00 97.25 737 GLN A N 1
ATOM 5590 C CA . GLN A 1 737 ? 32.336 16.471 -23.818 1.00 97.25 737 GLN A CA 1
ATOM 5591 C C . GLN A 1 737 ? 32.530 16.841 -25.295 1.00 97.25 737 GLN A C 1
ATOM 5593 O O . GLN A 1 737 ? 33.400 17.646 -25.622 1.00 97.25 737 GLN A O 1
ATOM 5598 N N . LEU A 1 738 ? 31.723 16.269 -26.194 1.00 97.94 738 LEU A N 1
ATOM 5599 C CA . LEU A 1 738 ? 31.898 16.415 -27.641 1.00 97.94 738 LEU A CA 1
ATOM 5600 C C . LEU A 1 738 ? 31.121 17.576 -28.256 1.00 97.94 738 LEU A C 1
ATOM 5602 O O . LEU A 1 738 ? 31.483 18.005 -29.352 1.00 97.94 738 LEU A O 1
ATOM 5606 N N . TYR A 1 739 ? 30.099 18.109 -27.578 1.00 97.75 739 TYR A N 1
ATOM 5607 C CA . TYR A 1 739 ? 29.160 19.069 -28.172 1.00 97.75 739 TYR A CA 1
ATOM 5608 C C . TYR A 1 739 ? 29.863 20.234 -28.888 1.00 97.75 739 TYR A C 1
ATOM 5610 O O . TYR A 1 739 ? 29.639 20.473 -30.073 1.00 97.75 739 TYR A O 1
ATOM 5618 N N . GLN A 1 740 ? 30.801 20.902 -28.207 1.00 96.69 740 GLN A N 1
ATOM 5619 C CA . GLN A 1 740 ? 31.518 22.065 -28.751 1.00 96.69 740 GLN A CA 1
ATOM 5620 C C . GLN A 1 740 ? 32.405 21.730 -29.960 1.00 96.69 740 GLN A C 1
ATOM 5622 O O . GLN A 1 740 ? 32.664 22.589 -30.799 1.00 96.69 740 GLN A O 1
ATOM 5627 N N . THR A 1 741 ? 32.891 20.491 -30.057 1.00 96.50 741 THR A N 1
ATOM 5628 C CA . THR A 1 741 ? 33.714 20.032 -31.188 1.00 96.50 741 THR A CA 1
ATOM 5629 C C . THR A 1 741 ? 32.861 19.559 -32.364 1.00 96.50 741 THR A C 1
ATOM 5631 O O . THR A 1 741 ? 33.281 19.691 -33.512 1.00 96.50 741 THR A O 1
ATOM 5634 N N . VAL A 1 742 ? 31.672 19.020 -32.092 1.00 96.69 742 VAL A N 1
ATOM 5635 C CA . VAL A 1 742 ? 30.774 18.429 -33.093 1.00 96.69 742 VAL A CA 1
ATOM 5636 C C . VAL A 1 742 ? 29.856 19.470 -33.730 1.00 96.69 742 VAL A C 1
ATOM 5638 O O . VAL A 1 742 ? 29.673 19.446 -34.944 1.00 96.69 742 VAL A O 1
ATOM 5641 N N . PHE A 1 743 ? 29.320 20.406 -32.947 1.00 96.12 743 PHE A N 1
ATOM 5642 C CA . PHE A 1 743 ? 28.375 21.425 -33.412 1.00 96.12 743 PHE A CA 1
ATOM 5643 C C . PHE A 1 743 ? 28.811 22.156 -34.706 1.00 96.12 743 PHE A C 1
ATOM 5645 O O . PHE A 1 743 ? 28.011 22.227 -35.641 1.00 96.12 743 PHE A O 1
ATOM 5652 N N . PRO A 1 744 ? 30.081 22.599 -34.866 1.00 94.69 744 PRO A N 1
ATOM 5653 C CA . PRO A 1 744 ? 30.522 23.297 -36.079 1.00 94.69 744 PRO A CA 1
ATOM 5654 C C . PRO A 1 744 ? 30.475 22.474 -37.377 1.00 94.69 744 PRO A C 1
ATOM 5656 O O . PRO A 1 744 ? 30.624 23.046 -38.454 1.00 94.69 744 PRO A O 1
ATOM 5659 N N . TRP A 1 745 ? 30.318 21.149 -37.304 1.00 94.12 745 TRP A N 1
ATOM 5660 C CA . TRP A 1 745 ? 30.210 20.290 -38.490 1.00 94.12 745 TRP A CA 1
ATOM 5661 C C . TRP A 1 745 ? 28.829 20.341 -39.145 1.00 94.12 745 TRP A C 1
ATOM 5663 O O . TRP A 1 745 ? 28.696 19.963 -40.311 1.00 94.12 745 TRP A O 1
ATOM 5673 N N . PHE A 1 746 ? 27.821 20.800 -38.402 1.00 89.56 746 PHE A N 1
ATOM 5674 C CA . PHE A 1 746 ? 26.426 20.813 -38.828 1.00 89.56 746 PHE A CA 1
ATOM 5675 C C . PHE A 1 746 ? 25.903 22.207 -39.200 1.00 89.56 746 PHE A C 1
ATOM 5677 O O . PHE A 1 746 ? 24.948 22.289 -39.977 1.00 89.56 746 PHE A O 1
ATOM 5684 N N . HIS A 1 747 ? 26.575 23.258 -38.719 1.00 73.94 747 HIS A N 1
ATOM 5685 C CA . HIS A 1 747 ? 26.413 24.657 -39.134 1.00 73.94 747 HIS A CA 1
ATOM 5686 C C . HIS A 1 747 ? 27.149 24.945 -40.457 1.00 73.94 747 HIS A C 1
ATOM 5688 O O . HIS A 1 747 ? 28.071 24.174 -40.812 1.00 73.94 747 HIS A O 1
#

Organism: NCBI:txid1769422